Protein AF-0000000068092223 (afdb_homodimer)

pLDDT: mean 88.52, std 12.42, range [35.94, 98.62]

Radius of gyration: 24.8 Å; Cα contacts (8 Å, |Δi|>4): 1260; chains: 2; bounding box: 59×74×71 Å

Foldseek 3Di:
DCVVQDLVLLQLLLLCAVVLALCVSCVVVVHDSVSSVVSQVVVCVVVVHHQWDQDVVPGIHGDPVNLVVNLVSLVVNQVVQCVVVVVVVVVVAQAGEAEEEEEQVQCVFFVCCQFVVLCVVHVRYHYHYDYDHDVVVVVCQVSVVHAKYFYWPQPPPPDLKDWDFAAWFAKWKKAACPEPCNPDQEDELVVQQVWEEEEQDDVSRNCQVQVQQVVVPGGHHHQHYDVHPLVSQVCRNVGSGMYMDRFAAPDQAHPVGGGMDIHGYDDDDHTIGTTMMGRDDPDDRPNVVVSNVSCNVQGHHQHRGRHDGCVVSD/DCVVQDLVLLQLLLLCAVVLALCVSCVVVVHDSVSSVVSQVVVCVVVVHHQWDQDVVPGIHGDPVNLVVNLVSLVVNQVVQCVVVVVVVVVVAQAGEAEEEEEQVQCVFFVCCQFVVLCVVHVRYHYHYDYDHDVVVVVCQVSVVHAKYFYWPQPPPPDLKDWDFAAWFAKWKKAACPEPCNVDQEDELVVQQVWEEEEQDDVSRNCQVQVQQVVVPGGHHHQHYDVHPLVSQVCRNVGSGMYMDRFAAPDQAHPVGGGMDIHGYDDDDHTIGTTMMGRDDPDDRPNSVVSNVSCNVQGHNQHRGRHDGCVVSD

Structure (mmCIF, N/CA/C/O backbone):
data_AF-0000000068092223-model_v1
#
loop_
_entity.id
_entity.type
_entity.pdbx_description
1 polymer 'LysR-family transcriptional regulator'
#
loop_
_atom_site.group_PDB
_atom_site.id
_atom_site.type_symbol
_atom_site.label_atom_id
_atom_site.label_alt_id
_atom_site.label_comp_id
_atom_site.label_asym_id
_atom_site.label_entity_id
_atom_site.label_seq_id
_atom_site.pdbx_PDB_ins_code
_atom_site.Cartn_x
_atom_site.Cartn_y
_atom_site.Cartn_z
_atom_site.occupancy
_atom_site.B_iso_or_equiv
_atom_site.auth_seq_id
_atom_site.auth_comp_id
_atom_site.auth_asym_id
_atom_site.auth_atom_id
_atom_site.pdbx_PDB_model_num
ATOM 1 N N . MET A 1 1 ? 1.177 -9.781 -42.906 1 35.94 1 MET A N 1
ATOM 2 C CA . MET A 1 1 ? 0.952 -11.039 -42.188 1 35.94 1 MET A CA 1
ATOM 3 C C . MET A 1 1 ? 1.455 -10.953 -40.75 1 35.94 1 MET A C 1
ATOM 5 O O . MET A 1 1 ? 2.568 -10.484 -40.5 1 35.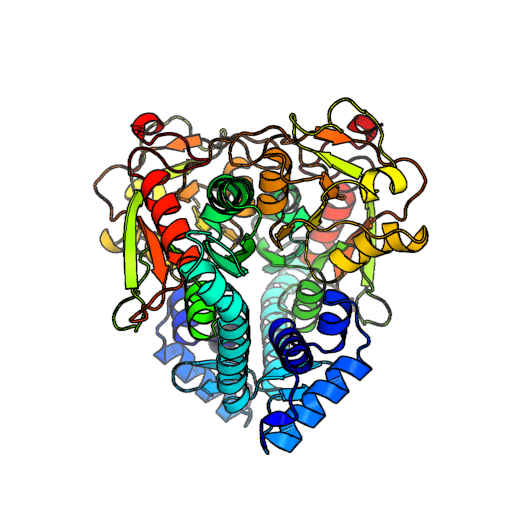94 1 MET A O 1
ATOM 9 N N . LEU A 1 2 ? 0.509 -10.977 -39.812 1 49.09 2 LEU A N 1
ATOM 10 C CA . LEU A 1 2 ? 0.71 -10.984 -38.344 1 49.09 2 LEU A CA 1
ATOM 11 C C . LEU A 1 2 ? 1.881 -11.883 -37.969 1 49.09 2 LEU A C 1
ATOM 13 O O . LEU A 1 2 ? 2.318 -11.891 -36.812 1 49.09 2 LEU A O 1
ATOM 17 N N . SER A 1 3 ? 2.434 -12.492 -39.094 1 55 3 SER A N 1
ATOM 18 C CA . SER A 1 3 ? 3.477 -13.492 -38.938 1 55 3 SER A CA 1
ATOM 19 C C . SER A 1 3 ? 4.82 -12.844 -38.625 1 55 3 SER A C 1
ATOM 21 O O . SER A 1 3 ? 5.75 -13.516 -38.156 1 55 3 SER A O 1
ATOM 23 N N . ARG A 1 4 ? 4.848 -11.586 -38.688 1 70.56 4 ARG A N 1
ATOM 24 C CA . ARG A 1 4 ? 6.141 -10.93 -38.531 1 70.56 4 ARG A CA 1
ATOM 25 C C . ARG A 1 4 ? 6.316 -10.406 -37.094 1 70.56 4 ARG A C 1
ATOM 27 O O . ARG A 1 4 ? 7.359 -9.836 -36.781 1 70.56 4 ARG A O 1
ATOM 34 N N . ILE A 1 5 ? 5.324 -10.617 -36.344 1 75.94 5 ILE A N 1
ATOM 35 C CA . ILE A 1 5 ? 5.406 -10.188 -34.969 1 75.94 5 ILE A CA 1
ATOM 36 C C . ILE A 1 5 ? 5.828 -11.359 -34.094 1 75.94 5 ILE A C 1
ATOM 38 O O . ILE A 1 5 ? 5.246 -12.445 -34.156 1 75.94 5 ILE A O 1
ATOM 42 N N . THR A 1 6 ? 6.887 -11.18 -33.406 1 78.56 6 THR A N 1
ATOM 43 C CA . THR A 1 6 ? 7.391 -12.234 -32.531 1 78.56 6 THR A CA 1
ATOM 44 C C . THR A 1 6 ? 6.746 -12.148 -31.141 1 78.56 6 THR A C 1
ATOM 46 O O . THR A 1 6 ? 6.238 -11.102 -30.75 1 78.56 6 THR A O 1
ATOM 49 N N . LEU A 1 7 ? 6.82 -13.258 -30.469 1 80.12 7 LEU A N 1
ATOM 50 C CA . LEU A 1 7 ? 6.324 -13.289 -29.109 1 80.12 7 LEU A CA 1
ATOM 51 C C . LEU A 1 7 ? 7.098 -12.312 -28.219 1 80.12 7 LEU A C 1
ATOM 53 O O . LEU A 1 7 ? 6.523 -11.695 -27.328 1 80.12 7 LEU A O 1
ATOM 57 N N . ARG A 1 8 ? 8.367 -12.211 -28.547 1 84.69 8 ARG A N 1
ATOM 58 C CA . ARG A 1 8 ? 9.219 -11.289 -27.797 1 84.69 8 ARG A CA 1
ATOM 59 C C . ARG A 1 8 ? 8.766 -9.852 -27.984 1 84.69 8 ARG A C 1
ATOM 61 O O . ARG A 1 8 ? 8.773 -9.062 -27.047 1 84.69 8 ARG A O 1
ATOM 68 N N . GLN A 1 9 ? 8.367 -9.555 -29.109 1 86.38 9 GLN A N 1
ATOM 69 C CA . GLN A 1 9 ? 7.879 -8.211 -29.391 1 86.38 9 GLN A CA 1
ATOM 70 C C . GLN A 1 9 ? 6.59 -7.926 -28.625 1 86.38 9 GLN A C 1
ATOM 72 O O . GLN A 1 9 ? 6.371 -6.809 -28.141 1 86.38 9 GLN A O 1
ATOM 77 N N . LEU A 1 10 ? 5.75 -8.93 -28.516 1 86.94 10 LEU A N 1
ATOM 78 C CA . LEU A 1 10 ? 4.531 -8.789 -27.719 1 86.94 10 LEU A CA 1
ATOM 79 C C . LEU A 1 10 ? 4.863 -8.516 -26.25 1 86.94 10 LEU A C 1
ATOM 81 O O . LEU A 1 10 ? 4.23 -7.668 -25.625 1 86.94 10 LEU A O 1
ATOM 85 N N . GLU A 1 11 ? 5.844 -9.195 -25.766 1 87.31 11 GLU A N 1
ATOM 86 C CA . GLU A 1 11 ? 6.289 -9.008 -24.391 1 87.31 11 GLU A CA 1
ATOM 87 C C . GLU A 1 11 ? 6.781 -7.582 -24.156 1 87.31 11 GLU A C 1
ATOM 89 O O . GLU A 1 11 ? 6.5 -6.988 -23.109 1 87.31 11 GLU A O 1
ATOM 94 N N . TYR A 1 12 ? 7.52 -7.125 -25.125 1 89.44 12 TYR A N 1
ATOM 95 C CA . TYR A 1 12 ? 8.055 -5.77 -25.016 1 89.44 12 TYR A CA 1
ATOM 96 C C . TYR A 1 12 ? 6.926 -4.742 -25 1 89.44 12 TYR A C 1
ATOM 98 O O . TYR A 1 12 ? 6.945 -3.818 -24.172 1 89.44 12 TYR A O 1
ATOM 106 N N . CYS A 1 13 ? 6.02 -4.922 -25.844 1 89.88 13 CYS A N 1
ATOM 107 C CA . CYS A 1 13 ? 4.887 -4.008 -25.922 1 89.88 13 CYS A CA 1
ATOM 108 C C . CYS A 1 13 ? 4.066 -4.035 -24.641 1 89.88 13 CYS A C 1
ATOM 110 O O . CYS A 1 13 ? 3.662 -2.99 -24.125 1 89.88 13 CYS A O 1
ATOM 112 N N . LEU A 1 14 ? 3.822 -5.227 -24.125 1 89.31 14 LEU A N 1
ATOM 113 C CA . LEU A 1 14 ? 3.059 -5.383 -22.891 1 89.31 14 LEU A CA 1
ATOM 114 C C . LEU A 1 14 ? 3.773 -4.715 -21.719 1 89.31 14 LEU A C 1
ATOM 116 O O . LEU A 1 14 ? 3.139 -4.051 -20.891 1 89.31 14 LEU A O 1
ATOM 120 N N . ALA A 1 15 ? 5.086 -4.863 -21.656 1 89.12 15 ALA A N 1
ATOM 121 C CA . ALA A 1 15 ? 5.871 -4.234 -20.594 1 89.12 15 ALA A CA 1
ATOM 122 C C . ALA A 1 15 ? 5.73 -2.717 -20.641 1 89.12 15 ALA A C 1
ATOM 124 O O . ALA A 1 15 ? 5.547 -2.076 -19.594 1 89.12 15 ALA A O 1
ATOM 125 N N . ALA A 1 16 ? 5.824 -2.215 -21.812 1 90.31 16 ALA A N 1
ATOM 126 C CA . ALA A 1 16 ? 5.676 -0.771 -21.969 1 90.31 16 ALA A CA 1
ATOM 127 C C . ALA A 1 16 ? 4.305 -0.301 -21.484 1 90.31 16 ALA A C 1
ATOM 129 O O . ALA A 1 16 ? 4.188 0.759 -20.875 1 90.31 16 ALA A O 1
ATOM 130 N N . GLY A 1 17 ? 3.312 -1.037 -21.812 1 87.19 17 GLY A N 1
ATOM 131 C CA . GLY A 1 17 ? 1.963 -0.71 -21.391 1 87.19 17 GLY A CA 1
ATOM 132 C C . GLY A 1 17 ? 1.783 -0.798 -19.875 1 87.19 17 GLY A C 1
ATOM 133 O O . GLY A 1 17 ? 1.131 0.056 -19.281 1 87.19 17 GLY A O 1
ATOM 134 N N . ASP A 1 18 ? 2.328 -1.816 -19.328 1 83.5 18 ASP A N 1
ATOM 135 C CA . ASP A 1 18 ? 2.186 -2.066 -17.906 1 83.5 18 ASP A CA 1
ATOM 136 C C . ASP A 1 18 ? 2.902 -0.995 -17.078 1 83.5 18 ASP A C 1
ATOM 138 O O . ASP A 1 18 ? 2.396 -0.552 -16.047 1 83.5 18 ASP A O 1
ATOM 142 N N . TYR A 1 19 ? 4.051 -0.556 -17.547 1 80.44 19 TYR A N 1
ATOM 143 C CA . TYR A 1 19 ? 4.879 0.378 -16.797 1 80.44 19 TYR A CA 1
ATOM 144 C C . TYR A 1 19 ? 4.641 1.812 -17.25 1 80.44 19 TYR A C 1
ATOM 146 O O . TYR A 1 19 ? 5.105 2.76 -16.609 1 80.44 19 TYR A O 1
ATOM 154 N N . LYS A 1 20 ? 3.93 2.002 -18.375 1 83 20 LYS A N 1
ATOM 155 C CA . LYS A 1 20 ? 3.576 3.291 -18.969 1 83 20 LYS A CA 1
ATOM 156 C C . LYS A 1 20 ? 4.824 4.121 -19.25 1 83 20 LYS A C 1
ATOM 158 O O . LYS A 1 20 ? 4.789 5.352 -19.172 1 83 20 LYS A O 1
ATOM 163 N N . SER A 1 21 ? 5.891 3.416 -19.391 1 85.38 21 SER A N 1
ATOM 164 C CA . SER A 1 21 ? 7.188 4.016 -19.672 1 85.38 21 SER A CA 1
ATOM 165 C C . SER A 1 21 ? 8.102 3.031 -20.391 1 85.38 21 SER A C 1
ATOM 167 O O . SER A 1 21 ? 8.258 1.889 -19.953 1 85.38 21 SER A O 1
ATOM 169 N N . ILE A 1 22 ? 8.68 3.488 -21.5 1 87.88 22 ILE A N 1
ATOM 170 C CA . ILE A 1 22 ? 9.602 2.627 -22.25 1 87.88 22 ILE A CA 1
ATOM 171 C C . ILE A 1 22 ? 10.867 2.393 -21.422 1 87.88 22 ILE A C 1
ATOM 173 O O . ILE A 1 22 ? 11.344 1.261 -21.328 1 87.88 22 ILE A O 1
ATOM 177 N N . ALA A 1 23 ? 11.281 3.438 -20.766 1 83.12 23 ALA A N 1
ATOM 178 C CA . ALA A 1 23 ? 12.5 3.334 -19.969 1 83.12 23 ALA A CA 1
ATOM 179 C C . ALA A 1 23 ? 12.297 2.396 -18.781 1 83.12 23 ALA A C 1
ATOM 181 O O . ALA A 1 23 ? 13.133 1.526 -18.516 1 83.12 23 ALA A O 1
ATOM 182 N N . GLU A 1 24 ? 11.211 2.531 -18.172 1 81.38 24 GLU A N 1
ATOM 183 C CA . GLU A 1 24 ? 10.922 1.688 -17.016 1 81.38 24 GLU A CA 1
ATOM 184 C C . GLU A 1 24 ? 10.703 0.237 -17.422 1 81.38 24 GLU A C 1
ATOM 186 O O . GLU A 1 24 ? 11.156 -0.685 -16.75 1 81.38 24 GLU A O 1
ATOM 191 N N . ALA A 1 25 ? 9.984 0.103 -18.453 1 86 25 ALA A N 1
ATOM 192 C CA . ALA A 1 25 ? 9.766 -1.24 -18.984 1 86 25 ALA A CA 1
ATOM 193 C C . ALA A 1 25 ? 11.094 -1.919 -19.312 1 86 25 ALA A C 1
ATOM 195 O O . ALA A 1 25 ? 11.312 -3.078 -18.953 1 86 25 ALA A O 1
ATOM 196 N N . ALA A 1 26 ? 11.977 -1.17 -19.922 1 85.94 26 ALA A N 1
ATOM 197 C CA . ALA A 1 26 ? 13.281 -1.698 -20.328 1 85.94 26 ALA A CA 1
ATOM 198 C C . ALA A 1 26 ? 14.094 -2.117 -19.109 1 85.94 26 ALA A C 1
ATOM 200 O O . ALA A 1 26 ? 14.703 -3.189 -19.109 1 85.94 26 ALA A O 1
ATOM 201 N N . ALA A 1 27 ? 14.039 -1.319 -18.156 1 74 27 ALA A N 1
ATOM 202 C CA . ALA A 1 27 ? 14.766 -1.604 -16.922 1 74 27 ALA A CA 1
ATOM 203 C C . ALA A 1 27 ? 14.227 -2.863 -16.25 1 74 27 ALA A C 1
ATOM 205 O O . ALA A 1 27 ? 14.992 -3.684 -15.742 1 74 27 ALA A O 1
ATOM 206 N N . CYS A 1 28 ? 12.969 -3.008 -16.375 1 72.94 28 CYS A N 1
ATOM 207 C CA . CYS A 1 28 ? 12.297 -4.094 -15.664 1 72.94 28 CYS A CA 1
ATOM 208 C C . CYS A 1 28 ? 12.508 -5.422 -16.375 1 72.94 28 CYS A C 1
ATOM 210 O O . CYS A 1 28 ? 12.625 -6.465 -15.734 1 72.94 28 CYS A O 1
ATOM 212 N N . ILE A 1 29 ? 12.602 -5.336 -17.688 1 75.81 29 ILE A N 1
ATOM 213 C CA . ILE A 1 29 ? 12.695 -6.605 -18.406 1 75.81 29 ILE A CA 1
ATOM 214 C C . ILE A 1 29 ? 14.109 -6.781 -18.953 1 75.81 29 ILE A C 1
ATOM 216 O O . ILE A 1 29 ? 14.367 -7.68 -19.75 1 75.81 29 ILE A O 1
ATOM 220 N N . HIS A 1 30 ? 15.023 -5.855 -18.484 1 73.62 30 HIS A N 1
ATOM 221 C CA . HIS A 1 30 ? 16.453 -5.953 -18.719 1 73.62 30 HIS A CA 1
ATOM 222 C C . HIS A 1 30 ? 16.766 -5.961 -20.219 1 73.62 30 HIS A C 1
ATOM 224 O O . HIS A 1 30 ? 17.484 -6.844 -20.703 1 73.62 30 HIS A O 1
ATOM 230 N N . VAL A 1 31 ? 16.234 -5.02 -20.938 1 82.25 31 VAL A N 1
ATOM 231 C CA . VAL A 1 31 ? 16.547 -4.789 -22.344 1 82.25 31 VAL A CA 1
ATOM 232 C C . VAL A 1 31 ? 16.766 -3.299 -22.594 1 82.25 31 VAL A C 1
ATOM 234 O O . VAL A 1 31 ? 16.672 -2.49 -21.672 1 82.25 31 VAL A O 1
ATOM 237 N N . SER A 1 32 ? 17.172 -2.998 -23.672 1 85.44 32 SER A N 1
ATOM 238 C CA . SER A 1 32 ? 17.406 -1.593 -23.984 1 85.44 32 SER A CA 1
ATOM 239 C C . SER A 1 32 ? 16.094 -0.886 -24.328 1 85.44 32 SER A C 1
ATOM 241 O O . SER A 1 32 ? 15.203 -1.483 -24.938 1 85.44 32 SER A O 1
ATOM 243 N N . PRO A 1 33 ? 15.984 0.371 -23.969 1 90.44 33 PRO A N 1
ATOM 244 C CA . PRO A 1 33 ? 14.812 1.149 -24.375 1 90.44 33 PRO A CA 1
ATOM 245 C C . PRO A 1 33 ? 14.602 1.142 -25.891 1 90.44 33 PRO A C 1
ATOM 247 O O . PRO A 1 33 ? 13.461 1.133 -26.359 1 90.44 33 PRO A O 1
ATOM 250 N N . SER A 1 34 ? 15.672 1.092 -26.656 1 92.44 34 SER A N 1
ATOM 251 C CA . SER A 1 34 ? 15.578 1.089 -28.109 1 92.44 34 SER A CA 1
ATOM 252 C C . SER A 1 34 ? 14.906 -0.182 -28.625 1 92.44 34 SER A C 1
ATOM 254 O O . SER A 1 34 ? 14.148 -0.145 -29.594 1 92.44 34 SER A O 1
ATOM 256 N N . SER A 1 35 ? 15.18 -1.296 -27.938 1 88.62 35 SER A N 1
ATOM 257 C CA . SER A 1 35 ? 14.57 -2.564 -28.328 1 88.62 35 SER A CA 1
ATOM 258 C C . SER A 1 35 ? 13.055 -2.529 -28.125 1 88.62 35 SER A C 1
ATOM 260 O O . SER A 1 35 ? 12.305 -3.031 -28.953 1 88.62 35 SER A O 1
ATOM 262 N N . ILE A 1 36 ? 12.664 -1.926 -27.078 1 92.25 36 ILE A N 1
ATOM 263 C CA . ILE A 1 36 ? 11.242 -1.818 -26.781 1 92.25 36 ILE A CA 1
ATOM 264 C C . ILE A 1 36 ? 10.57 -0.865 -27.766 1 92.25 36 ILE A C 1
ATOM 266 O O . ILE A 1 36 ? 9.508 -1.167 -28.297 1 92.25 36 ILE A O 1
ATOM 270 N N . SER A 1 37 ? 11.195 0.253 -28.016 1 93.12 37 SER A N 1
ATOM 271 C CA . SER A 1 37 ? 10.672 1.236 -28.953 1 93.12 37 SER A CA 1
ATOM 272 C C . SER A 1 37 ? 10.523 0.64 -30.344 1 93.12 37 SER A C 1
ATOM 274 O O . SER A 1 37 ? 9.516 0.869 -31.016 1 93.12 37 SER A O 1
ATOM 276 N N . ALA A 1 38 ? 11.531 -0.136 -30.797 1 91.31 38 ALA A N 1
ATOM 277 C CA . ALA A 1 38 ? 11.5 -0.775 -32.094 1 91.31 38 ALA A CA 1
ATOM 278 C C . ALA A 1 38 ? 10.367 -1.793 -32.188 1 91.31 38 ALA A C 1
ATOM 280 O O . ALA A 1 38 ? 9.695 -1.893 -33.219 1 91.31 38 ALA A O 1
ATOM 281 N N . ALA A 1 39 ? 10.266 -2.559 -31.156 1 91.44 39 ALA A N 1
ATOM 282 C CA . ALA A 1 39 ? 9.203 -3.561 -31.109 1 91.44 39 ALA A CA 1
ATOM 283 C C . ALA A 1 39 ? 7.828 -2.91 -31.234 1 91.44 39 ALA A C 1
ATOM 285 O O . ALA A 1 39 ? 6.977 -3.381 -31.984 1 91.44 39 ALA A O 1
ATOM 286 N N . ILE A 1 40 ? 7.594 -1.835 -30.547 1 92.56 40 ILE A N 1
ATOM 287 C CA . ILE A 1 40 ? 6.324 -1.113 -30.562 1 92.56 40 ILE A CA 1
ATOM 288 C C . ILE A 1 40 ? 6.059 -0.557 -31.953 1 92.56 40 ILE A C 1
ATOM 290 O O . ILE A 1 40 ? 4.957 -0.705 -32.5 1 92.56 40 ILE A O 1
ATOM 294 N N . ALA A 1 41 ? 7.066 0.046 -32.531 1 92.38 41 ALA A N 1
ATOM 295 C CA . ALA A 1 41 ? 6.938 0.618 -33.844 1 92.38 41 ALA A CA 1
ATOM 296 C C . ALA A 1 41 ? 6.578 -0.457 -34.875 1 92.38 41 ALA A C 1
ATOM 298 O O . ALA A 1 41 ? 5.734 -0.235 -35.75 1 92.38 41 ALA A O 1
ATOM 299 N N . HIS A 1 42 ? 7.242 -1.546 -34.781 1 89.56 42 HIS A N 1
ATOM 300 C CA . HIS A 1 42 ? 6.988 -2.643 -35.719 1 89.56 42 HIS A CA 1
ATOM 301 C C . HIS A 1 42 ? 5.555 -3.15 -35.594 1 89.56 42 HIS A C 1
ATOM 303 O O . HIS A 1 42 ? 4.871 -3.35 -36.594 1 89.56 42 HIS A O 1
ATOM 309 N N . ILE A 1 43 ? 5.121 -3.373 -34.406 1 88.88 43 ILE A N 1
ATOM 310 C CA . ILE A 1 43 ? 3.779 -3.885 -34.156 1 88.88 43 ILE A CA 1
ATOM 311 C C . ILE A 1 43 ? 2.738 -2.891 -34.656 1 88.88 43 ILE A C 1
ATOM 313 O O . ILE A 1 43 ? 1.771 -3.277 -35.312 1 88.88 43 ILE A O 1
ATOM 317 N N . GLU A 1 44 ? 2.963 -1.607 -34.312 1 91.25 44 GLU A N 1
ATOM 318 C CA . GLU A 1 44 ? 2.025 -0.579 -34.75 1 91.25 44 GLU A CA 1
ATOM 319 C C . GLU A 1 44 ? 1.97 -0.499 -36.281 1 91.25 44 GLU A C 1
ATOM 321 O O . GLU A 1 44 ? 0.895 -0.325 -36.875 1 91.25 44 GLU A O 1
ATOM 326 N N . SER A 1 45 ? 3.094 -0.642 -36.875 1 88.06 45 SER A N 1
ATOM 327 C CA . SER A 1 45 ? 3.17 -0.628 -38.344 1 88.06 45 SER A CA 1
ATOM 328 C C . SER A 1 45 ? 2.449 -1.83 -38.938 1 88.06 45 SER A C 1
ATOM 330 O O . SER A 1 45 ? 1.669 -1.685 -39.875 1 88.06 45 SER A O 1
ATOM 332 N N . GLU A 1 46 ? 2.688 -3 -38.406 1 81.56 46 GLU A N 1
ATOM 333 C CA . GLU A 1 46 ? 2.09 -4.23 -38.906 1 81.56 46 GLU A CA 1
ATOM 334 C C . GLU A 1 46 ? 0.574 -4.219 -38.75 1 81.56 46 GLU A C 1
ATOM 336 O O . GLU A 1 46 ? -0.153 -4.73 -39.625 1 81.56 46 GLU A O 1
ATOM 341 N N . LEU A 1 47 ? 0.152 -3.674 -37.688 1 84.12 47 LEU A N 1
ATOM 342 C CA . LEU A 1 47 ? -1.274 -3.676 -37.375 1 84.12 47 LEU A CA 1
ATOM 343 C C . LEU A 1 47 ? -1.947 -2.418 -37.906 1 84.12 47 LEU A C 1
ATOM 345 O O . LEU A 1 47 ? -3.178 -2.322 -37.938 1 84.12 47 LEU A O 1
ATOM 349 N N . ASP A 1 48 ? -1.14 -1.506 -38.344 1 85.19 48 ASP A N 1
ATOM 350 C CA . ASP A 1 48 ? -1.629 -0.203 -38.812 1 85.19 48 ASP A CA 1
ATOM 351 C C . ASP A 1 48 ? -2.494 0.452 -37.719 1 85.19 48 ASP A C 1
ATOM 353 O O . ASP A 1 48 ? -3.631 0.851 -38 1 85.19 48 ASP A O 1
ATOM 357 N N . ALA A 1 49 ? -1.994 0.385 -36.562 1 87.25 49 ALA A N 1
ATOM 358 C CA . ALA A 1 49 ? -2.691 0.941 -35.406 1 87.25 49 ALA A CA 1
ATOM 359 C C . ALA A 1 49 ? -1.704 1.536 -34.406 1 87.25 49 ALA A C 1
ATOM 361 O O . ALA A 1 49 ? -0.59 1.03 -34.25 1 87.25 49 ALA A O 1
ATOM 362 N N . GLN A 1 50 ? -2.129 2.537 -33.812 1 90.56 50 GLN A N 1
ATOM 363 C CA . GLN A 1 50 ? -1.331 3.139 -32.75 1 90.56 50 GLN A CA 1
ATOM 364 C C . GLN A 1 50 ? -1.701 2.557 -31.391 1 90.56 50 GLN A C 1
ATOM 366 O O . GLN A 1 50 ? -2.859 2.627 -30.969 1 90.56 50 GLN A O 1
ATOM 371 N N . VAL A 1 51 ? -0.713 1.996 -30.75 1 90.62 51 VAL A N 1
ATOM 372 C CA . VAL A 1 51 ? -0.948 1.367 -29.453 1 90.62 51 VAL A CA 1
ATOM 373 C C . VAL A 1 51 ? -0.729 2.387 -28.328 1 90.62 51 VAL A C 1
ATOM 375 O O . VAL A 1 51 ? -1.509 2.449 -27.391 1 90.62 51 VAL A O 1
ATOM 378 N N . PHE A 1 52 ? 0.319 3.203 -28.516 1 92.44 52 PHE A N 1
ATOM 379 C CA . PHE A 1 52 ? 0.712 4.137 -27.469 1 92.44 52 PHE A CA 1
ATOM 380 C C . PHE A 1 52 ? 0.821 5.555 -28.016 1 92.44 52 PHE A C 1
ATOM 382 O O . PHE A 1 52 ? 1.056 5.746 -29.219 1 92.44 52 PHE A O 1
ATOM 389 N N . VAL A 1 53 ? 0.536 6.508 -27.125 1 88 53 VAL A N 1
ATOM 390 C CA . VAL A 1 53 ? 0.856 7.91 -27.375 1 88 53 VAL A CA 1
ATOM 391 C C . VAL A 1 53 ? 2.012 8.344 -26.469 1 88 53 VAL A C 1
ATOM 393 O O . VAL A 1 53 ? 1.957 8.156 -25.25 1 88 53 VAL A O 1
ATOM 396 N N . ARG A 1 54 ? 3.014 8.781 -27.109 1 82.44 54 ARG A N 1
ATOM 397 C CA . ARG A 1 54 ? 4.172 9.242 -26.344 1 82.44 54 ARG A CA 1
ATOM 398 C C . ARG A 1 54 ? 4.012 10.695 -25.922 1 82.44 54 ARG A C 1
ATOM 400 O O . ARG A 1 54 ? 3.607 11.539 -26.734 1 82.44 54 ARG A O 1
ATOM 407 N N . HIS A 1 55 ? 4.02 10.844 -24.641 1 72.81 55 HIS A N 1
ATOM 408 C CA . HIS A 1 55 ? 3.957 12.203 -24.125 1 72.81 55 HIS A CA 1
ATOM 409 C C . HIS A 1 55 ? 5.348 12.727 -23.766 1 72.81 55 HIS A C 1
ATOM 411 O O . HIS A 1 55 ? 6.145 12.008 -23.156 1 72.81 55 HIS A O 1
ATOM 417 N N . HIS A 1 56 ? 5.625 13.891 -24.219 1 65.44 56 HIS A N 1
ATOM 418 C CA . HIS A 1 56 ? 6.902 14.5 -23.891 1 65.44 56 HIS A CA 1
ATOM 419 C C . HIS A 1 56 ? 7.086 14.609 -22.375 1 65.44 56 HIS A C 1
ATOM 421 O O . HIS A 1 56 ? 6.254 15.203 -21.688 1 65.44 56 HIS A O 1
ATOM 427 N N . ALA A 1 57 ? 8.039 14.117 -21.812 1 57.91 57 ALA A N 1
ATOM 428 C CA . ALA A 1 57 ? 8.5 14.156 -20.438 1 57.91 57 ALA A CA 1
ATOM 429 C C . ALA A 1 57 ? 7.508 13.469 -19.5 1 57.91 57 ALA A C 1
ATOM 431 O O . ALA A 1 57 ? 7.711 13.438 -18.281 1 57.91 57 ALA A O 1
ATOM 432 N N . GLN A 1 58 ? 6.34 12.953 -20.172 1 61.19 58 GLN A N 1
ATOM 433 C CA . GLN A 1 58 ? 5.316 12.438 -19.266 1 61.19 58 GLN A CA 1
ATOM 434 C C . GLN A 1 58 ? 5.102 10.938 -19.484 1 61.19 58 GLN A C 1
ATOM 436 O O . GLN A 1 58 ? 4.137 10.367 -18.969 1 61.19 58 GLN A O 1
ATOM 441 N N . GLY A 1 59 ? 5.895 10.344 -20.188 1 74.25 59 GLY A N 1
ATOM 442 C CA . GLY A 1 59 ? 5.797 8.891 -20.312 1 74.25 59 GLY A CA 1
ATOM 443 C C . GLY A 1 59 ? 4.906 8.445 -21.453 1 74.25 59 GLY A C 1
ATOM 444 O O . GLY A 1 59 ? 4.906 9.062 -22.516 1 74.25 59 GLY A O 1
ATOM 445 N N . LEU A 1 60 ? 4.375 7.203 -21.359 1 84.31 60 LEU A N 1
ATOM 446 C CA . LEU A 1 60 ? 3.658 6.453 -22.375 1 84.31 60 LEU A CA 1
ATOM 447 C C . LEU A 1 60 ? 2.221 6.18 -21.953 1 84.31 60 LEU A C 1
ATOM 449 O O . LEU A 1 60 ? 1.974 5.801 -20.797 1 84.31 60 LEU A O 1
ATOM 453 N N . SER A 1 61 ? 1.206 6.715 -22.812 1 87.5 61 SER A N 1
ATOM 454 C CA . SER A 1 61 ? -0.176 6.332 -22.531 1 87.5 61 SER A CA 1
ATOM 455 C C . SER A 1 61 ? -0.709 5.379 -23.594 1 87.5 61 SER A C 1
ATOM 457 O O . SER A 1 61 ? -0.317 5.461 -24.766 1 87.5 61 SER A O 1
ATOM 459 N N . THR A 1 62 ? -1.591 4.504 -23.172 1 87.38 62 THR A N 1
ATOM 460 C CA . THR A 1 62 ? -2.189 3.535 -24.078 1 87.38 62 THR A CA 1
ATOM 461 C C . THR A 1 62 ? -3.432 4.121 -24.75 1 87.38 62 THR A C 1
ATOM 463 O O . THR A 1 62 ? -4.262 4.75 -24.094 1 87.38 62 THR A O 1
ATOM 466 N N . THR A 1 63 ? -3.555 4.035 -26.094 1 86.31 63 THR A N 1
ATOM 467 C CA . THR A 1 63 ? -4.77 4.43 -26.797 1 86.31 63 THR A CA 1
ATOM 468 C C . THR A 1 63 ? -5.914 3.473 -26.484 1 86.31 63 THR A C 1
ATOM 470 O O . THR A 1 63 ? -5.688 2.363 -26 1 86.31 63 THR A O 1
ATOM 473 N N . PRO A 1 64 ? -7.109 3.908 -26.75 1 80.56 64 PRO A N 1
ATOM 474 C CA . PRO A 1 64 ? -8.227 2.979 -26.547 1 80.56 64 PRO A CA 1
ATOM 475 C C . PRO A 1 64 ? -8.055 1.678 -27.328 1 80.56 64 PRO A C 1
ATOM 477 O O . PRO A 1 64 ? -8.258 0.592 -26.781 1 80.56 64 PRO A O 1
ATOM 480 N N . LEU A 1 65 ? -7.723 1.812 -28.547 1 83.94 65 LEU A N 1
ATOM 481 C CA . LEU A 1 65 ? -7.438 0.632 -29.359 1 83.94 65 LEU A CA 1
ATOM 482 C C . LEU A 1 65 ? -6.254 -0.143 -28.797 1 83.94 65 LEU A C 1
ATOM 484 O O . LEU A 1 65 ? -6.234 -1.375 -28.844 1 83.94 65 LEU A O 1
ATOM 488 N N . GLY A 1 66 ? -5.312 0.597 -28.266 1 88.06 66 GLY A N 1
ATOM 489 C CA . GLY A 1 66 ? -4.145 -0.011 -27.656 1 88.06 66 GLY A CA 1
ATOM 490 C C . GLY A 1 66 ? -4.488 -0.893 -26.469 1 88.06 66 GLY A C 1
ATOM 491 O O . GLY A 1 66 ? -3.9 -1.962 -26.297 1 88.06 66 GLY A O 1
ATOM 492 N N . GLU A 1 67 ? -5.41 -0.525 -25.719 1 84.12 67 GLU A N 1
ATOM 493 C CA . GLU A 1 67 ? -5.848 -1.322 -24.578 1 84.12 67 GLU A CA 1
ATOM 494 C C . GLU A 1 67 ? -6.383 -2.68 -25.031 1 84.12 67 GLU A C 1
ATOM 496 O O . GLU A 1 67 ? -6.062 -3.707 -24.422 1 84.12 67 GLU A O 1
ATOM 501 N N . ASP A 1 68 ? -7.176 -2.674 -26.047 1 83.56 68 ASP A N 1
ATOM 502 C CA . ASP A 1 68 ? -7.715 -3.908 -26.609 1 83.56 68 ASP A CA 1
ATOM 503 C C . ASP A 1 68 ? -6.602 -4.789 -27.172 1 83.56 68 ASP A C 1
ATOM 505 O O . ASP A 1 68 ? -6.605 -6.004 -26.984 1 83.56 68 ASP A O 1
ATOM 509 N N . LEU A 1 69 ? -5.73 -4.121 -27.812 1 87.06 69 LEU A N 1
ATOM 510 C CA . LEU A 1 69 ? -4.637 -4.859 -28.438 1 87.06 69 LEU A CA 1
ATOM 511 C C . LEU A 1 69 ? -3.744 -5.496 -27.375 1 87.06 69 LEU A C 1
ATOM 513 O O . LEU A 1 69 ? -3.34 -6.656 -27.516 1 87.06 69 LEU A O 1
ATOM 517 N N . LEU A 1 70 ? -3.465 -4.703 -26.328 1 88.44 70 LEU A N 1
ATOM 518 C CA . LEU A 1 70 ? -2.625 -5.23 -25.266 1 88.44 70 LEU A CA 1
ATOM 519 C C . LEU A 1 70 ? -3.283 -6.438 -24.609 1 88.44 70 LEU A C 1
ATOM 521 O O . LEU A 1 70 ? -2.613 -7.426 -24.297 1 88.44 70 LEU A O 1
ATOM 525 N N . LYS A 1 71 ? -4.559 -6.402 -24.438 1 83 71 LYS A N 1
ATOM 526 C CA . LYS A 1 71 ? -5.309 -7.531 -23.906 1 83 71 LYS A CA 1
ATOM 527 C C . LYS A 1 71 ? -5.172 -8.758 -24.797 1 83 71 LYS A C 1
ATOM 529 O O . LYS A 1 71 ? -4.938 -9.867 -24.312 1 83 71 LYS A O 1
ATOM 534 N N . GLN A 1 72 ? -5.297 -8.547 -26 1 82.25 72 GLN A N 1
ATOM 535 C CA . GLN A 1 72 ? -5.188 -9.641 -26.953 1 82.25 72 GLN A CA 1
ATOM 536 C C . GLN A 1 72 ? -3.766 -10.195 -27 1 82.25 72 GLN A C 1
ATOM 538 O O . GLN A 1 72 ? -3.564 -11.398 -27.125 1 82.25 72 GLN A O 1
ATOM 543 N N . MET A 1 73 ? -2.82 -9.297 -26.906 1 84.69 73 MET A N 1
ATOM 544 C CA . MET A 1 73 ? -1.425 -9.727 -26.891 1 84.69 73 MET A CA 1
ATOM 545 C C . MET A 1 73 ? -1.153 -10.641 -25.688 1 84.69 73 MET A C 1
ATOM 547 O O . MET A 1 73 ? -0.464 -11.648 -25.828 1 84.69 73 MET A O 1
ATOM 551 N N . ARG A 1 74 ? -1.712 -10.25 -24.609 1 83.75 74 ARG A N 1
ATOM 552 C CA . ARG A 1 74 ? -1.574 -11.086 -23.422 1 83.75 74 ARG A CA 1
ATOM 553 C C . ARG A 1 74 ? -2.195 -12.461 -23.641 1 83.75 74 ARG A C 1
ATOM 555 O O . ARG A 1 74 ? -1.637 -13.477 -23.219 1 83.75 74 ARG A O 1
ATOM 562 N N . GLY A 1 75 ? -3.348 -12.453 -24.266 1 76.88 75 GLY A N 1
ATOM 563 C CA . GLY A 1 75 ? -3.994 -13.711 -24.594 1 76.88 75 GLY A CA 1
ATOM 564 C C . GLY A 1 75 ? -3.137 -14.602 -25.484 1 76.88 75 GLY A C 1
ATOM 565 O O . GLY A 1 75 ? -3.068 -15.812 -25.266 1 76.88 75 GLY A O 1
ATOM 566 N N . VAL A 1 76 ? -2.512 -14 -26.422 1 75.38 76 VAL A N 1
ATOM 567 C CA . VAL A 1 76 ? -1.649 -14.742 -27.328 1 75.38 76 VAL A CA 1
ATOM 568 C C . VAL A 1 76 ? -0.493 -15.367 -26.547 1 75.38 76 VAL A C 1
ATOM 570 O O . VAL A 1 76 ? -0.187 -16.547 -26.719 1 75.38 76 VAL A O 1
ATOM 573 N N . LEU A 1 77 ? 0.073 -14.594 -25.703 1 77.31 77 LEU A N 1
ATOM 574 C CA . LEU A 1 77 ? 1.199 -15.102 -24.922 1 77.31 77 LEU A CA 1
ATOM 575 C C . LEU A 1 77 ? 0.749 -16.188 -23.969 1 77.31 77 LEU A C 1
ATOM 577 O O . LEU A 1 77 ? 1.447 -17.188 -23.781 1 77.31 77 LEU A O 1
ATOM 581 N N . ASP A 1 78 ? -0.423 -15.977 -23.438 1 70.94 78 ASP A N 1
ATOM 582 C CA . ASP A 1 78 ? -0.986 -16.984 -22.531 1 70.94 78 ASP A CA 1
ATOM 583 C C . ASP A 1 78 ? -1.259 -18.297 -23.266 1 70.94 78 ASP A C 1
ATOM 585 O O . ASP A 1 78 ? -0.985 -19.375 -22.75 1 70.94 78 ASP A O 1
ATOM 589 N N . GLN A 1 79 ? -1.843 -18.078 -24.422 1 65.31 79 GLN A N 1
ATOM 590 C CA . GLN A 1 79 ? -2.135 -19.266 -25.234 1 65.31 79 GLN A CA 1
ATOM 591 C C . GLN A 1 79 ? -0.852 -19.984 -25.625 1 65.31 79 GLN A C 1
ATOM 593 O O . GLN A 1 79 ? -0.81 -21.219 -25.641 1 65.31 79 GLN A O 1
ATOM 598 N N . THR A 1 80 ? 0.088 -19.141 -25.938 1 64.75 80 THR A N 1
ATOM 599 C CA . THR A 1 80 ? 1.369 -19.734 -26.297 1 64.75 80 THR A CA 1
ATOM 600 C C . THR A 1 80 ? 1.967 -20.469 -25.094 1 64.75 80 THR A C 1
ATOM 602 O O . THR A 1 80 ? 2.521 -21.562 -25.234 1 64.75 80 THR A O 1
ATOM 605 N N . ALA A 1 81 ? 1.782 -19.812 -24.016 1 61.53 81 ALA A N 1
ATOM 606 C CA . ALA A 1 81 ? 2.24 -20.453 -22.797 1 61.53 81 ALA A CA 1
ATOM 607 C C . ALA A 1 81 ? 1.466 -21.75 -22.531 1 61.53 81 ALA A C 1
ATOM 609 O O . ALA A 1 81 ? 2.021 -22.719 -22.016 1 61.53 81 ALA A O 1
ATOM 610 N N . GLY A 1 82 ? 0.176 -21.625 -22.938 1 57.19 82 GLY A N 1
ATOM 611 C CA . GLY A 1 82 ? -0.674 -22.797 -22.812 1 57.19 82 GLY A CA 1
ATOM 612 C C . GLY A 1 82 ? -0.283 -23.906 -23.766 1 57.19 82 GLY A C 1
ATOM 613 O O . GLY A 1 82 ? -0.594 -25.078 -23.531 1 57.19 82 GLY A O 1
ATOM 614 N N . LEU A 1 83 ? 0.212 -23.375 -24.938 1 54 83 LEU A N 1
ATOM 615 C CA . LEU A 1 83 ? 0.686 -24.422 -25.828 1 54 83 LEU A CA 1
ATOM 616 C C . LEU A 1 83 ? 1.604 -25.391 -25.094 1 54 83 LEU A C 1
ATOM 618 O O . LEU A 1 83 ? 1.594 -26.594 -25.359 1 54 83 LEU A O 1
ATOM 622 N N . TYR A 1 84 ? 2.113 -24.719 -24.203 1 50.69 84 TYR A N 1
ATOM 623 C CA . TYR A 1 84 ? 2.877 -25.594 -23.328 1 50.69 84 TYR A CA 1
ATOM 624 C C . TYR A 1 84 ? 1.949 -26.469 -22.484 1 50.69 84 TYR A C 1
ATOM 626 O O . TYR A 1 84 ? 2.311 -27.594 -22.109 1 50.69 84 TYR A O 1
ATOM 634 N N . GLY A 1 85 ? 0.791 -25.891 -22.281 1 49.25 85 GLY A N 1
ATOM 635 C CA . GLY A 1 85 ? -0.235 -26.625 -21.578 1 49.25 85 GLY A CA 1
ATOM 636 C C . GLY A 1 85 ? -0.759 -27.812 -22.359 1 49.25 85 GLY A C 1
ATOM 637 O O . GLY A 1 85 ? -1.112 -28.844 -21.766 1 49.25 85 GLY A O 1
ATOM 638 N N . ILE A 1 86 ? -0.942 -27.578 -23.656 1 48.91 86 ILE A N 1
ATOM 639 C CA . ILE A 1 86 ? -1.396 -28.719 -24.453 1 48.91 86 ILE A CA 1
ATOM 640 C C . ILE A 1 86 ? -0.449 -29.891 -24.25 1 48.91 86 ILE A C 1
ATOM 642 O O . ILE A 1 86 ? -0.891 -31.031 -24.141 1 48.91 86 ILE A O 1
ATOM 646 N N . VAL A 1 87 ? 0.719 -29.516 -24.234 1 48.03 87 VAL A N 1
ATOM 647 C CA . VAL A 1 87 ? 1.64 -30.609 -23.938 1 48.03 87 VAL A CA 1
ATOM 648 C C . VAL A 1 87 ? 1.393 -31.125 -22.516 1 48.03 87 VAL A C 1
ATOM 650 O O . VAL A 1 87 ? 1.481 -32.344 -22.266 1 48.03 87 VAL A O 1
ATOM 653 N N . SER A 1 88 ? 0.998 -30.141 -21.688 1 47.44 88 SER A N 1
ATOM 654 C CA . SER A 1 88 ? 0.695 -30.516 -20.312 1 47.44 88 SER A CA 1
ATOM 655 C C . SER A 1 88 ? -0.57 -31.375 -20.234 1 47.44 88 SER A C 1
ATOM 657 O O . SER A 1 88 ? -0.654 -32.281 -19.438 1 47.44 88 SER A O 1
ATOM 659 N N . ASP A 1 89 ? -1.601 -30.938 -20.969 1 48.25 89 ASP A N 1
ATOM 660 C CA . ASP A 1 89 ? -2.797 -31.781 -21.016 1 48.25 89 ASP A CA 1
ATOM 661 C C . ASP A 1 89 ? -2.451 -33.219 -21.391 1 48.25 89 ASP A C 1
ATOM 663 O O . ASP A 1 89 ? -3.049 -34.156 -20.875 1 48.25 89 ASP A O 1
ATOM 667 N N . ALA A 1 90 ? -1.646 -33.312 -22.312 1 49.72 90 ALA A N 1
ATOM 668 C CA . ALA A 1 90 ? -1.266 -34.688 -22.625 1 49.72 90 ALA A CA 1
ATOM 669 C C . ALA A 1 90 ? -0.51 -35.312 -21.453 1 49.72 90 ALA A C 1
ATOM 671 O O . ALA A 1 90 ? -0.621 -36.531 -21.219 1 49.72 90 ALA A O 1
ATOM 672 N N . GLN A 1 91 ? 0.23 -34.469 -20.734 1 51.97 91 GLN A N 1
ATOM 673 C CA . GLN A 1 91 ? 0.928 -34.906 -19.531 1 51.97 91 GLN A CA 1
ATOM 674 C C . GLN A 1 91 ? 0.309 -34.281 -18.281 1 51.97 91 GLN A C 1
ATOM 676 O O . GLN A 1 91 ? -0.099 -33.125 -18.281 1 51.97 91 GLN A O 1
ATOM 681 N N . SER A 1 92 ? -0.788 -34.781 -17.609 1 60.31 92 SER A N 1
ATOM 682 C CA . SER A 1 92 ? -1.478 -34.438 -16.375 1 60.31 92 SER A CA 1
ATOM 683 C C . SER A 1 92 ? -0.698 -33.406 -15.57 1 60.31 92 SER A C 1
ATOM 685 O O . SER A 1 92 ? -0.971 -33.188 -14.391 1 60.31 92 SER A O 1
ATOM 687 N N . SER A 1 93 ? 0.189 -32.594 -16.219 1 77.31 93 SER A N 1
ATOM 688 C CA . SER A 1 93 ? 1.075 -31.75 -15.43 1 77.31 93 SER A CA 1
ATOM 689 C C . SER A 1 93 ? 0.554 -30.312 -15.352 1 77.31 93 SER A C 1
ATOM 691 O O . SER A 1 93 ? -0.038 -29.812 -16.312 1 77.31 93 SER A O 1
ATOM 693 N N . ILE A 1 94 ? 0.448 -29.703 -14.172 1 85.94 94 ILE A N 1
ATOM 694 C CA . ILE A 1 94 ? 0.107 -28.312 -13.891 1 85.94 94 ILE A CA 1
ATOM 695 C C . ILE A 1 94 ? 1.325 -27.422 -14.133 1 85.94 94 ILE A C 1
ATOM 697 O O . ILE A 1 94 ? 2.34 -27.547 -13.445 1 85.94 94 ILE A O 1
ATOM 701 N N . ARG A 1 95 ? 1.276 -26.5 -15.219 1 83.88 95 ARG A N 1
ATOM 702 C CA . ARG A 1 95 ? 2.42 -25.672 -15.586 1 83.88 95 ARG A CA 1
ATOM 703 C C . ARG A 1 95 ? 1.966 -24.359 -16.219 1 83.88 95 ARG A C 1
ATOM 705 O O . ARG A 1 95 ? 0.791 -24.203 -16.562 1 83.88 95 ARG A O 1
ATOM 712 N N . GLY A 1 96 ? 2.955 -23.359 -16.406 1 81.81 96 GLY A N 1
ATOM 713 C CA . GLY A 1 96 ? 2.703 -22.109 -17.109 1 81.81 96 GLY A CA 1
ATOM 714 C C . GLY A 1 96 ? 2.535 -20.922 -16.172 1 81.81 96 GLY A C 1
ATOM 715 O O . GLY A 1 96 ? 2.664 -21.062 -14.953 1 81.81 96 GLY A O 1
ATOM 716 N N . PRO A 1 97 ? 2.232 -19.797 -16.797 1 87.25 97 PRO A N 1
ATOM 717 C CA . PRO A 1 97 ? 2.105 -18.594 -15.992 1 87.25 97 PRO A CA 1
ATOM 718 C C . PRO A 1 97 ? 0.756 -18.484 -15.289 1 87.25 97 PRO A C 1
ATOM 720 O O . PRO A 1 97 ? -0.261 -18.938 -15.82 1 87.25 97 PRO A O 1
ATOM 723 N N . LEU A 1 98 ? 0.72 -18.031 -14.125 1 92.88 98 LEU A N 1
ATOM 724 C CA . LEU A 1 98 ? -0.471 -17.703 -13.344 1 92.88 98 LEU A CA 1
ATOM 725 C C . LEU A 1 98 ? -0.329 -16.344 -12.68 1 92.88 98 LEU A C 1
ATOM 727 O O . LEU A 1 98 ? 0.624 -16.109 -11.938 1 92.88 98 LEU A O 1
ATOM 731 N N . ARG A 1 99 ? -1.158 -15.461 -13.016 1 97.25 99 ARG A N 1
ATOM 732 C CA . ARG A 1 99 ? -1.143 -14.109 -12.469 1 97.25 99 ARG A CA 1
ATOM 733 C C . ARG A 1 99 ? -2.275 -13.914 -11.469 1 97.25 99 ARG A C 1
ATOM 735 O O . ARG A 1 99 ? -3.451 -13.945 -11.836 1 97.25 99 ARG A O 1
ATOM 742 N N . VAL A 1 100 ? -1.937 -13.562 -10.211 1 98.38 100 VAL A N 1
ATOM 743 C CA . VAL A 1 100 ? -2.914 -13.492 -9.125 1 98.38 100 VAL A CA 1
ATOM 744 C C . VAL A 1 100 ? -3.01 -12.055 -8.609 1 98.38 100 VAL A C 1
ATOM 746 O O . VAL A 1 100 ? -1.989 -11.414 -8.352 1 98.38 100 VAL A O 1
ATOM 749 N N . GLY A 1 101 ? -4.211 -11.508 -8.586 1 98.44 101 GLY A N 1
ATOM 750 C CA . GLY A 1 101 ? -4.473 -10.281 -7.863 1 98.44 101 GLY A CA 1
ATOM 751 C C . GLY A 1 101 ? -4.98 -10.516 -6.453 1 98.44 101 GLY A C 1
ATOM 752 O O . GLY A 1 101 ? -5.75 -11.445 -6.211 1 98.44 101 GLY A O 1
ATOM 753 N N . CYS A 1 102 ? -4.566 -9.703 -5.566 1 98.31 102 CYS A N 1
ATOM 754 C CA . CYS A 1 102 ? -5.02 -9.82 -4.184 1 98.31 102 CYS A CA 1
ATOM 755 C C . CYS A 1 102 ? -5.414 -8.461 -3.621 1 98.31 102 CYS A C 1
ATOM 757 O O . CYS A 1 102 ? -4.727 -7.465 -3.848 1 98.31 102 CYS A O 1
ATOM 759 N N . PHE A 1 103 ? -6.535 -8.469 -2.932 1 97.94 103 PHE A N 1
ATOM 760 C CA . PHE A 1 103 ? -6.98 -7.238 -2.293 1 97.94 103 PHE A CA 1
ATOM 761 C C . PHE A 1 103 ? -5.957 -6.762 -1.271 1 97.94 103 PHE A C 1
ATOM 763 O O . PHE A 1 103 ? -5.41 -7.562 -0.508 1 97.94 103 PHE A O 1
ATOM 770 N N . THR A 1 104 ? -5.754 -5.539 -1.24 1 97 104 THR A N 1
ATOM 771 C CA . THR A 1 104 ? -4.66 -4.902 -0.515 1 97 104 THR A CA 1
ATOM 772 C C . THR A 1 104 ? -4.684 -5.301 0.958 1 97 104 THR A C 1
ATOM 774 O O . THR A 1 104 ? -3.635 -5.523 1.562 1 97 104 THR A O 1
ATOM 777 N N . THR A 1 105 ? -5.793 -5.379 1.632 1 96.81 105 THR A N 1
ATOM 778 C CA . THR A 1 105 ? -5.852 -5.645 3.064 1 96.81 105 THR A CA 1
ATOM 779 C C . THR A 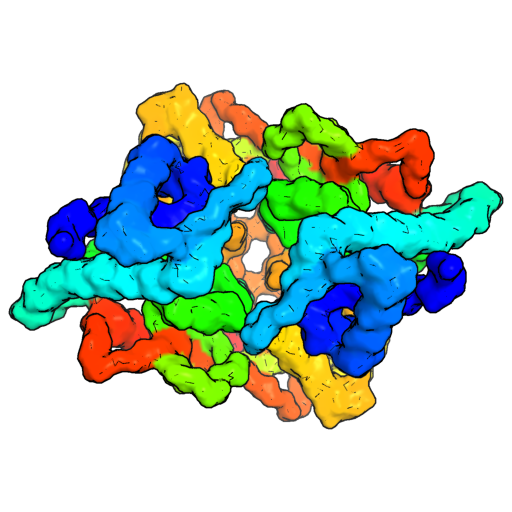1 105 ? -5.617 -7.125 3.35 1 96.81 105 THR A C 1
ATOM 781 O O . THR A 1 105 ? -5.375 -7.512 4.496 1 96.81 105 THR A O 1
ATOM 784 N N . LEU A 1 106 ? -5.641 -7.98 2.354 1 97.62 106 LEU A N 1
ATOM 785 C CA . LEU A 1 106 ? -5.531 -9.43 2.504 1 97.62 106 LEU A CA 1
ATOM 786 C C . LEU A 1 106 ? -4.121 -9.898 2.162 1 97.62 106 LEU A C 1
ATOM 788 O O . LEU A 1 106 ? -3.67 -10.93 2.676 1 97.62 106 LEU A O 1
ATOM 792 N N . ALA A 1 107 ? -3.496 -9.227 1.282 1 98.06 107 ALA A N 1
ATOM 793 C CA . ALA A 1 107 ? -2.363 -9.734 0.511 1 98.06 107 ALA A CA 1
ATOM 794 C C . ALA A 1 107 ? -1.243 -10.211 1.431 1 98.06 107 ALA A C 1
ATOM 796 O O . ALA A 1 107 ? -0.761 -11.336 1.297 1 98.06 107 ALA A O 1
ATOM 797 N N . ALA A 1 108 ? -0.882 -9.414 2.4 1 97.19 108 ALA A N 1
ATOM 798 C CA . ALA A 1 108 ? 0.243 -9.758 3.264 1 97.19 108 ALA A CA 1
ATOM 799 C C . ALA A 1 108 ? -0.054 -11.023 4.074 1 97.19 108 ALA A C 1
ATOM 801 O O . ALA A 1 108 ? 0.866 -11.703 4.527 1 97.19 108 ALA A O 1
ATOM 802 N N . MET A 1 109 ? -1.262 -11.336 4.23 1 96.81 109 MET A N 1
ATOM 803 C CA . MET A 1 109 ? -1.644 -12.492 5.043 1 96.81 109 MET A CA 1
ATOM 804 C C . MET A 1 109 ? -1.809 -13.734 4.18 1 96.81 109 MET A C 1
ATOM 806 O O . MET A 1 109 ? -1.355 -14.82 4.555 1 96.81 109 MET A O 1
ATOM 810 N N . VAL A 1 110 ? -2.336 -13.609 2.992 1 97.25 110 VAL A N 1
ATOM 811 C CA . VAL A 1 110 ? -2.783 -14.812 2.295 1 97.25 110 VAL A CA 1
ATOM 812 C C . VAL A 1 110 ? -1.804 -15.156 1.175 1 97.25 110 VAL A C 1
ATOM 814 O O . VAL A 1 110 ? -1.688 -16.312 0.774 1 97.25 110 VAL A O 1
ATOM 817 N N . THR A 1 111 ? -1.087 -14.188 0.611 1 97.06 111 THR A N 1
ATOM 818 C CA . THR A 1 111 ? -0.265 -14.367 -0.58 1 97.06 111 THR A CA 1
ATOM 819 C C . THR A 1 111 ? 0.805 -15.43 -0.338 1 97.06 111 THR A C 1
ATOM 821 O O . THR A 1 111 ? 1.001 -16.328 -1.167 1 97.06 111 THR A O 1
ATOM 824 N N . PRO A 1 112 ? 1.52 -15.391 0.844 1 96.06 112 PRO A N 1
ATOM 825 C CA . PRO A 1 112 ? 2.57 -16.391 1.028 1 96.06 112 PRO A CA 1
ATOM 826 C C . PRO A 1 112 ? 2.043 -17.828 0.928 1 96.06 112 PRO A C 1
ATOM 828 O O . PRO A 1 112 ? 2.598 -18.641 0.187 1 96.06 112 PRO A O 1
ATOM 831 N N . GLU A 1 113 ? 0.956 -18.078 1.557 1 95.38 113 GLU A N 1
ATOM 832 C CA . GLU A 1 113 ? 0.411 -19.422 1.574 1 95.38 113 GLU A CA 1
ATOM 833 C C . GLU A 1 113 ? -0.22 -19.781 0.233 1 95.38 113 GLU A C 1
ATOM 835 O O . GLU A 1 113 ? -0.017 -20.891 -0.28 1 95.38 113 GLU A O 1
ATOM 840 N N . LEU A 1 114 ? -0.951 -18.891 -0.335 1 97.25 114 LEU A N 1
ATOM 841 C CA . LEU A 1 114 ? -1.704 -19.203 -1.545 1 97.25 114 LEU A CA 1
ATOM 842 C C . LEU A 1 114 ? -0.79 -19.219 -2.764 1 97.25 114 LEU A C 1
ATOM 844 O O . LEU A 1 114 ? -0.824 -20.156 -3.557 1 97.25 114 LEU A O 1
ATOM 848 N N . CYS A 1 115 ? 0.042 -18.203 -2.938 1 95.94 115 CYS A N 1
ATOM 849 C CA . CYS A 1 115 ? 0.848 -18.062 -4.145 1 95.94 115 CYS A CA 1
ATOM 850 C C . CYS A 1 115 ? 2.164 -18.828 -4.012 1 95.94 115 CYS A C 1
ATOM 852 O O . CYS A 1 115 ? 2.51 -19.625 -4.883 1 95.94 115 CYS A O 1
ATOM 854 N N . GLN A 1 116 ? 2.83 -18.625 -2.953 1 90.31 116 GLN A N 1
ATOM 855 C CA . GLN A 1 116 ? 4.125 -19.281 -2.812 1 90.31 116 GLN A CA 1
ATOM 856 C C . GLN A 1 116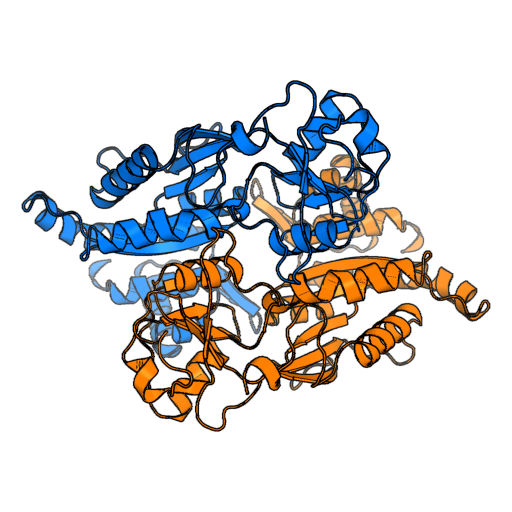 ? 3.963 -20.766 -2.465 1 90.31 116 GLN A C 1
ATOM 858 O O . GLN A 1 116 ? 4.746 -21.594 -2.914 1 90.31 116 GLN A O 1
ATOM 863 N N . GLY A 1 117 ? 2.934 -21.031 -1.637 1 92.44 117 GLY A N 1
ATOM 864 C CA . GLY A 1 117 ? 2.607 -22.438 -1.417 1 92.44 117 GLY A CA 1
ATOM 865 C C . GLY A 1 117 ? 2.277 -23.172 -2.697 1 92.44 117 GLY A C 1
ATOM 866 O O . GLY A 1 117 ? 2.693 -24.328 -2.881 1 92.44 117 GLY A O 1
ATOM 867 N N . PHE A 1 118 ? 1.572 -22.516 -3.605 1 96.62 118 PHE A N 1
ATOM 868 C CA . PHE A 1 118 ? 1.208 -23.094 -4.891 1 96.62 118 PHE A CA 1
ATOM 869 C C . PHE A 1 118 ? 2.443 -23.328 -5.754 1 96.62 118 PHE A C 1
ATOM 871 O O . PHE A 1 118 ? 2.592 -24.375 -6.371 1 96.62 118 PHE A O 1
ATOM 878 N N . SER A 1 119 ? 3.324 -22.328 -5.781 1 93.44 119 SER A N 1
ATOM 879 C CA . SER A 1 119 ? 4.562 -22.422 -6.551 1 93.44 119 SER A CA 1
ATOM 880 C C . SER A 1 119 ? 5.43 -23.578 -6.066 1 93.44 119 SER A C 1
ATOM 882 O O . SER A 1 119 ? 6.094 -24.25 -6.863 1 93.44 119 SER A O 1
ATOM 884 N N . ARG A 1 120 ? 5.465 -23.844 -4.801 1 91.44 120 ARG A N 1
ATOM 885 C CA . ARG A 1 120 ? 6.234 -24.938 -4.238 1 91.44 120 ARG A CA 1
ATOM 886 C C . ARG A 1 120 ? 5.645 -26.281 -4.648 1 91.44 120 ARG A C 1
ATOM 888 O O . ARG A 1 120 ? 6.383 -27.234 -4.934 1 91.44 120 ARG A O 1
ATOM 895 N N . ALA A 1 121 ? 4.324 -26.344 -4.68 1 92.81 121 ALA A N 1
ATOM 896 C CA . ALA A 1 121 ? 3.621 -27.578 -5.023 1 92.81 121 ALA A CA 1
ATOM 897 C C . ALA A 1 121 ? 3.695 -27.859 -6.523 1 92.81 121 ALA A C 1
ATOM 899 O O . ALA A 1 121 ? 3.619 -29 -6.957 1 92.81 121 ALA A O 1
ATOM 900 N N . HIS A 1 122 ? 3.863 -26.828 -7.281 1 93.12 122 HIS A N 1
ATOM 901 C CA . HIS A 1 122 ? 3.916 -26.922 -8.734 1 93.12 122 HIS A CA 1
ATOM 902 C C . HIS A 1 122 ? 5.102 -26.141 -9.305 1 93.12 122 HIS A C 1
ATOM 904 O O . HIS A 1 122 ? 4.934 -25.047 -9.836 1 93.12 122 HIS A O 1
ATOM 910 N N . PRO A 1 123 ? 6.277 -26.703 -9.32 1 90.25 123 PRO A N 1
ATOM 911 C CA . PRO A 1 123 ? 7.516 -26 -9.648 1 90.25 123 PRO A CA 1
ATOM 912 C C . PRO A 1 123 ? 7.551 -25.516 -11.102 1 90.25 123 PRO A C 1
ATOM 914 O O . PRO A 1 123 ? 8.383 -24.672 -11.453 1 90.25 123 PRO A O 1
ATOM 917 N N . GLN A 1 124 ? 6.672 -26.031 -11.906 1 86.88 124 GLN A N 1
ATOM 918 C CA . GLN A 1 124 ? 6.664 -25.641 -13.312 1 86.88 124 GLN A CA 1
ATOM 919 C C . GLN A 1 124 ? 5.73 -24.469 -13.555 1 86.88 124 GLN A C 1
ATOM 921 O O . GLN A 1 124 ? 5.574 -24.016 -14.688 1 86.88 124 GLN A O 1
ATOM 926 N N . VAL A 1 125 ? 5.09 -24 -12.5 1 90.25 125 VAL A N 1
ATOM 927 C CA . VAL A 1 125 ? 4.203 -22.844 -12.594 1 90.25 125 VAL A CA 1
ATOM 928 C C . VAL A 1 125 ? 4.973 -21.562 -12.234 1 90.25 125 VAL A C 1
ATOM 930 O O . VAL A 1 125 ? 5.754 -21.562 -11.273 1 90.25 125 VAL A O 1
ATOM 933 N N . GLN A 1 126 ? 4.84 -20.547 -13.008 1 89.94 126 GLN A N 1
ATOM 934 C CA . GLN A 1 126 ? 5.352 -19.219 -12.688 1 89.94 126 GLN A CA 1
ATOM 935 C C . GLN A 1 126 ? 4.246 -18.328 -12.133 1 89.94 126 GLN A C 1
ATOM 937 O O . GLN A 1 126 ? 3.5 -17.703 -12.891 1 89.94 126 GLN A O 1
ATOM 942 N N . VAL A 1 127 ? 4.238 -18.188 -10.828 1 94.62 127 VAL A N 1
ATOM 943 C CA . VAL A 1 127 ? 3.195 -17.391 -10.18 1 94.62 127 VAL A CA 1
ATOM 944 C C . VAL A 1 127 ? 3.674 -15.961 -10 1 94.62 127 VAL A C 1
ATOM 946 O O . VAL A 1 127 ? 4.781 -15.727 -9.516 1 94.62 127 VAL A O 1
ATOM 949 N N . THR A 1 128 ? 2.924 -15.023 -10.453 1 94.38 128 THR A N 1
ATOM 950 C CA . THR A 1 128 ? 3.115 -13.609 -10.141 1 94.38 128 THR A CA 1
ATOM 951 C C . THR A 1 128 ? 1.889 -13.047 -9.43 1 94.38 128 THR A C 1
ATOM 953 O O . THR A 1 128 ? 0.773 -13.531 -9.617 1 94.38 128 THR A O 1
ATOM 956 N N . HIS A 1 129 ? 2.131 -12.086 -8.586 1 96.62 129 HIS A N 1
ATOM 957 C CA . HIS A 1 129 ? 1.014 -11.5 -7.855 1 96.62 129 HIS A CA 1
ATOM 958 C C . HIS A 1 129 ? 1.137 -9.977 -7.801 1 96.62 129 HIS A C 1
ATOM 960 O O . HIS A 1 129 ? 2.234 -9.438 -7.945 1 96.62 129 HIS A O 1
ATOM 966 N N . VAL A 1 130 ? -0.019 -9.344 -7.605 1 96.62 130 VAL A N 1
ATOM 967 C CA . VAL A 1 130 ? -0.092 -7.898 -7.426 1 96.62 130 VAL A CA 1
ATOM 968 C C . VAL A 1 130 ? -1.206 -7.551 -6.441 1 96.62 130 VAL A C 1
ATOM 970 O O . VAL A 1 130 ? -2.219 -8.25 -6.367 1 96.62 130 VAL A O 1
ATOM 973 N N . GLU A 1 131 ? -0.967 -6.574 -5.648 1 96.94 131 GLU A N 1
ATOM 974 C CA . GLU A 1 131 ? -2.002 -6.09 -4.738 1 96.94 131 GLU A CA 1
ATOM 975 C C . GLU A 1 131 ? -2.676 -4.836 -5.285 1 96.94 131 GLU A C 1
ATOM 977 O O . GLU A 1 131 ? -2.023 -3.994 -5.906 1 96.94 131 GLU A O 1
ATOM 982 N N . ASP A 1 132 ? -3.926 -4.73 -5.031 1 96.12 132 ASP A N 1
ATOM 983 C CA . ASP A 1 132 ? -4.695 -3.547 -5.402 1 96.12 132 ASP A CA 1
ATOM 984 C C . ASP A 1 132 ? -6.02 -3.494 -4.645 1 96.12 132 ASP A C 1
ATOM 986 O O . ASP A 1 132 ? -6.375 -4.438 -3.938 1 96.12 132 ASP A O 1
ATOM 990 N N . HIS A 1 133 ? -6.66 -2.354 -4.723 1 94.81 133 HIS A N 1
ATOM 991 C CA . HIS A 1 133 ? -8.031 -2.301 -4.227 1 94.81 133 HIS A CA 1
ATOM 992 C C . HIS A 1 133 ? -9 -2.928 -5.223 1 94.81 133 HIS A C 1
ATOM 994 O O . HIS A 1 133 ? -8.602 -3.307 -6.328 1 94.81 133 HIS A O 1
ATOM 1000 N N . HIS A 1 134 ? -10.242 -3 -4.867 1 92.19 134 HIS A N 1
ATOM 1001 C CA . HIS A 1 134 ? -11.211 -3.814 -5.594 1 92.19 134 HIS A CA 1
ATOM 1002 C C . HIS A 1 134 ? -11.383 -3.322 -7.027 1 92.19 134 HIS A C 1
ATOM 1004 O O . HIS A 1 134 ? -11.305 -4.109 -7.973 1 92.19 134 HIS A O 1
ATOM 1010 N N . GLU A 1 135 ? -11.586 -2.045 -7.258 1 89.5 135 GLU A N 1
ATOM 1011 C CA . GLU A 1 135 ? -11.773 -1.507 -8.602 1 89.5 135 GLU A CA 1
ATOM 1012 C C . GLU A 1 135 ? -10.539 -1.738 -9.469 1 89.5 135 GLU A C 1
ATOM 1014 O O . GLU A 1 135 ? -10.656 -2.039 -10.656 1 89.5 135 GLU A O 1
ATOM 1019 N N . GLY A 1 136 ? -9.422 -1.615 -8.836 1 92.94 136 GLY A N 1
ATOM 1020 C CA . GLY A 1 136 ? -8.188 -1.9 -9.547 1 92.94 136 GLY A CA 1
ATOM 1021 C C . GLY A 1 136 ? -8.062 -3.352 -9.969 1 92.94 136 GLY A C 1
ATOM 1022 O O . GLY A 1 136 ? -7.637 -3.645 -11.086 1 92.94 136 GLY A O 1
ATOM 1023 N N . LEU A 1 137 ? -8.398 -4.234 -9.109 1 95.69 137 LEU A N 1
ATOM 1024 C CA . LEU A 1 137 ? -8.336 -5.656 -9.414 1 95.69 137 LEU A CA 1
ATOM 1025 C C . LEU A 1 137 ? -9.297 -6.012 -10.555 1 95.69 137 LEU A C 1
ATOM 1027 O O . LEU A 1 137 ? -8.953 -6.801 -11.438 1 95.69 137 LEU A O 1
ATOM 1031 N N . ILE A 1 138 ? -10.469 -5.449 -10.531 1 92.44 138 ILE A N 1
ATOM 1032 C CA . ILE A 1 138 ? -11.453 -5.695 -11.578 1 92.44 138 ILE A CA 1
ATOM 1033 C C . ILE A 1 138 ? -10.93 -5.191 -12.914 1 92.44 138 ILE A C 1
ATOM 1035 O O . ILE A 1 138 ? -11.047 -5.879 -13.938 1 92.44 138 ILE A O 1
ATOM 1039 N N . GLU A 1 139 ? -10.344 -4.035 -12.906 1 89.31 139 GLU A N 1
ATOM 1040 C CA . GLU A 1 139 ? -9.75 -3.48 -14.117 1 89.31 139 GLU A CA 1
ATOM 1041 C C . GLU A 1 139 ? -8.641 -4.383 -14.656 1 89.31 139 GLU A C 1
ATOM 1043 O O . GLU A 1 139 ? -8.539 -4.602 -15.859 1 89.31 139 GLU A O 1
ATOM 1048 N N . ARG A 1 140 ? -7.82 -4.887 -13.766 1 91.75 140 ARG A N 1
ATOM 1049 C CA . ARG A 1 140 ? -6.723 -5.77 -14.148 1 91.75 140 ARG A CA 1
ATOM 1050 C C . ARG A 1 140 ? -7.246 -7.066 -14.758 1 91.75 140 ARG A C 1
ATOM 1052 O O . ARG A 1 140 ? -6.637 -7.621 -15.68 1 91.75 140 ARG A O 1
ATOM 1059 N N . LEU A 1 141 ? -8.352 -7.582 -14.242 1 91.38 141 LEU A N 1
ATOM 1060 C CA . LEU A 1 141 ? -8.984 -8.75 -14.828 1 91.38 141 LEU A CA 1
ATOM 1061 C C . LEU A 1 141 ? -9.445 -8.469 -16.266 1 91.38 141 LEU A C 1
ATOM 1063 O O . LEU A 1 141 ? -9.156 -9.242 -17.172 1 91.38 141 LEU A O 1
ATOM 1067 N N . TYR A 1 142 ? -10.016 -7.305 -16.438 1 85.94 142 TYR A N 1
ATOM 1068 C CA . TYR A 1 142 ? -10.523 -6.938 -17.75 1 85.94 142 TYR A CA 1
ATOM 1069 C C . TYR A 1 142 ? -9.383 -6.738 -18.75 1 85.94 142 TYR A C 1
ATOM 1071 O O . TYR A 1 142 ? -9.516 -7.055 -19.938 1 85.94 142 TYR A O 1
ATOM 1079 N N . LYS A 1 143 ? -8.297 -6.211 -18.234 1 82.06 143 LYS A N 1
ATOM 1080 C CA . LYS A 1 143 ? -7.137 -5.945 -19.094 1 82.06 143 LYS A CA 1
ATOM 1081 C C . LYS A 1 143 ? -6.301 -7.203 -19.281 1 82.06 143 LYS A C 1
ATOM 1083 O O . LYS A 1 143 ? -5.32 -7.195 -20.031 1 82.06 143 LYS A O 1
ATOM 1088 N N . GLY A 1 144 ? -6.652 -8.258 -18.594 1 84.25 144 GLY A N 1
ATOM 1089 C CA . GLY A 1 144 ? -5.918 -9.508 -18.703 1 84.25 144 GLY A CA 1
ATOM 1090 C C . GLY A 1 144 ? -4.582 -9.484 -17.984 1 84.25 144 GLY A C 1
ATOM 1091 O O . GLY A 1 144 ? -3.701 -10.297 -18.266 1 84.25 144 GLY A O 1
ATOM 1092 N N . GLN A 1 145 ? -4.441 -8.57 -17.078 1 89.5 145 GLN A N 1
ATOM 1093 C CA . GLN A 1 145 ? -3.191 -8.422 -16.328 1 89.5 145 GLN A CA 1
ATOM 1094 C C . GLN A 1 145 ? -3.119 -9.422 -15.172 1 89.5 145 GLN A C 1
ATOM 1096 O O . GLN A 1 145 ? -2.041 -9.672 -14.633 1 89.5 145 GLN A O 1
ATOM 1101 N N . ILE A 1 146 ? -4.289 -9.922 -14.789 1 95.25 146 ILE A N 1
ATOM 1102 C CA . ILE A 1 146 ? -4.375 -11.008 -13.82 1 95.25 146 ILE A CA 1
ATOM 1103 C C . ILE A 1 146 ? -5.406 -12.031 -14.289 1 95.25 146 ILE A C 1
ATOM 1105 O O . ILE A 1 146 ? -6.297 -11.711 -15.078 1 95.25 146 ILE A O 1
ATOM 1109 N N . ASP A 1 147 ? -5.246 -13.281 -13.789 1 93.12 147 ASP A N 1
ATOM 1110 C CA . ASP A 1 147 ? -6.121 -14.383 -14.18 1 93.12 147 ASP A CA 1
ATOM 1111 C C . ASP A 1 147 ? -7.234 -14.586 -13.156 1 93.12 147 ASP A C 1
ATOM 1113 O O . ASP A 1 147 ? -8.312 -15.07 -13.492 1 93.12 147 ASP A O 1
ATOM 1117 N N . VAL A 1 148 ? -6.965 -14.258 -11.922 1 97.25 148 VAL A N 1
ATOM 1118 C CA . VAL A 1 148 ? -7.883 -14.43 -10.805 1 97.25 148 VAL A CA 1
ATOM 1119 C C . VAL A 1 148 ? -7.551 -13.43 -9.703 1 97.25 148 VAL A C 1
ATOM 1121 O O . VAL A 1 148 ? -6.387 -13.07 -9.508 1 97.25 148 VAL A O 1
ATOM 1124 N N . ALA A 1 149 ? -8.562 -12.938 -9.055 1 98.06 149 ALA A N 1
ATOM 1125 C CA . ALA A 1 149 ? -8.391 -12.031 -7.922 1 98.06 149 ALA A CA 1
ATOM 1126 C C . ALA A 1 149 ? -8.93 -12.656 -6.641 1 98.06 149 ALA A C 1
ATOM 1128 O O . ALA A 1 149 ? -10.031 -13.211 -6.625 1 98.06 149 ALA A O 1
ATOM 1129 N N . VAL A 1 150 ? -8.117 -12.688 -5.609 1 98.25 150 VAL A N 1
ATOM 1130 C CA . VAL A 1 150 ? -8.586 -12.969 -4.258 1 98.25 150 VAL A CA 1
ATOM 1131 C C . VAL A 1 150 ? -9.047 -11.664 -3.596 1 98.25 150 VAL A C 1
ATOM 1133 O O . VAL A 1 150 ? -8.219 -10.828 -3.232 1 98.25 150 VAL A O 1
ATOM 1136 N N . THR A 1 151 ? -10.312 -11.477 -3.498 1 97.44 151 THR A N 1
ATOM 1137 C CA . THR A 1 151 ? -10.883 -10.195 -3.104 1 97.44 151 THR A CA 1
ATOM 1138 C C . THR A 1 151 ? -12.242 -10.383 -2.438 1 97.44 151 THR A C 1
ATOM 1140 O O . THR A 1 151 ? -12.539 -11.453 -1.914 1 97.44 151 THR A O 1
ATOM 1143 N N . TYR A 1 152 ? -12.969 -9.273 -2.285 1 95.69 152 TYR A N 1
ATOM 1144 C CA . TYR A 1 152 ? -14.289 -9.281 -1.67 1 95.69 152 TYR A CA 1
ATOM 1145 C C . TYR A 1 152 ? -15.383 -9.148 -2.725 1 95.69 152 TYR A C 1
ATOM 1147 O O . TYR A 1 152 ? -15.094 -8.922 -3.902 1 95.69 152 TYR A O 1
ATOM 1155 N N . ASP A 1 153 ? -16.562 -9.422 -2.301 1 86.25 153 ASP A N 1
ATOM 1156 C CA . ASP A 1 153 ? -17.719 -9.297 -3.174 1 86.25 153 ASP A CA 1
ATOM 1157 C C . ASP A 1 153 ? -18.188 -7.848 -3.273 1 86.25 153 ASP A C 1
ATOM 1159 O O . ASP A 1 153 ? -19.328 -7.531 -2.955 1 86.25 153 ASP A O 1
ATOM 1163 N N . LEU A 1 154 ? -17.328 -7.023 -3.629 1 75.62 154 LEU A N 1
ATOM 1164 C CA . LEU A 1 154 ? -17.703 -5.617 -3.725 1 75.62 154 LEU A CA 1
ATOM 1165 C C . LEU A 1 154 ? -18.234 -5.285 -5.113 1 75.62 154 LEU A C 1
ATOM 1167 O O . LEU A 1 154 ? -17.469 -5.004 -6.031 1 75.62 154 LEU A O 1
ATOM 1171 N N . GLU A 1 155 ? -19.531 -5.312 -5.348 1 66 155 GLU A N 1
ATOM 1172 C CA . GLU A 1 155 ? -20.359 -4.969 -6.496 1 66 155 GLU A CA 1
ATOM 1173 C C . GLU A 1 155 ? -19.812 -5.586 -7.781 1 66 155 GLU A C 1
ATOM 1175 O O . GLU A 1 155 ? -19.453 -4.871 -8.719 1 66 155 GLU A O 1
ATOM 1180 N N . VAL A 1 156 ? -19.672 -6.781 -7.891 1 59.44 156 VAL A N 1
ATOM 1181 C CA . VAL A 1 156 ? -19.266 -7.473 -9.117 1 59.44 156 VAL A CA 1
ATOM 1182 C C . VAL A 1 156 ? -20.484 -7.688 -10.008 1 59.44 156 VAL A C 1
ATOM 1184 O O . VAL A 1 156 ? -20.375 -8.266 -11.094 1 59.44 156 VAL A O 1
ATOM 1187 N N . GLN A 1 157 ? -21.562 -6.996 -9.781 1 56.94 157 GLN A N 1
ATOM 1188 C CA . GLN A 1 157 ? -22.797 -7.328 -10.5 1 56.94 157 GLN A CA 1
ATOM 1189 C C . GLN A 1 157 ? -22.797 -6.711 -11.898 1 56.94 157 GLN A C 1
ATOM 1191 O O . GLN A 1 157 ? -22.406 -5.555 -12.07 1 56.94 157 GLN A O 1
ATOM 1196 N N . GLY A 1 158 ? -23.234 -7.539 -12.703 1 57.56 158 GLY A N 1
ATOM 1197 C CA . GLY A 1 158 ? -23.5 -7.18 -14.086 1 57.56 158 GLY A CA 1
ATOM 1198 C C . GLY A 1 158 ? -22.281 -7.297 -14.977 1 57.56 158 GLY A C 1
ATOM 1199 O O . GLY A 1 158 ? -22.312 -6.883 -16.141 1 57.56 158 GLY A O 1
ATOM 1200 N N . THR A 1 159 ? -21.156 -7.816 -14.344 1 65 159 THR A N 1
ATOM 1201 C CA . THR A 1 159 ? -19.938 -7.918 -15.133 1 65 159 THR A CA 1
ATOM 1202 C C . THR A 1 159 ? -19.703 -9.352 -15.594 1 65 159 THR A C 1
ATOM 1204 O O . THR A 1 159 ? -20.406 -10.273 -15.164 1 65 159 THR A O 1
ATOM 1207 N N . ASP A 1 160 ? -19.094 -9.523 -16.656 1 85.19 160 ASP A N 1
ATOM 1208 C CA . ASP A 1 160 ? -18.594 -10.805 -17.141 1 85.19 160 ASP A CA 1
ATOM 1209 C C . ASP A 1 160 ? -17.656 -11.445 -16.125 1 85.19 160 ASP A C 1
ATOM 1211 O O . ASP A 1 160 ? -17.016 -12.461 -16.422 1 85.19 160 ASP A O 1
ATOM 1215 N N . ILE A 1 161 ? -17.703 -10.898 -14.93 1 91.38 161 ILE A N 1
ATOM 1216 C CA . ILE A 1 161 ? -16.828 -11.422 -13.883 1 91.38 161 ILE A CA 1
ATOM 1217 C C . ILE A 1 161 ? -17.625 -12.328 -12.953 1 91.38 161 ILE A C 1
ATOM 1219 O O . ILE A 1 161 ? -18.75 -11.992 -12.562 1 91.38 161 ILE A O 1
ATOM 1223 N N . THR A 1 162 ? -17.172 -13.492 -12.703 1 93.12 162 THR A N 1
ATOM 1224 C CA . THR A 1 162 ? -17.734 -14.422 -11.727 1 93.12 162 THR A CA 1
ATOM 1225 C C . THR A 1 162 ? -17.047 -14.258 -10.375 1 93.12 162 THR A C 1
ATOM 1227 O O . THR A 1 162 ? -15.828 -14.078 -10.305 1 93.12 162 THR A O 1
ATOM 1230 N N . PHE A 1 163 ? -17.797 -14.289 -9.336 1 95.56 163 PHE A N 1
ATOM 1231 C CA . PHE A 1 163 ? -17.281 -14.258 -7.969 1 95.56 163 PHE A CA 1
ATOM 1232 C C . PHE A 1 163 ? -17.734 -15.484 -7.191 1 95.56 163 PHE A C 1
ATOM 1234 O O . PHE A 1 163 ? -18.922 -15.812 -7.16 1 95.56 163 PHE A O 1
ATOM 1241 N N . GLU A 1 164 ? -16.844 -16.203 -6.574 1 96.5 164 GLU A N 1
ATOM 1242 C CA . GLU A 1 164 ? -17.125 -17.344 -5.695 1 96.5 164 GLU A CA 1
ATOM 1243 C C . GLU A 1 164 ? -16.734 -17.031 -4.254 1 96.5 164 GLU A C 1
ATOM 1245 O O . GLU A 1 164 ? -15.555 -16.953 -3.93 1 96.5 164 GLU A O 1
ATOM 1250 N N . PRO A 1 165 ? -17.734 -16.859 -3.385 1 97.44 165 PRO A N 1
ATOM 1251 C CA . PRO A 1 165 ? -17.406 -16.609 -1.974 1 97.44 165 PRO A CA 1
ATOM 1252 C C . PRO A 1 165 ? -16.812 -17.844 -1.288 1 97.44 165 PRO A C 1
ATOM 1254 O O . PRO A 1 165 ? -17.234 -18.969 -1.553 1 97.44 165 PRO A O 1
ATOM 1257 N N . LEU A 1 166 ? -15.812 -17.625 -0.412 1 98.25 166 LEU A N 1
ATOM 1258 C CA . LEU A 1 166 ? -15.141 -18.719 0.285 1 98.25 166 LEU A CA 1
ATOM 1259 C C . LEU A 1 166 ? -15.258 -18.547 1.796 1 98.25 166 LEU A C 1
ATOM 1261 O O . LEU A 1 166 ? -15.242 -19.531 2.537 1 98.25 166 LEU A O 1
ATOM 1265 N N . ALA A 1 167 ? -15.344 -17.328 2.312 1 97.62 167 ALA A N 1
ATOM 1266 C CA . ALA A 1 167 ? -15.406 -17.062 3.746 1 97.62 167 ALA A CA 1
ATOM 1267 C C . ALA A 1 167 ? -16.172 -15.773 4.023 1 97.62 167 ALA A C 1
ATOM 1269 O O . ALA A 1 167 ? -16.203 -14.867 3.188 1 97.62 167 ALA A O 1
ATOM 1270 N N . THR A 1 168 ? -16.766 -15.695 5.156 1 96.5 168 THR A N 1
ATOM 1271 C CA . THR A 1 168 ? -17.484 -14.516 5.633 1 96.5 168 THR A CA 1
ATOM 1272 C C . THR A 1 168 ? -16.688 -13.812 6.727 1 96.5 168 THR A C 1
ATOM 1274 O O . THR A 1 168 ? -16.328 -14.422 7.734 1 96.5 168 THR A O 1
ATOM 1277 N N . LEU A 1 169 ? -16.422 -12.516 6.547 1 96.25 169 LEU A N 1
ATOM 1278 C CA . LEU A 1 169 ? -15.617 -11.734 7.484 1 96.25 169 LEU A CA 1
ATOM 1279 C C . LEU A 1 169 ? -16.422 -10.562 8.039 1 96.25 169 LEU A C 1
ATOM 1281 O O . LEU A 1 169 ? -16.422 -9.477 7.453 1 96.25 169 LEU A O 1
ATOM 1285 N N . PRO A 1 170 ? -17.047 -10.734 9.172 1 95.75 170 PRO A N 1
ATOM 1286 C CA . PRO A 1 170 ? -17.766 -9.609 9.781 1 95.75 170 PRO A CA 1
ATOM 1287 C C . PRO A 1 170 ? -16.844 -8.492 10.234 1 95.75 170 PRO A C 1
ATOM 1289 O O . PRO A 1 170 ? -15.672 -8.742 10.562 1 95.75 170 PRO A O 1
ATOM 1292 N N . PRO A 1 171 ? -17.422 -7.273 10.234 1 96.69 171 PRO A N 1
ATOM 1293 C CA . PRO A 1 171 ? -16.594 -6.168 10.734 1 96.69 171 PRO A CA 1
ATOM 1294 C C . PRO A 1 171 ? -16.391 -6.223 12.242 1 96.69 171 PRO A C 1
ATOM 1296 O O . PRO A 1 171 ? -17.234 -6.734 12.977 1 96.69 171 PRO A O 1
ATOM 1299 N N . HIS A 1 172 ? -15.32 -5.734 12.719 1 96.75 172 HIS A N 1
ATOM 1300 C CA . HIS A 1 172 ? -15.008 -5.539 14.133 1 96.75 172 HIS A CA 1
ATOM 1301 C C . HIS A 1 172 ? -14.203 -4.262 14.352 1 96.75 172 HIS A C 1
ATOM 1303 O O . HIS A 1 172 ? -13.859 -3.57 13.391 1 96.75 172 HIS A O 1
ATOM 1309 N N . VAL A 1 173 ? -13.938 -3.959 15.602 1 97.69 173 VAL A N 1
ATOM 1310 C CA . VAL A 1 173 ? -13.328 -2.682 15.953 1 97.69 173 VAL A CA 1
ATOM 1311 C C . VAL A 1 173 ? -11.883 -2.91 16.406 1 97.69 173 VAL A C 1
ATOM 1313 O O . VAL A 1 173 ? -11.602 -3.863 17.141 1 97.69 173 VAL A O 1
ATOM 1316 N N . ILE A 1 174 ? -10.977 -2.076 15.961 1 97.94 174 ILE A N 1
ATOM 1317 C CA . ILE A 1 174 ? -9.625 -2.104 16.516 1 97.94 174 ILE A CA 1
ATOM 1318 C C . ILE A 1 174 ? -9.32 -0.771 17.203 1 97.94 174 ILE A C 1
ATOM 1320 O O . ILE A 1 174 ? -9.75 0.286 16.734 1 97.94 174 ILE A O 1
ATOM 1324 N N . VAL A 1 175 ? -8.617 -0.834 18.297 1 98.19 175 VAL A N 1
ATOM 1325 C CA . VAL A 1 175 ? -8.242 0.33 19.094 1 98.19 175 VAL A CA 1
ATOM 1326 C C . VAL A 1 175 ? -6.82 0.158 19.625 1 98.19 175 VAL A C 1
ATOM 1328 O O . VAL A 1 175 ? -6.273 -0.947 19.594 1 98.19 175 VAL A O 1
ATOM 1331 N N . GLY A 1 176 ? -6.199 1.249 19.953 1 97.81 176 GLY A N 1
ATOM 1332 C CA . GLY A 1 176 ? -4.938 1.176 20.688 1 97.81 176 GLY A CA 1
ATOM 1333 C C . GLY A 1 176 ? -5.113 0.881 22.156 1 97.81 176 GLY A C 1
ATOM 1334 O O . GLY A 1 176 ? -6.219 0.991 22.688 1 97.81 176 GLY A O 1
ATOM 1335 N N . GLU A 1 177 ? -4.035 0.588 22.797 1 95.62 177 GLU A N 1
ATOM 1336 C CA . GLU A 1 177 ? -4.047 0.223 24.203 1 95.62 177 GLU A CA 1
ATOM 1337 C C . GLU A 1 177 ? -4.445 1.409 25.078 1 95.62 177 GLU A C 1
ATOM 1339 O O . GLU A 1 177 ? -5.004 1.23 26.156 1 95.62 177 GLU A O 1
ATOM 1344 N N . THR A 1 178 ? -4.207 2.57 24.594 1 93.38 178 THR A N 1
ATOM 1345 C CA . THR A 1 178 ? -4.453 3.756 25.406 1 93.38 178 THR A CA 1
ATOM 1346 C C . THR A 1 178 ? -5.848 4.316 25.141 1 93.38 178 THR A C 1
ATOM 1348 O O . THR A 1 178 ? -6.25 5.312 25.734 1 93.38 178 THR A O 1
ATOM 1351 N N . SER A 1 179 ? -6.52 3.764 24.188 1 95.31 179 SER A N 1
ATOM 1352 C CA . SER A 1 179 ? -7.867 4.219 23.859 1 95.31 179 SER A CA 1
ATOM 1353 C C . SER A 1 179 ? -8.812 4.047 25.047 1 95.31 179 SER A C 1
ATOM 1355 O O . SER A 1 179 ? -8.719 3.059 25.781 1 95.31 179 SER A O 1
ATOM 1357 N N . PRO A 1 180 ? -9.766 4.965 25.234 1 93.69 180 PRO A N 1
ATOM 1358 C CA . PRO A 1 180 ? -10.805 4.766 26.25 1 93.69 180 PRO A CA 1
ATOM 1359 C C . PRO A 1 180 ? -11.641 3.514 25.984 1 93.69 180 PRO A C 1
ATOM 1361 O O . PRO A 1 180 ? -12.25 2.973 26.922 1 93.69 180 PRO A O 1
ATOM 1364 N N . LEU A 1 181 ? -11.672 3.061 24.844 1 94.81 181 LEU A N 1
ATOM 1365 C CA . LEU A 1 181 ? -12.469 1.901 24.453 1 94.81 181 LEU A CA 1
ATOM 1366 C C . LEU A 1 181 ? -11.719 0.605 24.766 1 94.81 181 LEU A C 1
ATOM 1368 O O . LEU A 1 181 ? -12.305 -0.479 24.703 1 94.81 181 LEU A O 1
ATOM 1372 N N . ALA A 1 182 ? -10.43 0.708 25.109 1 93.5 182 ALA A N 1
ATOM 1373 C CA . ALA A 1 182 ? -9.562 -0.457 25.234 1 93.5 182 ALA A CA 1
ATOM 1374 C C . ALA A 1 182 ? -10.023 -1.356 26.375 1 93.5 182 ALA A C 1
ATOM 1376 O O . ALA A 1 182 ? -9.688 -2.543 26.422 1 93.5 182 ALA A O 1
ATOM 1377 N N . GLN A 1 183 ? -10.766 -0.795 27.266 1 91.56 183 GLN A N 1
ATOM 1378 C CA . GLN A 1 183 ? -11.211 -1.563 28.438 1 91.56 183 GLN A CA 1
ATOM 1379 C C . GLN A 1 183 ? -12.492 -2.332 28.125 1 91.56 183 GLN A C 1
ATOM 1381 O O . GLN A 1 183 ? -12.922 -3.172 28.922 1 91.56 183 GLN A O 1
ATOM 1386 N N . GLN A 1 184 ? -13.016 -2.119 27.016 1 90.38 184 GLN A N 1
ATOM 1387 C CA . GLN A 1 184 ? -14.242 -2.797 26.609 1 90.38 184 GLN A CA 1
ATOM 1388 C C . GLN A 1 184 ? -13.93 -4.008 25.734 1 90.38 184 GLN A C 1
ATOM 1390 O O . GLN A 1 184 ? -12.883 -4.062 25.078 1 90.38 184 GLN A O 1
ATOM 1395 N N . ARG A 1 185 ? -14.875 -4.891 25.812 1 90 185 ARG A N 1
ATOM 1396 C CA . ARG A 1 185 ? -14.75 -6.035 24.922 1 90 185 ARG A CA 1
ATOM 1397 C C . ARG A 1 185 ? -15.672 -5.891 23.719 1 90 185 ARG A C 1
ATOM 1399 O O . ARG A 1 185 ? -15.461 -6.547 22.688 1 90 185 ARG A O 1
ATOM 1406 N N . VAL A 1 186 ? -16.656 -5.055 23.938 1 94.12 186 VAL A N 1
ATOM 1407 C CA . VAL A 1 186 ? -17.672 -4.867 22.906 1 94.12 186 VAL A CA 1
ATOM 1408 C C . VAL A 1 186 ? -17.969 -3.379 22.734 1 94.12 186 VAL A C 1
ATOM 1410 O O . VAL A 1 186 ? -18 -2.627 23.703 1 94.12 186 VAL A O 1
ATOM 1413 N N . ALA A 1 187 ? -18.125 -3.002 21.5 1 96 187 ALA A N 1
ATOM 1414 C CA . ALA A 1 187 ? -18.531 -1.64 21.172 1 96 187 ALA A CA 1
ATOM 1415 C C . ALA A 1 187 ? -19.703 -1.644 20.203 1 96 187 ALA A C 1
ATOM 1417 O O . ALA A 1 187 ? -19.922 -2.621 19.484 1 96 187 ALA A O 1
ATOM 1418 N N . ASP A 1 188 ? -20.516 -0.604 20.219 1 96.94 188 ASP A N 1
ATOM 1419 C CA . ASP A 1 188 ? -21.578 -0.449 19.219 1 96.94 188 ASP A CA 1
ATOM 1420 C C . ASP A 1 188 ? -21.359 0.805 18.375 1 96.94 188 ASP A C 1
ATOM 1422 O O . ASP A 1 188 ? -20.547 1.66 18.734 1 96.94 188 ASP A O 1
ATOM 1426 N N . LEU A 1 189 ? -22.047 0.899 17.297 1 98 189 LEU A N 1
ATOM 1427 C CA . LEU A 1 189 ? -21.828 1.976 16.344 1 98 189 LEU A CA 1
ATOM 1428 C C . LEU A 1 189 ? -22.219 3.324 16.938 1 98 189 LEU A C 1
ATOM 1430 O O . LEU A 1 189 ? -21.609 4.348 16.625 1 98 189 LEU A O 1
ATOM 1434 N N . LYS A 1 190 ? -23.25 3.379 17.719 1 97.38 190 LYS A N 1
ATOM 1435 C CA . LYS A 1 190 ? -23.703 4.621 18.344 1 97.38 190 LYS A CA 1
ATOM 1436 C C . LYS A 1 190 ? -22.609 5.211 19.234 1 97.38 190 LYS A C 1
ATOM 1438 O O . LYS A 1 190 ? -22.312 6.406 19.156 1 97.38 190 LYS A O 1
ATOM 1443 N N . GLY A 1 191 ? -22.094 4.371 20.078 1 97 191 GLY A N 1
ATOM 1444 C CA . GLY A 1 191 ? -20.984 4.805 20.906 1 97 191 GLY A CA 1
ATOM 1445 C C . GLY A 1 191 ? -19.766 5.199 20.109 1 97 191 GLY A C 1
ATOM 1446 O O . GLY A 1 191 ? -19.109 6.203 20.406 1 97 191 GLY A O 1
ATOM 1447 N N . LEU A 1 192 ? -19.422 4.414 19.078 1 98.06 192 LEU A N 1
ATOM 1448 C CA . LEU A 1 192 ? -18.25 4.656 18.234 1 98.06 192 LEU A CA 1
ATOM 1449 C C . LEU A 1 192 ? -18.375 5.996 17.516 1 98.06 192 LEU A C 1
ATOM 1451 O O . LEU A 1 192 ? -17.375 6.672 17.266 1 98.06 192 LEU A O 1
ATOM 1455 N N . ALA A 1 193 ? -19.578 6.371 17.141 1 97.56 193 ALA A N 1
ATOM 1456 C CA . ALA A 1 193 ? -19.828 7.602 16.406 1 97.56 193 ALA A CA 1
ATOM 1457 C C . ALA A 1 193 ? -19.391 8.828 17.203 1 97.56 193 ALA A C 1
ATOM 1459 O O . ALA A 1 193 ? -19.25 9.914 16.641 1 97.56 193 ALA A O 1
ATOM 1460 N N . GLU A 1 194 ? -19.156 8.672 18.469 1 96.69 194 GLU A N 1
ATOM 1461 C CA . GLU A 1 194 ? -18.781 9.781 19.344 1 96.69 194 GLU A CA 1
ATOM 1462 C C . GLU A 1 194 ? -17.266 9.875 19.516 1 96.69 194 GLU A C 1
ATOM 1464 O O . GLU A 1 194 ? -16.766 10.789 20.156 1 96.69 194 GLU A O 1
ATOM 1469 N N . HIS A 1 195 ? -16.562 8.914 18.969 1 96.88 195 HIS A N 1
ATOM 1470 C CA . HIS A 1 195 ? -15.102 8.859 19.062 1 96.88 195 HIS A CA 1
ATOM 1471 C C . HIS A 1 195 ? -14.445 9.055 17.703 1 96.88 195 HIS A C 1
ATOM 1473 O O . HIS A 1 195 ? -15.055 8.758 16.672 1 96.88 195 HIS A O 1
ATOM 1479 N N . PRO A 1 196 ? -13.188 9.586 17.703 1 96.62 196 PRO A N 1
ATOM 1480 C CA . PRO A 1 196 ? -12.484 9.742 16.422 1 96.62 196 PRO A CA 1
ATOM 1481 C C . PRO A 1 196 ? -12.273 8.414 15.695 1 96.62 196 PRO A C 1
ATOM 1483 O O . PRO A 1 196 ? -11.969 7.406 16.328 1 96.62 196 PRO A O 1
ATOM 1486 N N . MET A 1 197 ? -12.445 8.477 14.383 1 98.06 197 MET A N 1
ATOM 1487 C CA . MET A 1 197 ? -12.258 7.293 13.547 1 98.06 197 MET A CA 1
ATOM 1488 C C . MET A 1 197 ? -11.047 7.457 12.633 1 98.06 197 MET A C 1
ATOM 1490 O O . MET A 1 197 ? -10.828 8.531 12.078 1 98.06 197 MET A O 1
ATOM 1494 N N . VAL A 1 198 ? -10.234 6.441 12.578 1 98.19 198 VAL A N 1
ATOM 1495 C CA . VAL A 1 198 ? -9.25 6.305 11.516 1 98.19 198 VAL A CA 1
ATOM 1496 C C . VAL A 1 198 ? -9.828 5.461 10.383 1 98.19 198 VAL A C 1
ATOM 1498 O O . VAL A 1 198 ? -10.016 4.25 10.531 1 98.19 198 VAL A O 1
ATOM 1501 N N . LEU A 1 199 ? -10.055 6.051 9.258 1 97.81 199 LEU A N 1
ATOM 1502 C CA . LEU A 1 199 ? -10.781 5.41 8.164 1 97.81 199 LEU A CA 1
ATOM 1503 C C . LEU A 1 199 ? -9.82 4.758 7.18 1 97.81 199 LEU A C 1
ATOM 1505 O O . LEU A 1 199 ? -8.875 5.395 6.715 1 97.81 199 LEU A O 1
ATOM 1509 N N . LEU A 1 200 ? -10.047 3.467 6.973 1 97.38 200 LEU A N 1
ATOM 1510 C CA . LEU A 1 200 ? -9.461 2.879 5.77 1 97.38 200 LEU A CA 1
ATOM 1511 C C . LEU A 1 200 ? -10.086 3.475 4.516 1 97.38 200 LEU A C 1
ATOM 1513 O O . LEU A 1 200 ? -11.219 3.135 4.156 1 97.38 200 LEU A O 1
ATOM 1517 N N . ASP A 1 201 ? -9.312 4.266 3.824 1 94.62 201 ASP A N 1
ATOM 1518 C CA . ASP A 1 201 ? -9.875 5.074 2.752 1 94.62 201 ASP A CA 1
ATOM 1519 C C . ASP A 1 201 ? -9.523 4.5 1.382 1 94.62 201 ASP A C 1
ATOM 1521 O O . ASP A 1 201 ? -8.703 5.074 0.658 1 94.62 201 ASP A O 1
ATOM 1525 N N . LEU A 1 202 ? -10.148 3.445 0.999 1 93.31 202 LEU A N 1
ATOM 1526 C CA . LEU A 1 202 ? -10.062 2.822 -0.317 1 93.31 202 LEU A CA 1
ATOM 1527 C C . LEU A 1 202 ? -11.414 2.857 -1.023 1 93.31 202 LEU A C 1
ATOM 1529 O O . LEU A 1 202 ? -12.461 2.723 -0.381 1 93.31 202 LEU A O 1
ATOM 1533 N N . PRO A 1 203 ? -11.359 2.996 -2.398 1 89.44 203 PRO A N 1
ATOM 1534 C CA . PRO A 1 203 ? -12.633 2.898 -3.115 1 89.44 203 PRO A CA 1
ATOM 1535 C C . PRO A 1 203 ? -13.422 1.644 -2.746 1 89.44 203 PRO A C 1
ATOM 1537 O O . PRO A 1 203 ? -12.836 0.567 -2.592 1 89.44 203 PRO A O 1
ATOM 1540 N N . ARG A 1 204 ? -14.742 1.769 -2.525 1 89.88 204 ARG A N 1
ATOM 1541 C CA . ARG A 1 204 ? -15.68 0.711 -2.162 1 89.88 204 ARG A CA 1
ATOM 1542 C C . ARG A 1 204 ? -15.555 0.353 -0.685 1 89.88 204 ARG A C 1
ATOM 1544 O O . ARG A 1 204 ? -16.562 0.154 -0.001 1 89.88 204 ARG A O 1
ATOM 1551 N N . SER A 1 205 ? -14.305 0.261 -0.114 1 92.75 205 SER A N 1
ATOM 1552 C CA . SER A 1 205 ? -14.125 -0.034 1.304 1 92.75 205 SER A CA 1
ATOM 1553 C C . SER A 1 205 ? -14.68 1.087 2.178 1 92.75 205 SER A C 1
ATOM 1555 O O . SER A 1 205 ? -15.359 0.827 3.17 1 92.75 205 SER A O 1
ATOM 1557 N N . ARG A 1 206 ? -14.32 2.297 1.783 1 93.5 206 ARG A N 1
ATOM 1558 C CA . ARG A 1 206 ? -14.805 3.43 2.562 1 93.5 206 ARG A CA 1
ATOM 1559 C C . ARG A 1 206 ? -16.328 3.471 2.576 1 93.5 206 ARG A C 1
ATOM 1561 O O . ARG A 1 206 ? -16.938 3.709 3.621 1 93.5 206 ARG A O 1
ATOM 1568 N N . GLU A 1 207 ? -16.969 3.189 1.399 1 91.31 207 GLU A N 1
ATOM 1569 C CA . GLU A 1 207 ? -18.422 3.162 1.302 1 91.31 207 GLU A CA 1
ATOM 1570 C C . GLU A 1 207 ? -19.016 2.066 2.184 1 91.31 207 GLU A C 1
ATOM 1572 O O . GLU A 1 207 ? -20.062 2.26 2.803 1 91.31 207 GLU A O 1
ATOM 1577 N N . TYR A 1 208 ? -18.406 0.948 2.195 1 93.88 208 TYR A N 1
ATOM 1578 C CA . TYR A 1 208 ? -18.844 -0.159 3.033 1 93.88 208 TYR A CA 1
ATOM 1579 C C . TYR A 1 208 ? -18.891 0.251 4.5 1 93.88 208 TYR A C 1
ATOM 1581 O O . TYR A 1 208 ? -19.906 0.08 5.172 1 93.88 208 TYR A O 1
ATOM 1589 N N . PHE A 1 209 ? -17.812 0.842 5 1 96.31 209 PHE A N 1
ATOM 1590 C CA . PHE A 1 209 ? -17.75 1.171 6.418 1 96.31 209 PHE A CA 1
ATOM 1591 C C . PHE A 1 209 ? -18.688 2.322 6.758 1 96.31 209 PHE A C 1
ATOM 1593 O O . PHE A 1 209 ? -19.328 2.32 7.812 1 96.31 209 PHE A O 1
ATOM 1600 N N . PHE A 1 210 ? -18.75 3.342 5.848 1 95.06 210 PHE A N 1
ATOM 1601 C CA . PHE A 1 210 ? -19.719 4.398 6.059 1 95.06 210 PHE A CA 1
ATOM 1602 C C . PHE A 1 210 ? -21.141 3.834 6.055 1 95.06 210 PHE A C 1
ATOM 1604 O O . PHE A 1 210 ? -22 4.277 6.824 1 95.06 210 PHE A O 1
ATOM 1611 N N . GLY A 1 211 ? -21.359 2.873 5.156 1 95.31 211 GLY A N 1
ATOM 1612 C CA . GLY A 1 211 ? -22.672 2.25 5.047 1 95.31 211 GLY A CA 1
ATOM 1613 C C . GLY A 1 211 ? -23.141 1.618 6.344 1 95.31 211 GLY A C 1
ATOM 1614 O O . GLY A 1 211 ? -24.328 1.61 6.637 1 95.31 211 GLY A O 1
ATOM 1615 N N . LEU A 1 212 ? -22.234 1.119 7.141 1 96.81 212 LEU A N 1
ATOM 1616 C CA . LEU A 1 212 ? -22.578 0.533 8.43 1 96.81 212 LEU A CA 1
ATOM 1617 C C . LEU A 1 212 ? -23.188 1.578 9.359 1 96.81 212 LEU A C 1
ATOM 1619 O O . LEU A 1 212 ? -24.156 1.295 10.07 1 96.81 212 LEU A O 1
ATOM 1623 N N . PHE A 1 213 ? -22.578 2.756 9.391 1 97.25 213 PHE A N 1
ATOM 1624 C CA . PHE A 1 213 ? -23.094 3.846 10.219 1 97.25 213 PHE A CA 1
ATOM 1625 C C . PHE A 1 213 ? -24.391 4.398 9.648 1 97.25 213 PHE A C 1
ATOM 1627 O O . PHE A 1 213 ? -25.359 4.605 10.383 1 97.25 213 PHE A O 1
ATOM 1634 N N . HIS A 1 214 ? -24.406 4.578 8.352 1 95.44 214 HIS A N 1
ATOM 1635 C CA . HIS A 1 214 ? -25.562 5.191 7.699 1 95.44 214 HIS A CA 1
ATOM 1636 C C . HIS A 1 214 ? -26.812 4.336 7.875 1 95.44 214 HIS A C 1
ATOM 1638 O O . HIS A 1 214 ? -27.922 4.863 7.996 1 95.44 214 HIS A O 1
ATOM 1644 N N . ALA A 1 215 ? -26.656 3.086 7.852 1 95.31 215 ALA A N 1
ATOM 1645 C CA . ALA A 1 215 ? -27.766 2.158 8.047 1 95.31 215 ALA A CA 1
ATOM 1646 C C . ALA A 1 215 ? -28.453 2.395 9.391 1 95.31 215 ALA A C 1
ATOM 1648 O O . ALA A 1 215 ? -29.625 2.055 9.562 1 95.31 215 ALA A O 1
ATOM 1649 N N . GLN A 1 216 ? -27.781 3.039 10.328 1 96 216 GLN A N 1
ATOM 1650 C CA . GLN A 1 216 ? -28.328 3.348 11.648 1 96 216 GLN A CA 1
ATOM 1651 C C . GLN A 1 216 ? -28.516 4.852 11.828 1 96 216 GLN A C 1
ATOM 1653 O O . GLN A 1 216 ? -28.609 5.336 12.961 1 96 216 GLN A O 1
ATOM 1658 N N . GLN A 1 217 ? -28.375 5.59 10.727 1 96.62 217 GLN A N 1
ATOM 1659 C CA . GLN A 1 217 ? -28.547 7.043 10.711 1 96.62 217 GLN A CA 1
ATOM 1660 C C . GLN A 1 217 ? -27.484 7.719 11.586 1 96.62 217 GLN A C 1
ATOM 1662 O O . GLN A 1 217 ? -27.797 8.656 12.328 1 96.62 217 GLN A O 1
ATOM 1667 N N . LEU A 1 218 ? -26.359 7.129 11.617 1 96.56 218 LEU A N 1
ATOM 1668 C CA . LEU A 1 218 ? -25.203 7.676 12.328 1 96.56 218 LEU A CA 1
ATOM 1669 C C . LEU A 1 218 ? -24.156 8.195 11.352 1 96.56 218 LEU A C 1
ATOM 1671 O O . LEU A 1 218 ? -24.188 7.855 10.164 1 96.56 218 LEU A O 1
ATOM 1675 N N . GLU A 1 219 ? -23.328 9.07 11.844 1 95.56 219 GLU A N 1
ATOM 1676 C CA . GLU A 1 219 ? -22.188 9.578 11.102 1 95.56 219 GLU A CA 1
ATOM 1677 C C . GLU A 1 219 ? -20.906 9.477 11.938 1 95.56 219 GLU A C 1
ATOM 1679 O O . GLU A 1 219 ? -20.844 9.984 13.055 1 95.56 219 GLU A O 1
ATOM 1684 N N . PRO A 1 220 ? -19.922 8.844 11.398 1 96.38 220 PRO A N 1
ATOM 1685 C CA . PRO A 1 220 ? -18.672 8.766 12.172 1 96.38 220 PRO A CA 1
ATOM 1686 C C . PRO A 1 220 ? -17.891 10.07 12.141 1 96.38 220 PRO A C 1
ATOM 1688 O O . PRO A 1 220 ? -18.078 10.898 11.242 1 96.38 220 PRO A O 1
ATOM 1691 N N . LEU A 1 221 ? -17.031 10.289 13.102 1 95.5 221 LEU A N 1
ATOM 1692 C CA . LEU A 1 221 ? -16.109 11.414 13.164 1 95.5 221 LEU A CA 1
ATOM 1693 C C . LEU A 1 221 ? -14.742 11.016 12.617 1 95.5 221 LEU A C 1
ATOM 1695 O O . LEU A 1 221 ? -13.883 10.547 13.367 1 95.5 221 LEU A O 1
ATOM 1699 N N . VAL A 1 222 ? -14.516 11.289 11.398 1 94.88 222 VAL A N 1
ATOM 1700 C CA . VAL A 1 222 ? -13.258 10.875 10.781 1 94.88 222 VAL A CA 1
ATOM 1701 C C . VAL A 1 222 ? -12.141 11.828 11.188 1 94.88 222 VAL A C 1
ATOM 1703 O O . VAL A 1 222 ? -12.156 13.008 10.805 1 94.88 222 VAL A O 1
ATOM 1706 N N . ALA A 1 223 ? -11.188 11.344 11.906 1 94.19 223 ALA A N 1
ATOM 1707 C CA . ALA A 1 223 ? -10.07 12.156 12.383 1 94.19 223 ALA A CA 1
ATOM 1708 C C . ALA A 1 223 ? -8.844 12 11.484 1 94.19 223 ALA A C 1
ATOM 1710 O O . ALA A 1 223 ? -7.996 12.883 11.414 1 94.19 223 ALA A O 1
ATOM 1711 N N . ALA A 1 224 ? -8.688 10.852 10.875 1 95.56 224 ALA A N 1
ATOM 1712 C CA . ALA A 1 224 ? -7.605 10.547 9.945 1 95.56 224 ALA A CA 1
ATOM 1713 C C . ALA A 1 224 ? -8.039 9.484 8.93 1 95.56 224 ALA A C 1
ATOM 1715 O O . ALA A 1 224 ? -9.008 8.758 9.164 1 95.56 224 ALA A O 1
ATOM 1716 N N . ARG A 1 225 ? -7.398 9.422 7.828 1 95.56 225 ARG A N 1
ATOM 1717 C CA . ARG A 1 225 ? -7.68 8.422 6.805 1 95.56 225 ARG A CA 1
ATOM 1718 C C . ARG A 1 225 ? -6.41 8.023 6.062 1 95.56 225 ARG A C 1
ATOM 1720 O O . ARG A 1 225 ? -5.469 8.812 5.965 1 95.56 225 ARG A O 1
ATOM 1727 N N . SER A 1 226 ? -6.344 6.879 5.613 1 96.94 226 SER A N 1
ATOM 1728 C CA . SER A 1 226 ? -5.25 6.363 4.797 1 96.94 226 SER A CA 1
ATOM 1729 C C . SER A 1 226 ? -5.711 5.195 3.93 1 96.94 226 SER A C 1
ATOM 1731 O O . SER A 1 226 ? -6.586 4.426 4.332 1 96.94 226 SER A O 1
ATOM 1733 N N . GLY A 1 227 ? -5.09 5.102 2.783 1 95.5 227 GLY A N 1
ATOM 1734 C CA . GLY A 1 227 ? -5.332 3.936 1.95 1 95.5 227 GLY A CA 1
ATOM 1735 C C . GLY A 1 227 ? -4.484 2.738 2.342 1 95.5 227 GLY A C 1
ATOM 1736 O O . GLY A 1 227 ? -4.695 1.632 1.839 1 95.5 227 GLY A O 1
ATOM 1737 N N . SER A 1 228 ? -3.555 2.943 3.197 1 96.44 228 SER A N 1
ATOM 1738 C CA . SER A 1 228 ? -2.646 1.89 3.637 1 96.44 228 SER A CA 1
ATOM 1739 C C . SER A 1 228 ? -3.139 1.237 4.926 1 96.44 228 SER A C 1
ATOM 1741 O O . SER A 1 228 ? -3.24 1.896 5.961 1 96.44 228 SER A O 1
ATOM 1743 N N . PRO A 1 229 ? -3.402 -0.07 4.82 1 96.38 229 PRO A N 1
ATOM 1744 C CA . PRO A 1 229 ? -3.842 -0.744 6.043 1 96.38 229 PRO A CA 1
ATOM 1745 C C . PRO A 1 229 ? -2.811 -0.66 7.164 1 96.38 229 PRO A C 1
ATOM 1747 O O . PRO A 1 229 ? -3.176 -0.578 8.344 1 96.38 229 PRO A O 1
ATOM 1750 N N . ASP A 1 230 ? -1.546 -0.619 6.836 1 96.06 230 ASP A N 1
ATOM 1751 C CA . ASP A 1 230 ? -0.5 -0.559 7.852 1 96.06 230 ASP A CA 1
ATOM 1752 C C . ASP A 1 230 ? -0.489 0.8 8.547 1 96.06 230 ASP A C 1
ATOM 1754 O O . ASP A 1 230 ? -0.253 0.883 9.758 1 96.06 230 ASP A O 1
ATOM 1758 N N . VAL A 1 231 ? -0.676 1.815 7.781 1 97.38 231 VAL A N 1
ATOM 1759 C CA . VAL A 1 231 ? -0.718 3.154 8.359 1 97.38 231 VAL A CA 1
ATOM 1760 C C . VAL A 1 231 ? -1.949 3.293 9.258 1 97.38 231 VAL A C 1
ATOM 1762 O O . VAL A 1 231 ? -1.862 3.824 10.359 1 97.38 231 VAL A O 1
ATOM 1765 N N . VAL A 1 232 ? -3.074 2.764 8.789 1 98 232 VAL A N 1
ATOM 1766 C CA . VAL A 1 232 ? -4.297 2.789 9.586 1 98 232 VAL A CA 1
ATOM 1767 C C . VAL A 1 232 ? -4.051 2.1 10.93 1 98 232 VAL A C 1
ATOM 1769 O O . VAL A 1 232 ? -4.379 2.648 11.984 1 98 232 VAL A O 1
ATOM 1772 N N . ARG A 1 233 ? -3.469 0.957 10.883 1 97.69 233 ARG A N 1
ATOM 1773 C CA . ARG A 1 233 ? -3.197 0.195 12.094 1 97.69 233 ARG A CA 1
ATOM 1774 C C . ARG A 1 233 ? -2.273 0.967 13.031 1 97.69 233 ARG A C 1
ATOM 1776 O O . ARG A 1 233 ? -2.477 0.975 14.25 1 97.69 233 ARG A O 1
ATOM 1783 N N . SER A 1 234 ? -1.245 1.588 12.477 1 97.94 234 SER A N 1
ATOM 1784 C CA . SER A 1 234 ? -0.291 2.338 13.289 1 97.94 234 SER A CA 1
ATOM 1785 C C . SER A 1 234 ? -0.949 3.551 13.938 1 97.94 234 SER A C 1
ATOM 1787 O O . SER A 1 234 ? -0.681 3.861 15.102 1 97.94 234 SER A O 1
ATOM 1789 N N . LEU A 1 235 ? -1.77 4.25 13.164 1 97.94 235 LEU A N 1
ATOM 1790 C CA . LEU A 1 235 ? -2.482 5.395 13.719 1 97.94 235 LEU A CA 1
ATOM 1791 C C . LEU A 1 235 ? -3.398 4.969 14.859 1 97.94 235 LEU A C 1
ATOM 1793 O O . LEU A 1 235 ? -3.441 5.625 15.898 1 97.94 235 LEU A O 1
ATOM 1797 N N . VAL A 1 236 ? -4.082 3.844 14.656 1 98.38 236 VAL A N 1
ATOM 1798 C CA . VAL A 1 236 ? -4.965 3.303 15.688 1 98.38 236 VAL A CA 1
ATOM 1799 C C . VAL A 1 236 ? -4.148 2.932 16.922 1 98.38 236 VAL A C 1
ATOM 1801 O O . VAL A 1 236 ? -4.5 3.311 18.047 1 98.38 236 VAL A O 1
ATOM 1804 N N . ALA A 1 237 ? -3.074 2.242 16.719 1 98.12 237 ALA A N 1
ATOM 1805 C CA . ALA A 1 237 ? -2.229 1.766 17.797 1 98.12 237 ALA A CA 1
ATOM 1806 C C . ALA A 1 237 ? -1.678 2.932 18.625 1 98.12 237 ALA A C 1
ATOM 1808 O O . ALA A 1 237 ? -1.432 2.797 19.812 1 98.12 237 ALA A O 1
ATOM 1809 N N . ASN A 1 238 ? -1.538 4.059 17.953 1 96.81 238 ASN A N 1
ATOM 1810 C CA . ASN A 1 238 ? -0.977 5.238 18.609 1 96.81 238 ASN A CA 1
ATOM 1811 C C . ASN A 1 238 ? -2.07 6.137 19.172 1 96.81 238 ASN A C 1
ATOM 1813 O O . ASN A 1 238 ? -1.813 7.293 19.516 1 96.81 238 ASN A O 1
ATOM 1817 N N . GLY A 1 239 ? -3.279 5.672 19.156 1 95.5 239 GLY A N 1
ATOM 1818 C CA . GLY A 1 239 ? -4.348 6.32 19.906 1 95.5 239 GLY A CA 1
ATOM 1819 C C . GLY A 1 239 ? -5.027 7.43 19.125 1 95.5 239 GLY A C 1
ATOM 1820 O O . GLY A 1 239 ? -5.73 8.258 19.703 1 95.5 239 GLY A O 1
ATOM 1821 N N . VAL A 1 240 ? -4.832 7.504 17.844 1 96 240 VAL A N 1
ATOM 1822 C CA . VAL A 1 240 ? -5.457 8.539 17.016 1 96 240 VAL A CA 1
ATOM 1823 C C . VAL A 1 240 ? -6.973 8.352 17.016 1 96 240 VAL A C 1
ATOM 1825 O O . VAL A 1 240 ? -7.723 9.328 16.984 1 96 240 VAL A O 1
ATOM 1828 N N . GLY A 1 241 ? -7.395 7.129 17 1 97.44 241 GLY A N 1
ATOM 1829 C CA . GLY A 1 241 ? -8.797 6.742 16.984 1 97.44 241 GLY A CA 1
ATOM 1830 C C . GLY A 1 241 ? -9.008 5.25 16.828 1 97.44 241 GLY A C 1
ATOM 1831 O O . GLY A 1 241 ? -8.047 4.477 16.844 1 97.44 241 GLY A O 1
ATOM 1832 N N . TYR A 1 242 ? -10.289 4.879 16.719 1 98.5 242 TYR A N 1
ATOM 1833 C CA . TYR A 1 242 ? -10.625 3.5 16.375 1 98.5 242 TYR A CA 1
ATOM 1834 C C . TYR A 1 242 ? -10.719 3.314 14.875 1 98.5 242 TYR A C 1
ATOM 1836 O O . TYR A 1 242 ? -10.766 4.289 14.125 1 98.5 242 TYR A O 1
ATOM 1844 N N . SER A 1 243 ? -10.688 2.129 14.414 1 98.62 243 SER A N 1
ATOM 1845 C CA . SER A 1 243 ? -11.031 1.793 13.039 1 98.62 243 SER A CA 1
ATOM 1846 C C . SER A 1 243 ? -11.953 0.579 12.977 1 98.62 243 SER A C 1
ATOM 1848 O O . SER A 1 243 ? -12.055 -0.177 13.945 1 98.62 243 SER A O 1
ATOM 1850 N N . LEU A 1 244 ? -12.703 0.446 11.898 1 98.25 244 LEU A N 1
ATOM 1851 C CA . LEU A 1 244 ? -13.438 -0.768 11.555 1 98.25 244 LEU A CA 1
ATOM 1852 C C . LEU A 1 244 ? -12.68 -1.572 10.5 1 98.25 244 LEU A C 1
ATOM 1854 O O . LEU A 1 244 ? -12.188 -1.011 9.523 1 98.25 244 LEU A O 1
ATOM 1858 N N . VAL A 1 245 ? -12.562 -2.84 10.773 1 97.69 245 VAL A N 1
ATOM 1859 C CA . VAL A 1 245 ? -11.82 -3.703 9.859 1 97.69 245 VAL A CA 1
ATOM 1860 C C . VAL A 1 245 ? -12.523 -5.055 9.742 1 97.69 245 VAL A C 1
ATOM 1862 O O . VAL A 1 245 ? -13.383 -5.387 10.562 1 97.69 245 VAL A O 1
ATOM 1865 N N . ASN A 1 246 ? -12.195 -5.812 8.727 1 96.94 246 ASN A N 1
ATOM 1866 C CA . ASN A 1 246 ? -12.742 -7.152 8.539 1 96.94 246 ASN A CA 1
ATOM 1867 C C . ASN A 1 246 ? -11.672 -8.227 8.734 1 96.94 246 ASN A C 1
ATOM 1869 O O . ASN A 1 246 ? -11.984 -9.359 9.086 1 96.94 246 ASN A O 1
ATOM 1873 N N . VAL A 1 247 ? -10.414 -7.832 8.469 1 96.56 247 VAL A N 1
ATOM 1874 C CA . VAL A 1 247 ? -9.328 -8.805 8.555 1 96.56 247 VAL A CA 1
ATOM 1875 C C . VAL A 1 247 ? -8.883 -8.945 10.008 1 96.56 247 VAL A C 1
ATOM 1877 O O . VAL A 1 247 ? -9.07 -8.031 10.812 1 96.56 247 VAL A O 1
ATOM 1880 N N . ARG A 1 248 ? -8.234 -10.078 10.32 1 95.88 248 ARG A N 1
ATOM 1881 C CA . ARG A 1 248 ? -7.777 -10.406 11.664 1 95.88 248 ARG A CA 1
ATOM 1882 C C . ARG A 1 248 ? -6.328 -10.891 11.648 1 95.88 248 ARG A C 1
ATOM 1884 O O . ARG A 1 248 ? -6.051 -12.055 11.938 1 95.88 248 ARG A O 1
ATOM 1891 N N . PRO A 1 249 ? -5.422 -9.953 11.344 1 96 249 PRO A N 1
ATOM 1892 C CA . PRO A 1 249 ? -4.027 -10.391 11.281 1 96 249 PRO A CA 1
ATOM 1893 C C . PRO A 1 249 ? -3.578 -11.109 12.555 1 96 249 PRO A C 1
ATOM 1895 O O . PRO A 1 249 ? -3.979 -10.727 13.656 1 96 249 PRO A O 1
ATOM 1898 N N . ARG A 1 250 ? -2.719 -12.094 12.469 1 95.06 250 ARG A N 1
ATOM 1899 C CA . ARG A 1 250 ? -2.156 -12.805 13.617 1 95.06 250 ARG A CA 1
ATOM 1900 C C . ARG A 1 250 ? -1.32 -11.867 14.484 1 95.06 250 ARG A C 1
ATOM 1902 O O . ARG A 1 250 ? -1.267 -12.023 15.703 1 95.06 250 ARG A O 1
ATOM 1909 N N . MET A 1 251 ? -0.703 -10.93 13.82 1 93.12 251 MET A N 1
ATOM 1910 C CA . MET A 1 251 ? 0.105 -9.961 14.562 1 93.12 251 MET A CA 1
ATOM 1911 C C . MET A 1 251 ? -0.774 -8.883 15.18 1 93.12 251 MET A C 1
ATOM 1913 O O . MET A 1 251 ? -1.511 -8.188 14.477 1 93.12 251 MET A O 1
ATOM 1917 N N . SER A 1 252 ? -0.593 -8.695 16.422 1 94.25 252 SER A N 1
ATOM 1918 C CA . SER A 1 252 ? -1.444 -7.758 17.156 1 94.25 252 SER A CA 1
ATOM 1919 C C . SER A 1 252 ? -0.716 -6.449 17.438 1 94.25 252 SER A C 1
ATOM 1921 O O . SER A 1 252 ? -1.108 -5.688 18.312 1 94.25 252 SER A O 1
ATOM 1923 N N . HIS A 1 253 ? 0.379 -6.242 16.797 1 96.12 253 HIS A N 1
ATOM 1924 C CA . HIS A 1 253 ? 1.135 -5.004 16.938 1 96.12 253 HIS A CA 1
ATOM 1925 C C . HIS A 1 253 ? 1.292 -4.301 15.586 1 96.12 253 HIS A C 1
ATOM 1927 O O . HIS A 1 253 ? 1.331 -4.949 14.539 1 96.12 253 HIS A O 1
ATOM 1933 N N . SER A 1 254 ? 1.285 -2.996 15.664 1 96.44 254 SER A N 1
ATOM 1934 C CA . SER A 1 254 ? 1.639 -2.197 14.5 1 96.44 254 SER A CA 1
ATOM 1935 C C . SER A 1 254 ? 3.139 -2.242 14.234 1 96.44 254 SER A C 1
ATOM 1937 O O . SER A 1 254 ? 3.906 -2.75 15.055 1 96.44 254 SER A O 1
ATOM 1939 N N . LEU A 1 255 ? 3.572 -1.754 13.094 1 94.06 255 LEU A N 1
ATOM 1940 C CA . LEU A 1 255 ? 4.965 -1.815 12.656 1 94.06 255 LEU A CA 1
ATOM 1941 C C . LEU A 1 255 ? 5.867 -1.051 13.617 1 94.06 255 LEU A C 1
ATOM 1943 O O . LEU A 1 255 ? 7.039 -1.396 13.781 1 94.06 255 LEU A O 1
ATOM 1947 N N . ASP A 1 256 ? 5.328 -0.037 14.234 1 94.56 256 ASP A N 1
ATOM 1948 C CA . ASP A 1 256 ? 6.117 0.763 15.164 1 94.56 256 ASP A CA 1
ATOM 1949 C C . ASP A 1 256 ? 6.098 0.155 16.562 1 94.56 256 ASP A C 1
ATOM 1951 O O . ASP A 1 256 ? 6.547 0.783 17.531 1 94.56 256 ASP A O 1
ATOM 1955 N N . GLY A 1 257 ? 5.496 -1.003 16.75 1 94.5 257 GLY A N 1
ATOM 1956 C CA . GLY A 1 257 ? 5.656 -1.789 17.969 1 94.5 257 GLY A CA 1
ATOM 1957 C C . GLY A 1 257 ? 4.555 -1.554 18.984 1 94.5 257 GLY A C 1
ATOM 1958 O O . GLY A 1 257 ? 4.648 -2.006 20.125 1 94.5 257 GLY A O 1
ATOM 1959 N N . LYS A 1 258 ? 3.543 -0.902 18.609 1 96.88 258 LYS A N 1
ATOM 1960 C CA . LYS A 1 258 ? 2.457 -0.617 19.547 1 96.88 258 LYS A CA 1
ATOM 1961 C C . LYS A 1 258 ? 1.332 -1.639 19.406 1 96.88 258 LYS A C 1
ATOM 1963 O O . LYS A 1 258 ? 1.062 -2.129 18.312 1 96.88 258 LYS A O 1
ATOM 1968 N N . ARG A 1 259 ? 0.669 -1.881 20.438 1 96.56 259 ARG A N 1
ATOM 1969 C CA . ARG A 1 259 ? -0.331 -2.943 20.484 1 96.56 259 ARG A CA 1
ATOM 1970 C C . ARG A 1 259 ? -1.652 -2.475 19.875 1 96.56 259 ARG A C 1
ATOM 1972 O O . ARG A 1 259 ? -2.072 -1.336 20.109 1 96.56 259 ARG A O 1
ATOM 1979 N N . VAL A 1 260 ? -2.283 -3.322 19.141 1 97.19 260 VAL A N 1
ATOM 1980 C CA . VAL A 1 260 ? -3.623 -3.143 18.578 1 97.19 260 VAL A CA 1
ATOM 1981 C C . VAL A 1 260 ? -4.578 -4.156 19.203 1 97.19 260 VAL A C 1
ATOM 1983 O O . VAL A 1 260 ? -4.32 -5.359 19.188 1 97.19 260 VAL A O 1
ATOM 1986 N N . LEU A 1 261 ? -5.652 -3.662 19.766 1 96.31 261 LEU A N 1
ATOM 1987 C CA . LEU A 1 261 ? -6.668 -4.512 20.375 1 96.31 261 LEU A CA 1
ATOM 1988 C C . LEU A 1 261 ? -7.906 -4.613 19.484 1 96.31 261 LEU A C 1
ATOM 1990 O O . LEU A 1 261 ? -8.281 -3.643 18.828 1 96.31 261 LEU A O 1
ATOM 1994 N N . SER A 1 262 ? -8.516 -5.762 19.484 1 95.88 262 SER A N 1
ATOM 1995 C CA . SER A 1 262 ? -9.734 -6 18.719 1 95.88 262 SER A CA 1
ATOM 1996 C C . SER A 1 262 ? -10.945 -6.098 19.641 1 95.88 262 SER A C 1
ATOM 1998 O O . SER A 1 262 ? -10.906 -6.77 20.672 1 95.88 262 SER A O 1
ATOM 2000 N N . LEU A 1 263 ? -11.977 -5.379 19.281 1 95.88 263 LEU A N 1
ATOM 2001 C CA . LEU A 1 263 ? -13.25 -5.422 19.984 1 95.88 263 LEU A CA 1
ATOM 2002 C C . LEU A 1 263 ? -14.352 -5.973 19.078 1 95.88 263 LEU A C 1
ATOM 2004 O O . LEU A 1 263 ? -14.359 -5.711 17.875 1 95.88 263 LEU A O 1
ATOM 2008 N N . ARG A 1 264 ? -15.258 -6.656 19.734 1 95.31 264 ARG A N 1
ATOM 2009 C CA . ARG A 1 264 ? -16.438 -7.086 19 1 95.31 264 ARG A CA 1
ATOM 2010 C C . ARG A 1 264 ? -17.375 -5.914 18.719 1 95.31 264 ARG A C 1
ATOM 2012 O O . ARG A 1 264 ? -17.562 -5.047 19.578 1 95.31 264 ARG A O 1
ATOM 2019 N N . LEU A 1 265 ? -17.891 -5.914 17.516 1 96.38 265 LEU A N 1
ATOM 2020 C CA . LEU A 1 265 ? -18.906 -4.93 17.172 1 96.38 265 LEU A CA 1
ATOM 2021 C C . LEU A 1 265 ? -20.297 -5.465 17.484 1 96.38 265 LEU A C 1
ATOM 2023 O O . LEU A 1 265 ? -20.719 -6.465 16.891 1 96.38 265 LEU A O 1
ATOM 2027 N N . ALA A 1 266 ? -21 -4.836 18.312 1 95.5 266 ALA A N 1
ATOM 2028 C CA . ALA A 1 266 ? -22.312 -5.293 18.75 1 95.5 266 ALA A CA 1
ATOM 2029 C C . ALA A 1 266 ? -23.344 -5.18 17.625 1 95.5 266 ALA A C 1
ATOM 2031 O O . ALA A 1 266 ? -23.344 -4.195 16.875 1 95.5 266 ALA A O 1
ATOM 2032 N N . GLY A 1 267 ? -24.188 -6.246 17.594 1 92.31 267 GLY A N 1
ATOM 2033 C CA . GLY A 1 267 ? -25.25 -6.25 16.594 1 92.31 267 GLY A CA 1
ATOM 2034 C C . GLY A 1 267 ? -24.906 -7.059 15.359 1 92.31 267 GLY A C 1
ATOM 2035 O O . GLY A 1 267 ? -23.859 -7.703 15.305 1 92.31 267 GLY A O 1
ATOM 2036 N N . LYS A 1 268 ? -25.875 -7.062 14.469 1 91.56 268 LYS A N 1
ATOM 2037 C CA . LYS A 1 268 ? -25.688 -7.742 13.195 1 91.56 268 LYS A CA 1
ATOM 2038 C C . LYS A 1 268 ? -25.391 -6.746 12.078 1 91.56 268 LYS A C 1
ATOM 2040 O O . LYS A 1 268 ? -26.156 -5.812 11.844 1 91.56 268 LYS A O 1
ATOM 2045 N N . HIS A 1 269 ? -24.219 -6.93 11.531 1 95 269 HIS A N 1
ATOM 2046 C CA . HIS A 1 269 ? -23.797 -6.047 10.453 1 95 269 HIS A CA 1
ATOM 2047 C C . HIS A 1 269 ? -23.406 -6.848 9.211 1 95 269 HIS A C 1
ATOM 2049 O O . HIS A 1 269 ? -22.953 -7.992 9.32 1 95 269 HIS A O 1
ATOM 2055 N N . GLN A 1 270 ? -23.656 -6.25 8.047 1 93.94 270 GLN A N 1
ATOM 2056 C CA . GLN A 1 270 ? -23.297 -6.918 6.797 1 93.94 270 GLN A CA 1
ATOM 2057 C C . GLN A 1 270 ? -21.812 -7.277 6.77 1 93.94 270 GLN A C 1
ATOM 2059 O O . GLN A 1 270 ? -20.953 -6.398 6.871 1 93.94 270 GLN A O 1
ATOM 2064 N N . PRO A 1 271 ? -21.516 -8.555 6.66 1 95.25 271 PRO A N 1
ATOM 2065 C CA . PRO A 1 271 ? -20.109 -8.938 6.566 1 95.25 271 PRO A CA 1
ATOM 2066 C C . PRO A 1 271 ? -19.547 -8.773 5.152 1 95.25 271 PRO A C 1
ATOM 2068 O O . PRO A 1 271 ? -20.297 -8.531 4.211 1 95.25 271 PRO A O 1
ATOM 2071 N N . MET A 1 272 ? -18.25 -8.828 5.113 1 95.12 272 MET A N 1
ATOM 2072 C CA . MET A 1 272 ? -17.594 -8.992 3.816 1 95.12 272 MET A CA 1
ATOM 2073 C C . MET A 1 272 ? -17.484 -10.461 3.447 1 95.12 272 MET A C 1
ATOM 2075 O O . MET A 1 272 ? -17.203 -11.305 4.305 1 95.12 272 MET A O 1
ATOM 2079 N N . ARG A 1 273 ? -17.766 -10.727 2.184 1 96.5 273 ARG A N 1
ATOM 2080 C CA . ARG A 1 273 ? -17.516 -12.07 1.678 1 96.5 273 ARG A CA 1
ATOM 2081 C C . ARG A 1 273 ? -16.188 -12.141 0.929 1 96.5 273 ARG A C 1
ATOM 2083 O O . ARG A 1 273 ? -16.031 -11.539 -0.139 1 96.5 273 ARG A O 1
ATOM 2090 N N . LEU A 1 274 ? -15.242 -12.844 1.531 1 97.62 274 LEU A N 1
ATOM 2091 C CA . LEU A 1 274 ? -13.953 -13.109 0.893 1 97.62 274 LEU A CA 1
ATOM 2092 C C . LEU A 1 274 ? -14.07 -14.234 -0.123 1 97.62 274 LEU A C 1
ATOM 2094 O O . LEU A 1 274 ? -14.688 -15.266 0.158 1 97.62 274 LEU A O 1
ATOM 2098 N N . GLY A 1 275 ? -13.547 -13.984 -1.34 1 97.88 275 GLY A N 1
ATOM 2099 C CA . GLY A 1 275 ? -13.617 -15.023 -2.354 1 97.88 275 GLY A CA 1
ATOM 2100 C C . GLY A 1 275 ? -12.695 -14.773 -3.527 1 97.88 275 GLY A C 1
ATOM 2101 O O . GLY A 1 275 ? -11.688 -14.078 -3.396 1 97.88 275 GLY A O 1
ATOM 2102 N N . MET A 1 276 ? -13.008 -15.453 -4.609 1 97.69 276 MET A N 1
ATOM 2103 C CA . MET A 1 276 ? -12.258 -15.344 -5.855 1 97.69 276 MET A CA 1
ATOM 2104 C C . MET A 1 276 ? -13.117 -14.719 -6.953 1 97.69 276 MET A C 1
ATOM 2106 O O . MET A 1 276 ? -14.305 -15.031 -7.07 1 97.69 276 MET A O 1
ATOM 2110 N N . ALA A 1 277 ? -12.531 -13.828 -7.707 1 97 277 ALA A N 1
ATOM 2111 C CA . ALA A 1 277 ? -13.156 -13.234 -8.883 1 97 277 ALA A CA 1
ATOM 2112 C C . ALA A 1 277 ? -12.344 -13.531 -10.148 1 97 277 ALA A C 1
ATOM 2114 O O . ALA A 1 277 ? -11.117 -13.438 -10.133 1 97 277 ALA A O 1
ATOM 2115 N N . TRP A 1 278 ? -12.977 -13.891 -11.211 1 95.31 278 TRP A N 1
ATOM 2116 C CA . TRP A 1 278 ? -12.312 -14.148 -12.477 1 95.31 278 TRP A CA 1
ATOM 2117 C C . TRP A 1 278 ? -13.297 -14.055 -13.641 1 95.31 278 TRP A C 1
ATOM 2119 O O . TRP A 1 278 ? -14.508 -13.961 -13.43 1 95.31 278 TRP A O 1
ATOM 2129 N N . ILE A 1 279 ? -12.797 -13.93 -14.836 1 91.56 279 ILE A N 1
ATOM 2130 C CA . ILE A 1 279 ? -13.617 -13.992 -16.047 1 91.56 279 ILE A CA 1
ATOM 2131 C C . ILE A 1 279 ? -13.672 -15.43 -16.562 1 91.56 279 ILE A C 1
ATOM 2133 O O . ILE A 1 279 ? -12.664 -15.969 -17.031 1 91.56 279 ILE A O 1
ATOM 2137 N N . PRO A 1 280 ? -14.828 -15.953 -16.5 1 90.69 280 PRO A N 1
ATOM 2138 C CA . PRO A 1 280 ? -14.945 -17.359 -16.906 1 90.69 280 PRO A CA 1
ATOM 2139 C C . PRO A 1 280 ? -14.758 -17.547 -18.406 1 90.69 280 PRO A C 1
ATOM 2141 O O . PRO A 1 280 ? -15.18 -16.703 -19.203 1 90.69 280 PRO A O 1
ATOM 2144 N N . VAL A 1 281 ? -14.102 -18.641 -18.719 1 81.81 281 VAL A N 1
ATOM 2145 C CA . VAL A 1 281 ? -13.961 -19.078 -20.109 1 81.81 281 VAL A CA 1
ATOM 2146 C C . VAL A 1 281 ? -14.422 -20.531 -20.234 1 81.81 281 VAL A C 1
ATOM 2148 O O . VAL A 1 281 ? -14.406 -21.281 -19.266 1 81.81 281 VAL A O 1
ATOM 2151 N N . PRO A 1 282 ? -14.891 -20.953 -21.375 1 77.75 282 PRO A N 1
ATOM 2152 C CA . PRO A 1 282 ? -15.414 -22.312 -21.547 1 77.75 282 PRO A CA 1
ATOM 2153 C C . PRO A 1 282 ? -14.406 -23.391 -21.141 1 77.75 282 PRO A C 1
ATOM 2155 O O . PRO A 1 282 ? -14.781 -24.406 -20.562 1 77.75 282 PRO A O 1
ATOM 2158 N N . ARG A 1 283 ? -13.109 -23.297 -21.5 1 79.69 283 ARG A N 1
ATOM 2159 C CA . ARG A 1 283 ? -12.062 -24.234 -21.141 1 79.69 283 ARG A CA 1
ATOM 2160 C C . ARG A 1 283 ? -10.93 -23.547 -20.391 1 79.69 283 ARG A C 1
ATOM 2162 O O . ARG A 1 283 ? -9.922 -23.172 -20.984 1 79.69 283 ARG A O 1
ATOM 2169 N N . PRO A 1 284 ? -11.094 -23.422 -19.078 1 83.44 284 PRO A N 1
ATOM 2170 C CA . PRO A 1 284 ? -10.039 -22.75 -18.297 1 83.44 284 PRO A CA 1
ATOM 2171 C C . PRO A 1 284 ? -8.727 -23.531 -18.297 1 83.44 284 PRO A C 1
ATOM 2173 O O . PRO A 1 284 ? -8.734 -24.75 -18.375 1 83.44 284 PRO A O 1
ATOM 2176 N N . ARG A 1 285 ? -7.637 -22.812 -18.234 1 83.94 285 ARG A N 1
ATOM 2177 C CA . ARG A 1 285 ? -6.328 -23.438 -18.109 1 83.94 285 ARG A CA 1
ATOM 2178 C C . ARG A 1 285 ? -6.238 -24.234 -16.812 1 83.94 285 ARG A C 1
ATOM 2180 O O . ARG A 1 285 ? -6.754 -23.812 -15.773 1 83.94 285 ARG A O 1
ATOM 2187 N N . ARG A 1 286 ? -5.629 -25.312 -16.781 1 86.62 286 ARG A N 1
ATOM 2188 C CA . ARG A 1 286 ? -5.508 -26.219 -15.633 1 86.62 286 ARG A CA 1
ATOM 2189 C C . ARG A 1 286 ? -4.832 -25.531 -14.461 1 86.62 286 ARG A C 1
ATOM 2191 O O . ARG A 1 286 ? -5.176 -25.781 -13.297 1 86.62 286 ARG A O 1
ATOM 2198 N N . VAL A 1 287 ? -3.818 -24.703 -14.742 1 90.75 287 VAL A N 1
ATOM 2199 C CA . VAL A 1 287 ? -3.08 -24 -13.703 1 90.75 287 VAL A CA 1
ATOM 2200 C C . VAL A 1 287 ? -4.027 -23.078 -12.922 1 90.75 287 VAL A C 1
ATOM 2202 O O . VAL A 1 287 ? -3.938 -22.984 -11.695 1 90.75 287 VAL A O 1
ATOM 2205 N N . LEU A 1 288 ? -4.938 -22.391 -13.625 1 93.81 288 LEU A N 1
ATOM 2206 C CA . LEU A 1 288 ? -5.918 -21.531 -12.977 1 93.81 288 LEU A CA 1
ATOM 2207 C C . LEU A 1 288 ? -6.867 -22.344 -12.109 1 93.81 288 LEU A C 1
ATOM 2209 O O . LEU A 1 288 ? -7.117 -21.984 -10.953 1 93.81 288 LEU A O 1
ATOM 2213 N N . GLU A 1 289 ? -7.355 -23.453 -12.594 1 93.69 289 GLU A N 1
ATOM 2214 C CA . GLU A 1 289 ? -8.273 -24.312 -11.852 1 93.69 289 GLU A CA 1
ATOM 2215 C C . GLU A 1 289 ? -7.613 -24.891 -10.602 1 93.69 289 GLU A C 1
ATOM 2217 O O . GLU A 1 289 ? -8.234 -24.953 -9.539 1 93.69 289 GLU A O 1
ATOM 2222 N N . ALA A 1 290 ? -6.383 -25.281 -10.812 1 95.06 290 ALA A N 1
ATOM 2223 C CA . ALA A 1 290 ? -5.645 -25.844 -9.68 1 95.06 290 ALA A CA 1
ATOM 2224 C C . ALA A 1 290 ? -5.461 -24.797 -8.578 1 95.06 290 ALA A C 1
ATOM 2226 O O . ALA A 1 290 ? -5.586 -25.109 -7.395 1 95.06 290 ALA A O 1
ATOM 2227 N N . PHE A 1 291 ? -5.145 -23.625 -8.93 1 97.81 291 PHE A N 1
ATOM 2228 C CA . PHE A 1 291 ? -4.977 -22.562 -7.957 1 97.81 291 PHE A CA 1
ATOM 2229 C C . PHE A 1 291 ? -6.293 -22.25 -7.254 1 97.81 291 PHE A C 1
ATOM 2231 O O . PHE A 1 291 ? -6.32 -22.047 -6.035 1 97.81 291 PHE A O 1
ATOM 2238 N N . MET A 1 292 ? -7.371 -22.125 -8.031 1 97.81 292 MET A N 1
ATOM 2239 C CA . MET A 1 292 ? -8.68 -21.859 -7.449 1 97.81 292 MET A CA 1
ATOM 2240 C C . MET A 1 292 ? -9.062 -22.969 -6.465 1 97.81 292 MET A C 1
ATOM 2242 O O . MET A 1 292 ? -9.664 -22.688 -5.422 1 97.81 292 MET A O 1
ATOM 2246 N N . GLN A 1 293 ? -8.719 -24.219 -6.777 1 97.56 293 GLN A N 1
ATOM 2247 C CA . GLN A 1 293 ? -8.961 -25.328 -5.852 1 97.56 293 GLN A CA 1
ATOM 2248 C C . GLN A 1 293 ? -8.156 -25.156 -4.566 1 97.56 293 GLN A C 1
ATOM 2250 O O . GLN A 1 293 ? -8.633 -25.484 -3.48 1 97.56 293 GLN A O 1
ATOM 2255 N N . ARG A 1 294 ? -6.941 -24.688 -4.668 1 97.56 294 ARG A N 1
ATOM 2256 C CA . ARG A 1 294 ? -6.145 -24.391 -3.48 1 97.56 294 ARG A CA 1
ATOM 2257 C C . ARG A 1 294 ? -6.836 -23.359 -2.605 1 97.56 294 ARG A C 1
ATOM 2259 O O . ARG A 1 294 ? -6.891 -23.5 -1.383 1 97.56 294 ARG A O 1
ATOM 2266 N N . CYS A 1 295 ? -7.297 -22.281 -3.232 1 98.56 295 CYS A N 1
ATOM 2267 C CA . CYS A 1 295 ? -8.008 -21.25 -2.477 1 98.56 295 CYS A CA 1
ATOM 2268 C C . CYS A 1 295 ? -9.195 -21.859 -1.731 1 98.56 295 CYS A C 1
ATOM 2270 O O . CYS A 1 295 ? -9.414 -21.547 -0.557 1 98.56 295 CYS A O 1
ATOM 2272 N N . ARG A 1 296 ? -9.945 -22.781 -2.412 1 98.38 296 ARG A N 1
ATOM 2273 C CA . ARG A 1 296 ? -11.102 -23.438 -1.806 1 98.38 296 ARG A CA 1
ATOM 2274 C C . ARG A 1 296 ? -10.688 -24.266 -0.604 1 98.38 296 ARG A C 1
ATOM 2276 O O . ARG A 1 296 ? -11.438 -24.391 0.369 1 98.38 296 ARG A O 1
ATOM 2283 N N . THR A 1 297 ? -9.547 -24.812 -0.658 1 97.44 297 THR A N 1
ATOM 2284 C CA . THR A 1 297 ? -9.055 -25.703 0.385 1 97.44 297 THR A CA 1
ATOM 2285 C C . THR A 1 297 ? -8.547 -24.906 1.582 1 97.44 297 THR A C 1
ATOM 2287 O O . THR A 1 297 ? -8.727 -25.312 2.73 1 97.44 297 THR A O 1
ATOM 2290 N N . TYR A 1 298 ? -7.93 -23.734 1.385 1 97.31 298 TYR A N 1
ATOM 2291 C CA . TYR A 1 298 ? -7.184 -23.047 2.434 1 97.31 298 TYR A CA 1
ATOM 2292 C C . TYR A 1 298 ? -8.008 -21.906 3.027 1 97.31 298 TYR A C 1
ATOM 2294 O O . TYR A 1 298 ? -7.645 -21.344 4.062 1 97.31 298 TYR A O 1
ATOM 2302 N N . ILE A 1 299 ? -9.062 -21.5 2.322 1 98.06 299 ILE A N 1
ATOM 2303 C CA . ILE A 1 299 ? -9.883 -20.406 2.83 1 98.06 299 ILE A CA 1
ATOM 2304 C C . ILE A 1 299 ? -11.273 -20.938 3.186 1 98.06 299 ILE A C 1
ATOM 2306 O O . ILE A 1 299 ? -11.93 -21.578 2.361 1 98.06 299 ILE A O 1
ATOM 2310 N N . SER A 1 300 ? -11.703 -20.734 4.355 1 97.06 300 SER A N 1
ATOM 2311 C CA . SER A 1 300 ? -13.023 -21.062 4.875 1 97.06 300 SER A CA 1
ATOM 2312 C C . SER A 1 300 ? -13.438 -20.109 5.988 1 97.06 300 SER A C 1
ATOM 2314 O O . SER A 1 300 ? -12.656 -19.25 6.402 1 97.06 300 SER A O 1
ATOM 2316 N N . ASP A 1 301 ? -14.609 -20.203 6.449 1 95.25 301 ASP A N 1
ATOM 2317 C CA . ASP A 1 301 ? -15.078 -19.359 7.551 1 95.25 301 ASP A CA 1
ATOM 2318 C C . ASP A 1 301 ? -14.242 -19.594 8.805 1 95.25 301 ASP A C 1
ATOM 2320 O O . ASP A 1 301 ? -14.055 -18.672 9.609 1 95.25 301 ASP A O 1
ATOM 2324 N N . GLU A 1 302 ? -13.688 -20.75 8.906 1 92.62 302 GLU A N 1
ATOM 2325 C CA . GLU A 1 302 ? -12.961 -21.109 10.117 1 92.62 302 GLU A CA 1
ATOM 2326 C C . GLU A 1 302 ? -11.477 -20.812 9.984 1 92.62 302 GLU A C 1
ATOM 2328 O O . GLU A 1 302 ? -10.758 -20.75 10.984 1 92.62 302 GLU A O 1
ATOM 2333 N N . HIS A 1 303 ? -11.102 -20.656 8.734 1 95.25 303 HIS A N 1
ATOM 2334 C CA . HIS A 1 303 ? -9.664 -20.516 8.531 1 95.25 303 HIS A CA 1
ATOM 2335 C C . HIS A 1 303 ? -9.359 -19.656 7.312 1 95.25 303 HIS A C 1
ATOM 2337 O O . HIS A 1 303 ? -9.805 -19.953 6.203 1 95.25 303 HIS A O 1
ATOM 2343 N N . VAL A 1 304 ? -8.68 -18.625 7.48 1 97.25 304 VAL A N 1
ATOM 2344 C CA . VAL A 1 304 ? -8.062 -17.812 6.445 1 97.25 304 VAL A CA 1
ATOM 2345 C C . VAL A 1 304 ? -6.566 -17.672 6.727 1 97.25 304 VAL A C 1
ATOM 2347 O O . VAL A 1 304 ? -6.168 -17.25 7.816 1 97.25 304 VAL A O 1
ATOM 2350 N N . PRO A 1 305 ? -5.703 -18.047 5.773 1 96.81 305 PRO A N 1
ATOM 2351 C CA . PRO A 1 305 ? -4.262 -17.953 6.027 1 96.81 305 PRO A CA 1
ATOM 2352 C C . PRO A 1 305 ? -3.852 -16.594 6.586 1 96.81 305 PRO A C 1
ATOM 2354 O O . PRO A 1 305 ? -4.336 -15.562 6.121 1 96.81 305 PRO A O 1
ATOM 2357 N N . GLY A 1 306 ? -2.979 -16.641 7.605 1 96.44 306 GLY A N 1
ATOM 2358 C CA . GLY A 1 306 ? -2.406 -15.422 8.164 1 96.44 306 GLY A CA 1
ATOM 2359 C C . GLY A 1 306 ? -3.326 -14.719 9.148 1 96.44 306 GLY A C 1
ATOM 2360 O O . GLY A 1 306 ? -2.945 -13.719 9.758 1 96.44 306 GLY A O 1
ATOM 2361 N N . MET A 1 307 ? -4.547 -15.211 9.375 1 96.25 307 MET A N 1
ATOM 2362 C CA . MET A 1 307 ? -5.512 -14.586 10.273 1 96.25 307 MET A CA 1
ATOM 2363 C C . MET A 1 307 ? -5.77 -15.461 11.492 1 96.25 307 MET A C 1
ATOM 2365 O O . MET A 1 307 ? -5.645 -16.688 11.422 1 96.25 307 MET A O 1
ATOM 2369 N N . VAL A 1 308 ? -6.043 -14.836 12.602 1 94 308 VAL A N 1
ATOM 2370 C CA . VAL A 1 308 ? -6.5 -15.578 13.766 1 94 308 VAL A CA 1
ATOM 2371 C C . VAL A 1 308 ? -7.926 -16.078 13.547 1 94 308 VAL A C 1
ATOM 2373 O O . VAL A 1 308 ? -8.672 -15.5 12.742 1 94 308 VAL A O 1
ATOM 2376 N N . ALA A 1 309 ? -8.266 -17.109 14.227 1 87.81 309 ALA A N 1
ATOM 2377 C CA . ALA A 1 309 ? -9.609 -17.672 14.117 1 87.81 309 ALA A CA 1
ATOM 2378 C C . ALA A 1 309 ? -10.664 -16.703 14.633 1 87.81 309 ALA A C 1
ATOM 2380 O O . ALA A 1 309 ? -10.383 -15.891 15.516 1 87.81 309 ALA A O 1
ATOM 2381 N N . PRO A 1 310 ? -11.82 -16.703 14 1 78.12 310 PRO A N 1
ATOM 2382 C CA . PRO A 1 310 ? -12.891 -15.805 14.438 1 78.12 310 PRO A CA 1
ATOM 2383 C C . PRO A 1 310 ? -13.211 -15.938 15.922 1 78.12 310 PRO A C 1
ATOM 2385 O O . PRO A 1 310 ? -13.664 -14.977 16.547 1 78.12 310 PRO A O 1
ATOM 2388 N N . SER A 1 311 ? -13.078 -17.094 16.469 1 66.81 311 SER A N 1
ATOM 2389 C CA . SER A 1 311 ? -13.414 -17.359 17.859 1 66.81 311 SER A CA 1
ATOM 2390 C C . SER A 1 311 ? -12.633 -16.453 18.812 1 66.81 311 SER A C 1
ATOM 2392 O O . SER A 1 311 ? -13.047 -16.219 19.938 1 66.81 311 SER A O 1
ATOM 2394 N N . HIS A 1 312 ? -11.523 -15.969 18.344 1 56.22 312 HIS A N 1
ATOM 2395 C CA . HIS A 1 312 ? -10.727 -15.062 19.156 1 56.22 312 HIS A CA 1
ATOM 2396 C C . HIS A 1 312 ? -11.469 -13.75 19.406 1 56.22 312 HIS A C 1
ATOM 2398 O O . HIS A 1 312 ? -11.164 -13.039 20.375 1 56.22 312 HIS A O 1
ATOM 2404 N N . PHE A 1 313 ? -12.406 -13.508 18.578 1 54.41 313 PHE A N 1
ATOM 2405 C CA . PHE A 1 313 ? -13.164 -12.266 18.688 1 54.41 313 PHE A CA 1
ATOM 2406 C C . PHE A 1 313 ? -14.531 -12.523 19.312 1 54.41 313 PHE A C 1
ATOM 2408 O O . PHE A 1 313 ? -15.336 -11.602 19.469 1 54.41 313 PHE A O 1
ATOM 2415 N N . MET A 1 314 ? -14.844 -13.82 19.469 1 45.31 314 MET A N 1
ATOM 2416 C CA . MET A 1 314 ? -16.094 -14.164 20.156 1 45.31 314 MET A CA 1
ATOM 2417 C C . MET A 1 314 ? -15.891 -14.172 21.672 1 45.31 314 MET A C 1
ATOM 2419 O O . MET A 1 314 ? -14.805 -14.484 22.156 1 45.31 314 MET A O 1
ATOM 2423 N N . MET B 1 1 ? -15.523 38.469 -14.156 1 36.41 1 MET B N 1
ATOM 2424 C CA . MET B 1 1 ? -14.805 38.75 -12.922 1 36.41 1 MET B CA 1
ATOM 2425 C C . MET B 1 1 ? -14.719 37.5 -12.039 1 36.41 1 MET B C 1
ATOM 2427 O O . MET B 1 1 ? -15.719 36.812 -11.836 1 36.41 1 MET B O 1
ATOM 2431 N N . LEU B 1 2 ? -13.492 37 -11.891 1 49.34 2 LEU B N 1
ATOM 2432 C CA . LEU B 1 2 ? -13.117 35.844 -11.047 1 49.34 2 LEU B CA 1
ATOM 2433 C C . LEU B 1 2 ? -13.859 35.906 -9.719 1 49.34 2 LEU B C 1
ATOM 2435 O O . LEU B 1 2 ? -13.812 34.938 -8.945 1 49.34 2 LEU B O 1
ATOM 2439 N N . SER B 1 3 ? -14.664 37.031 -9.602 1 54.56 3 SER B N 1
ATOM 2440 C CA . SER B 1 3 ? -15.344 37.312 -8.344 1 54.56 3 SER B CA 1
ATOM 2441 C C . SER B 1 3 ? -16.562 36.406 -8.164 1 54.56 3 SER B C 1
ATOM 2443 O O . SER B 1 3 ? -17.094 36.312 -7.059 1 54.56 3 SER B O 1
ATOM 2445 N N . ARG B 1 4 ? -16.844 35.688 -9.141 1 70.31 4 ARG B N 1
ATOM 2446 C CA . ARG B 1 4 ? -18.078 34.906 -9.062 1 70.31 4 ARG B CA 1
ATOM 2447 C C . ARG B 1 4 ? -17.797 33.469 -8.672 1 70.31 4 ARG B C 1
ATOM 2449 O O . ARG B 1 4 ? -18.719 32.656 -8.555 1 70.31 4 ARG B O 1
ATOM 2456 N N . ILE B 1 5 ? -16.562 33.219 -8.508 1 75.94 5 ILE B N 1
ATOM 2457 C CA . ILE B 1 5 ? -16.188 31.859 -8.094 1 75.94 5 ILE B CA 1
ATOM 2458 C C . ILE B 1 5 ? -15.984 31.828 -6.582 1 75.94 5 ILE B C 1
ATOM 2460 O O . ILE B 1 5 ? -15.266 32.656 -6.023 1 75.94 5 ILE B O 1
ATOM 2464 N N . THR B 1 6 ? -16.703 30.969 -5.949 1 78 6 THR B N 1
ATOM 2465 C CA . THR B 1 6 ? -16.609 30.859 -4.496 1 78 6 THR B CA 1
ATOM 2466 C C . THR B 1 6 ? -15.5 29.875 -4.109 1 78 6 THR B C 1
ATOM 2468 O O . THR B 1 6 ? -15.102 29.031 -4.914 1 78 6 THR B O 1
ATOM 2471 N N . LEU B 1 7 ? -15.078 30.031 -2.895 1 80 7 LEU B N 1
ATOM 2472 C CA . LEU B 1 7 ? -14.094 29.094 -2.365 1 80 7 LEU B CA 1
ATOM 2473 C C . LEU B 1 7 ? -14.641 27.672 -2.357 1 80 7 LEU B C 1
ATOM 2475 O O . LEU B 1 7 ? -13.898 26.719 -2.6 1 80 7 LEU B O 1
ATOM 2479 N N . ARG B 1 8 ? -15.914 27.609 -2.096 1 84.25 8 ARG B N 1
ATOM 2480 C CA . ARG B 1 8 ? -16.578 26.312 -2.084 1 84.25 8 ARG B CA 1
ATOM 2481 C C . ARG B 1 8 ? -16.531 25.656 -3.463 1 84.25 8 ARG B C 1
ATOM 2483 O O . ARG B 1 8 ? -16.328 24.453 -3.578 1 84.25 8 ARG B O 1
ATOM 2490 N N . GLN B 1 9 ? -16.656 26.406 -4.414 1 86.19 9 GLN B N 1
ATOM 2491 C CA . GLN B 1 9 ? -16.594 25.891 -5.773 1 86.19 9 GLN B CA 1
ATOM 2492 C C . GLN B 1 9 ? -15.195 25.391 -6.105 1 86.19 9 GLN B C 1
ATOM 2494 O O . GLN B 1 9 ? -15.039 24.391 -6.805 1 86.19 9 GLN B O 1
ATOM 2499 N N . LEU B 1 10 ? -14.211 26.078 -5.617 1 86.81 10 LEU B N 1
ATOM 2500 C CA . LEU B 1 10 ? -12.836 25.641 -5.797 1 86.81 10 LEU B CA 1
ATOM 2501 C C . LEU B 1 10 ? -12.609 24.281 -5.129 1 86.81 10 LEU B C 1
ATOM 2503 O O . LEU B 1 10 ? -11.969 23.406 -5.699 1 86.81 10 LEU B O 1
ATOM 2507 N N . GLU B 1 11 ? -13.164 24.109 -3.977 1 87 11 GLU B N 1
ATOM 2508 C CA . GLU B 1 11 ? -13.062 22.859 -3.24 1 87 11 GLU B CA 1
ATOM 2509 C C . GLU B 1 11 ? -13.695 21.719 -4.023 1 87 11 GLU B C 1
ATOM 2511 O O . GLU B 1 11 ? -13.156 20.609 -4.055 1 87 11 GLU B O 1
ATOM 2516 N N . TYR B 1 12 ? -14.828 22.031 -4.582 1 89.31 12 TYR B N 1
ATOM 2517 C CA . TYR B 1 12 ? -15.539 21.016 -5.355 1 89.31 12 TYR B CA 1
ATOM 2518 C C . TYR B 1 12 ? -14.719 20.594 -6.566 1 89.31 12 TYR B C 1
ATOM 2520 O O . TYR B 1 12 ? -14.602 19.391 -6.852 1 89.31 12 TYR B O 1
ATOM 2528 N N . CYS B 1 13 ? -14.203 21.516 -7.223 1 89.94 13 CYS B N 1
ATOM 2529 C CA . CYS B 1 13 ? -13.398 21.25 -8.406 1 89.94 13 CYS B CA 1
ATOM 2530 C C . CYS B 1 13 ? -12.156 20.438 -8.047 1 89.94 13 CYS B C 1
ATOM 2532 O O . CYS B 1 13 ? -11.805 19.5 -8.75 1 89.94 13 CYS B O 1
ATOM 2534 N N . LEU B 1 14 ? -11.508 20.828 -6.957 1 89.31 14 LEU B N 1
ATOM 2535 C CA . LEU B 1 14 ? -10.305 20.141 -6.508 1 89.31 14 LEU B CA 1
ATOM 2536 C C . LEU B 1 14 ? -10.625 18.688 -6.141 1 89.31 14 LEU B C 1
ATOM 2538 O O . LEU B 1 14 ? -9.867 17.781 -6.477 1 89.31 14 LEU B O 1
ATOM 2542 N N . ALA B 1 15 ? -11.734 18.469 -5.488 1 88.88 15 ALA B N 1
ATOM 2543 C CA . ALA B 1 15 ? -12.148 17.125 -5.117 1 88.88 15 ALA B CA 1
ATOM 2544 C C . ALA B 1 15 ? -12.344 16.25 -6.355 1 88.88 15 ALA B C 1
ATOM 2546 O O . ALA B 1 15 ? -11.906 15.102 -6.387 1 88.88 15 ALA B O 1
ATOM 2547 N N . ALA B 1 16 ? -12.984 16.828 -7.293 1 90.31 16 ALA B N 1
ATOM 2548 C CA . ALA B 1 16 ? -13.203 16.094 -8.539 1 90.31 16 ALA B CA 1
ATOM 2549 C C . ALA B 1 16 ? -11.883 15.703 -9.188 1 90.31 16 ALA B C 1
ATOM 2551 O O . ALA B 1 16 ? -11.75 14.609 -9.727 1 90.31 16 ALA B O 1
ATOM 2552 N N . GLY B 1 17 ? -10.977 16.594 -9.188 1 87.25 17 GLY B N 1
ATOM 2553 C CA . GLY B 1 17 ? -9.664 16.328 -9.742 1 87.25 17 GLY B CA 1
ATOM 2554 C C . GLY B 1 17 ? -8.898 15.266 -8.977 1 87.25 17 GLY B C 1
ATOM 2555 O O . GLY B 1 17 ? -8.25 14.398 -9.578 1 87.25 17 GLY B O 1
ATOM 2556 N N . ASP B 1 18 ? -8.977 15.367 -7.711 1 83.56 18 ASP B N 1
ATOM 2557 C CA . ASP B 1 18 ? -8.242 14.453 -6.844 1 83.56 18 ASP B CA 1
ATOM 2558 C C . ASP B 1 18 ? -8.781 13.031 -6.961 1 83.56 18 ASP B C 1
ATOM 2560 O O . ASP B 1 18 ? -8.008 12.062 -6.969 1 83.56 18 ASP B O 1
ATOM 2564 N N . TYR B 1 19 ? -10.07 12.891 -7.082 1 80.5 19 TYR B N 1
ATOM 2565 C CA . TYR B 1 19 ? -10.703 11.578 -7.09 1 80.5 19 TYR B CA 1
ATOM 2566 C C . TYR B 1 19 ? -10.961 11.102 -8.516 1 80.5 19 TYR B C 1
ATOM 2568 O O . TYR B 1 19 ? -11.32 9.938 -8.727 1 80.5 19 TYR B O 1
ATOM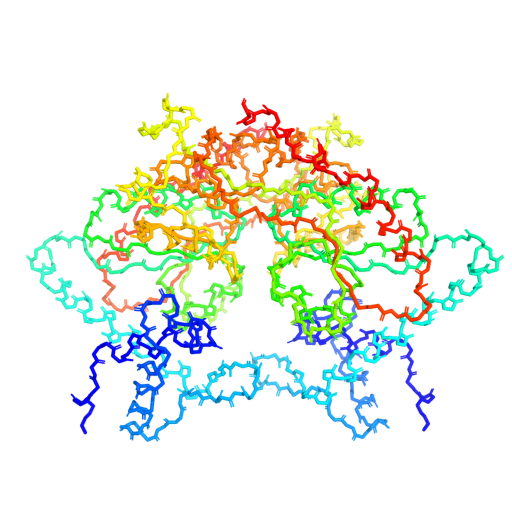 2576 N N . LYS B 1 20 ? -10.797 11.984 -9.516 1 82.88 20 LYS B N 1
ATOM 2577 C CA . LYS B 1 20 ? -10.969 11.719 -10.938 1 82.88 20 LYS B CA 1
ATOM 2578 C C . LYS B 1 20 ? -12.367 11.188 -11.234 1 82.88 20 LYS B C 1
ATOM 2580 O O . LYS B 1 20 ? -12.547 10.383 -12.148 1 82.88 20 LYS B O 1
ATOM 2585 N N . SER B 1 21 ? -13.234 11.5 -10.344 1 85.38 21 SER B N 1
ATOM 2586 C CA . SER B 1 21 ? -14.633 11.102 -10.438 1 85.38 21 SER B CA 1
ATOM 2587 C C . SER B 1 21 ? -15.539 12.07 -9.688 1 85.38 21 SER B C 1
ATOM 2589 O O . SER B 1 21 ? -15.281 12.406 -8.531 1 85.38 21 SER B O 1
ATOM 2591 N N . ILE B 1 22 ? -16.578 12.531 -10.383 1 88 22 ILE B N 1
ATOM 2592 C CA . ILE B 1 22 ? -17.516 13.445 -9.742 1 88 22 ILE B CA 1
ATOM 2593 C C . ILE B 1 22 ? -18.297 12.711 -8.648 1 88 22 ILE B C 1
ATOM 2595 O O . ILE B 1 22 ? -18.453 13.234 -7.539 1 88 22 ILE B O 1
ATOM 2599 N N . ALA B 1 23 ? -18.625 11.484 -8.938 1 83 23 ALA B N 1
ATOM 2600 C CA . ALA B 1 23 ? -19.391 10.703 -7.973 1 83 23 ALA B CA 1
ATOM 2601 C C . ALA B 1 23 ? -18.547 10.406 -6.73 1 83 23 ALA B C 1
ATOM 2603 O O . ALA B 1 23 ? -19.031 10.578 -5.602 1 83 23 ALA B O 1
ATOM 2604 N N . GLU B 1 24 ? -17.359 10.07 -6.945 1 81.5 24 GLU B N 1
ATOM 2605 C CA . GLU B 1 24 ? -16.484 9.758 -5.824 1 81.5 24 GLU B CA 1
ATOM 2606 C C . GLU B 1 24 ? -16.156 11.008 -5.016 1 81.5 24 GLU B C 1
ATOM 2608 O O . GLU B 1 24 ? -16.109 10.969 -3.783 1 81.5 24 GLU B O 1
ATOM 2613 N N . ALA B 1 25 ? -15.883 12.016 -5.73 1 86.06 25 ALA B N 1
ATOM 2614 C CA . ALA B 1 25 ? -15.625 13.289 -5.062 1 86.06 25 ALA B CA 1
ATOM 2615 C C . ALA B 1 25 ? -16.812 13.695 -4.188 1 86.06 25 ALA B C 1
ATOM 2617 O O . ALA B 1 25 ? -16.625 14.086 -3.033 1 86.06 25 ALA B O 1
ATOM 2618 N N . ALA B 1 26 ? -17.984 13.547 -4.719 1 85.75 26 ALA B N 1
ATOM 2619 C CA . ALA B 1 26 ? -19.203 13.922 -4.008 1 85.75 26 ALA B CA 1
ATOM 2620 C C . ALA B 1 26 ? -19.391 13.086 -2.742 1 85.75 26 ALA B C 1
ATOM 2622 O O . ALA B 1 26 ? -19.719 13.617 -1.683 1 85.75 26 ALA B O 1
ATOM 2623 N N . ALA B 1 27 ? -19.125 11.867 -2.898 1 73.56 27 ALA B N 1
ATOM 2624 C CA . ALA B 1 27 ? -19.234 10.953 -1.764 1 73.56 27 ALA B CA 1
ATOM 2625 C C . ALA B 1 27 ? -18.234 11.32 -0.669 1 73.56 27 ALA B C 1
ATOM 2627 O O . ALA B 1 27 ? -18.562 11.281 0.519 1 73.56 27 ALA B O 1
ATOM 2628 N N . CYS B 1 28 ? -17.125 11.758 -1.116 1 72.69 28 CYS B N 1
ATOM 2629 C CA . CYS B 1 28 ? -16.031 12.008 -0.184 1 72.69 28 CYS B CA 1
ATOM 2630 C C . CYS B 1 28 ? -16.234 13.328 0.551 1 72.69 28 CYS B C 1
ATOM 2632 O O . CYS B 1 28 ? -15.875 13.445 1.724 1 72.69 28 CYS B O 1
ATOM 2634 N N . ILE B 1 29 ? -16.859 14.258 -0.155 1 75.56 29 ILE B N 1
ATOM 2635 C CA . ILE B 1 29 ? -16.969 15.562 0.491 1 75.56 29 ILE B CA 1
ATOM 2636 C C . ILE B 1 29 ? -18.422 15.812 0.899 1 75.56 29 ILE B C 1
ATOM 2638 O O . ILE B 1 29 ? -18.781 16.938 1.265 1 75.56 29 ILE B O 1
ATOM 2642 N N . HIS B 1 30 ? -19.219 14.711 0.796 1 73.69 30 HIS B N 1
ATOM 2643 C CA . HIS B 1 30 ? -20.578 14.68 1.318 1 73.69 30 HIS B CA 1
ATOM 2644 C C . HIS B 1 30 ? -21.438 15.766 0.685 1 73.69 30 HIS B C 1
ATOM 2646 O O . HIS B 1 30 ? -22.094 16.531 1.393 1 73.69 30 HIS B O 1
ATOM 2652 N N . VAL B 1 31 ? -21.438 15.836 -0.616 1 81.81 31 VAL B N 1
ATOM 2653 C CA . VAL B 1 31 ? -22.312 16.719 -1.391 1 81.81 31 VAL B CA 1
ATOM 2654 C C . VAL B 1 31 ? -22.906 15.938 -2.564 1 81.81 31 VAL B C 1
ATOM 2656 O O . VAL B 1 31 ? -22.625 14.75 -2.744 1 81.81 31 VAL B O 1
ATOM 2659 N N . SER B 1 32 ? -23.75 16.5 -3.189 1 85.19 32 SER B N 1
ATOM 2660 C CA . SER B 1 32 ? -24.359 15.828 -4.336 1 85.19 32 SER B CA 1
ATOM 2661 C C . SER B 1 32 ? -23.469 15.914 -5.566 1 85.19 32 SER B C 1
ATOM 2663 O O . SER B 1 32 ? -22.781 16.922 -5.773 1 85.19 32 SER B O 1
ATOM 2665 N N . PRO B 1 33 ? -23.484 14.883 -6.391 1 90.38 33 PRO B N 1
ATOM 2666 C CA . PRO B 1 33 ? -22.75 14.945 -7.656 1 90.38 33 PRO B CA 1
ATOM 2667 C C . PRO B 1 33 ? -23.141 16.141 -8.508 1 90.38 33 PRO B C 1
ATOM 2669 O O . PRO B 1 33 ? -22.297 16.734 -9.188 1 90.38 33 PRO B O 1
ATOM 2672 N N . SER B 1 34 ? -24.391 16.547 -8.445 1 92.25 34 SER B N 1
ATOM 2673 C CA . SER B 1 34 ? -24.875 17.688 -9.219 1 92.25 34 SER B CA 1
ATOM 2674 C C . SER B 1 34 ? -24.219 18.984 -8.773 1 92.25 34 SER B C 1
ATOM 2676 O O . SER B 1 34 ? -23.922 19.859 -9.594 1 92.25 34 SER B O 1
ATOM 2678 N N . SER B 1 35 ? -23.984 19.109 -7.473 1 88.44 35 SER B N 1
ATOM 2679 C CA . SER B 1 35 ? -23.328 20.297 -6.938 1 88.44 35 SER B CA 1
ATOM 2680 C C . SER B 1 35 ? -21.906 20.422 -7.449 1 88.44 35 SER B C 1
ATOM 2682 O O . SER B 1 35 ? -21.438 21.516 -7.785 1 88.44 35 SER B O 1
ATOM 2684 N N . ILE B 1 36 ? -21.25 19.328 -7.527 1 92.31 36 ILE B N 1
ATOM 2685 C CA . ILE B 1 36 ? -19.875 19.312 -8.016 1 92.31 36 ILE B CA 1
ATOM 2686 C C . ILE B 1 36 ? -19.859 19.609 -9.508 1 92.31 36 ILE B C 1
ATOM 2688 O O . ILE B 1 36 ? -19.047 20.422 -9.977 1 92.31 36 ILE B O 1
ATOM 2692 N N . SER B 1 37 ? -20.734 18.984 -10.258 1 93.06 37 SER B N 1
ATOM 2693 C CA . SER B 1 37 ? -20.828 19.203 -11.695 1 93.06 37 SER B CA 1
ATOM 2694 C C . SER B 1 37 ? -21.109 20.672 -12.016 1 93.06 37 SER B C 1
ATOM 2696 O O . SER B 1 37 ? -20.516 21.25 -12.93 1 93.06 37 SER B O 1
ATOM 2698 N N . ALA B 1 38 ? -22.047 21.281 -11.242 1 91.31 38 ALA B N 1
ATOM 2699 C CA . ALA B 1 38 ? -22.406 22.688 -11.438 1 91.31 38 ALA B CA 1
ATOM 2700 C C . ALA B 1 38 ? -21.219 23.609 -11.148 1 91.31 38 ALA B C 1
ATOM 2702 O O . ALA B 1 38 ? -20.984 24.578 -11.867 1 91.31 38 ALA B O 1
ATOM 2703 N N . ALA B 1 39 ? -20.562 23.312 -10.078 1 91.38 39 ALA B N 1
ATOM 2704 C CA . ALA B 1 39 ? -19.391 24.094 -9.703 1 91.38 39 ALA B CA 1
ATOM 2705 C C . ALA B 1 39 ? -18.344 24.062 -10.805 1 91.38 39 ALA B C 1
ATOM 2707 O O . ALA B 1 39 ? -17.766 25.094 -11.164 1 91.38 39 ALA B O 1
ATOM 2708 N N . ILE B 1 40 ? -18.078 22.922 -11.367 1 92.5 40 ILE B N 1
ATOM 2709 C CA . ILE B 1 40 ? -17.094 22.734 -12.422 1 92.5 40 ILE B CA 1
ATOM 2710 C C . ILE B 1 40 ? -17.5 23.516 -13.664 1 92.5 40 ILE B C 1
ATOM 2712 O O . ILE B 1 40 ? -16.688 24.234 -14.258 1 92.5 40 ILE B O 1
ATOM 2716 N N . ALA B 1 41 ? -18.734 23.375 -14.023 1 92.31 41 ALA B N 1
ATOM 2717 C CA . ALA B 1 41 ? -19.266 24.078 -15.195 1 92.31 41 ALA B CA 1
ATOM 2718 C C . ALA B 1 41 ? -19.125 25.594 -15.039 1 92.31 41 ALA B C 1
ATOM 2720 O O . ALA B 1 41 ? -18.75 26.281 -15.984 1 92.31 41 ALA B O 1
ATOM 2721 N N . HIS B 1 42 ? -19.484 26.062 -13.906 1 89.56 42 HIS B N 1
ATOM 2722 C CA . HIS B 1 42 ? -19.391 27.5 -13.641 1 89.56 42 HIS B CA 1
ATOM 2723 C C . HIS B 1 42 ? -17.953 28 -13.75 1 89.56 42 HIS B C 1
ATOM 2725 O O . HIS B 1 42 ? -17.688 29.031 -14.375 1 89.56 42 HIS B O 1
ATOM 2731 N N . ILE B 1 43 ? -17.062 27.297 -13.133 1 88.69 43 ILE B N 1
ATOM 2732 C CA . ILE B 1 43 ? -15.648 27.688 -13.133 1 88.69 43 ILE B CA 1
ATOM 2733 C C . ILE B 1 43 ? -15.109 27.672 -14.562 1 88.69 43 ILE B C 1
ATOM 2735 O O . ILE B 1 43 ? -14.422 28.594 -14.984 1 88.69 43 ILE B O 1
ATOM 2739 N N . GLU B 1 44 ? -15.422 26.578 -15.289 1 91.19 44 GLU B N 1
ATOM 2740 C CA . GLU B 1 44 ? -14.961 26.469 -16.672 1 91.19 44 GLU B CA 1
ATOM 2741 C C . GLU B 1 44 ? -15.523 27.594 -17.531 1 91.19 44 GLU B C 1
ATOM 2743 O O . GLU B 1 44 ? -14.82 28.141 -18.391 1 91.19 44 GLU B O 1
ATOM 2748 N N . SER B 1 45 ? -16.734 27.922 -17.281 1 87.88 45 SER B N 1
ATOM 2749 C CA . SER B 1 45 ? -17.375 29.016 -18 1 87.88 45 SER B CA 1
ATOM 2750 C C . SER B 1 45 ? -16.734 30.359 -17.672 1 87.88 45 SER B C 1
ATOM 2752 O O . SER B 1 45 ? -16.438 31.141 -18.578 1 87.88 45 SER B O 1
ATOM 2754 N N . GLU B 1 46 ? -16.5 30.625 -16.406 1 81.44 46 GLU B N 1
ATOM 2755 C CA . GLU B 1 46 ? -15.93 31.891 -15.969 1 81.44 46 GLU B CA 1
ATOM 2756 C C . GLU B 1 46 ? -14.5 32.062 -16.484 1 81.44 46 GLU B C 1
ATOM 2758 O O . GLU B 1 46 ? -14.078 33.156 -16.812 1 81.44 46 GLU B O 1
ATOM 2763 N N . LEU B 1 47 ? -13.805 30.984 -16.516 1 83.94 47 LEU B N 1
ATOM 2764 C CA . LEU B 1 47 ? -12.398 31.031 -16.922 1 83.94 47 LEU B CA 1
ATOM 2765 C C . LEU B 1 47 ? -12.258 30.812 -18.422 1 83.94 47 LEU B C 1
ATOM 2767 O O . LEU B 1 47 ? -11.18 31 -18.984 1 83.94 47 LEU B O 1
ATOM 2771 N N . ASP B 1 48 ? -13.328 30.406 -19.031 1 85.06 48 ASP B N 1
ATOM 2772 C CA . ASP B 1 48 ? -13.328 30.047 -20.453 1 85.06 48 ASP B CA 1
ATOM 2773 C C . ASP B 1 48 ? -12.258 29 -20.75 1 85.06 48 ASP B C 1
ATOM 2775 O O . ASP B 1 48 ? -11.43 29.188 -21.641 1 85.06 48 ASP B O 1
ATOM 2779 N N . ALA B 1 49 ? -12.25 28.078 -19.906 1 87.06 49 ALA B N 1
ATOM 2780 C CA . ALA B 1 49 ? -11.289 26.984 -20.016 1 87.06 49 ALA B CA 1
ATOM 2781 C C . ALA B 1 49 ? -11.898 25.656 -19.562 1 87.06 49 ALA B C 1
ATOM 2783 O O . ALA B 1 49 ? -12.734 25.625 -18.656 1 87.06 49 ALA B O 1
ATOM 2784 N N . GLN B 1 50 ? -11.477 24.672 -20.188 1 90.56 50 GLN B N 1
ATOM 2785 C CA . GLN B 1 50 ? -11.898 23.328 -19.797 1 90.56 50 GLN B CA 1
ATOM 2786 C C . GLN B 1 50 ? -10.914 22.719 -18.797 1 90.56 50 GLN B C 1
ATOM 2788 O O . GLN B 1 50 ? -9.727 22.578 -19.094 1 90.56 50 GLN B O 1
ATOM 2793 N N . VAL B 1 51 ? -11.453 22.359 -17.656 1 90.5 51 VAL B N 1
ATOM 2794 C CA . VAL B 1 51 ? -10.602 21.797 -16.609 1 90.5 51 VAL B CA 1
ATOM 2795 C C . VAL B 1 51 ? -10.57 20.281 -16.734 1 90.5 51 VAL B C 1
ATOM 2797 O O . VAL B 1 51 ? -9.508 19.672 -16.609 1 90.5 51 VAL B O 1
ATOM 2800 N N . PHE B 1 52 ? -11.75 19.719 -17.031 1 92.38 52 PHE B N 1
ATOM 2801 C CA . PHE B 1 52 ? -11.883 18.266 -17.062 1 92.38 52 PHE B CA 1
ATOM 2802 C C . PHE B 1 52 ? -12.477 17.797 -18.375 1 92.38 52 PHE B C 1
ATOM 2804 O O . PHE B 1 52 ? -13.195 18.547 -19.047 1 92.38 52 PHE B O 1
ATOM 2811 N N . VAL B 1 53 ? -12.07 16.578 -18.766 1 87.94 53 VAL B N 1
ATOM 2812 C CA . VAL B 1 53 ? -12.734 15.844 -19.844 1 87.94 53 VAL B CA 1
ATOM 2813 C C . VAL B 1 53 ? -13.5 14.656 -19.25 1 87.94 53 VAL B C 1
ATOM 2815 O O . VAL B 1 53 ? -12.938 13.852 -18.516 1 87.94 53 VAL B O 1
ATOM 2818 N N . ARG B 1 54 ? -14.742 14.688 -19.516 1 82.38 54 ARG B N 1
ATOM 2819 C CA . ARG B 1 54 ? -15.578 13.594 -19.016 1 82.38 54 ARG B CA 1
ATOM 2820 C C . ARG B 1 54 ? -15.555 12.414 -19.984 1 82.38 54 ARG B C 1
ATOM 2822 O O . ARG B 1 54 ? -15.672 12.594 -21.203 1 82.38 54 ARG B O 1
ATOM 2829 N N . HIS B 1 55 ? -15.086 11.336 -19.422 1 72.75 55 HIS B N 1
ATOM 2830 C CA . HIS B 1 55 ? -15.102 10.117 -20.203 1 72.75 55 HIS B CA 1
ATOM 2831 C C . HIS B 1 55 ? -16.312 9.258 -19.875 1 72.75 55 HIS B C 1
ATOM 2833 O O . HIS B 1 55 ? -16.641 9.078 -18.703 1 72.75 55 HIS B O 1
ATOM 2839 N N . HIS B 1 56 ? -16.969 8.836 -20.891 1 65.12 56 HIS B N 1
ATOM 2840 C CA . HIS B 1 56 ? -18.125 7.953 -20.688 1 65.12 56 HIS B CA 1
ATOM 2841 C C . HIS B 1 56 ? -17.719 6.695 -19.922 1 65.12 56 HIS B C 1
ATOM 2843 O O . HIS B 1 56 ? -16.812 5.969 -20.344 1 65.12 56 HIS B O 1
ATOM 2849 N N . ALA B 1 57 ? -18.25 6.363 -18.875 1 58 57 ALA B N 1
ATOM 2850 C CA . ALA B 1 57 ? -18.125 5.191 -18.016 1 58 57 ALA B CA 1
ATOM 2851 C C . ALA B 1 57 ? -16.734 5.094 -17.406 1 58 57 ALA B C 1
ATOM 2853 O O . ALA B 1 57 ? -16.438 4.156 -16.656 1 58 57 ALA B O 1
ATOM 2854 N N . GLN B 1 58 ? -15.852 6.145 -17.828 1 61.06 58 GLN B N 1
ATOM 2855 C CA . GLN B 1 58 ? -14.477 5.969 -17.359 1 61.06 58 GLN B CA 1
ATOM 2856 C C . GLN B 1 58 ? -14.062 7.09 -16.406 1 61.06 58 GLN B C 1
ATOM 2858 O O . GLN B 1 58 ? -12.891 7.234 -16.078 1 61.06 58 GLN B O 1
ATOM 2863 N N . GLY B 1 59 ? -14.93 7.863 -16.016 1 74.31 59 GLY B N 1
ATOM 2864 C CA . GLY B 1 59 ? -14.602 8.859 -15.016 1 74.31 59 GLY B CA 1
ATOM 2865 C C . GLY B 1 59 ? -14.156 10.188 -15.602 1 74.31 59 GLY B C 1
ATOM 2866 O O . GLY B 1 59 ? -14.695 10.625 -16.625 1 74.31 59 GLY B O 1
ATOM 2867 N N . LEU B 1 60 ? -13.391 10.984 -14.82 1 84.56 60 LEU B N 1
ATOM 2868 C CA . LEU B 1 60 ? -13 12.367 -15.055 1 84.56 60 LEU B CA 1
ATOM 2869 C C . LEU B 1 60 ? -11.484 12.484 -15.195 1 84.56 60 LEU B C 1
ATOM 2871 O O . LEU B 1 60 ? -10.734 11.898 -14.406 1 84.56 60 LEU B O 1
ATOM 2875 N N . SER B 1 61 ? -11.023 13.016 -16.438 1 87.56 61 SER B N 1
ATOM 2876 C CA . SER B 1 61 ? -9.594 13.312 -16.547 1 87.56 61 SER B CA 1
ATOM 2877 C C . SER B 1 61 ? -9.344 14.812 -16.578 1 87.56 61 SER B C 1
ATOM 2879 O O . SER B 1 61 ? -10.172 15.578 -17.078 1 87.56 61 SER B O 1
ATOM 2881 N N . THR B 1 62 ? -8.211 15.203 -16.047 1 87.31 62 THR B N 1
ATOM 2882 C CA . THR B 1 62 ? -7.832 16.609 -16.016 1 87.31 62 THR B CA 1
ATOM 2883 C C . THR B 1 62 ? -7.094 17.016 -17.281 1 87.31 62 THR B C 1
ATOM 2885 O O . THR B 1 62 ? -6.211 16.281 -17.75 1 87.31 62 THR B O 1
ATOM 2888 N N . THR B 1 63 ? -7.492 18.125 -17.953 1 86.19 63 THR B N 1
ATOM 2889 C CA . THR B 1 63 ? -6.754 18.656 -19.094 1 86.19 63 THR B CA 1
ATOM 2890 C C . THR B 1 63 ? -5.41 19.219 -18.656 1 86.19 63 THR B C 1
ATOM 2892 O O . THR B 1 63 ? -5.199 19.484 -17.469 1 86.19 63 THR B O 1
ATOM 2895 N N . PRO B 1 64 ? -4.527 19.391 -19.594 1 80.5 64 PRO B N 1
ATOM 2896 C CA . PRO B 1 64 ? -3.262 20.031 -19.219 1 80.5 64 PRO B CA 1
ATOM 2897 C C . PRO B 1 64 ? -3.455 21.391 -18.547 1 80.5 64 PRO B C 1
ATOM 2899 O O . PRO B 1 64 ? -2.842 21.672 -17.516 1 80.5 64 PRO B O 1
ATOM 2902 N N . LEU B 1 65 ? -4.246 22.172 -19.141 1 84.06 65 LEU B N 1
ATOM 2903 C CA . LEU B 1 65 ? -4.582 23.453 -18.547 1 84.06 65 LEU B CA 1
ATOM 2904 C C . LEU B 1 65 ? -5.27 23.266 -17.188 1 84.06 65 LEU B C 1
ATOM 2906 O O . LEU B 1 65 ? -5.059 24.062 -16.266 1 84.06 65 LEU B O 1
ATOM 2910 N N . GLY B 1 66 ? -6.074 22.234 -17.125 1 88.06 66 GLY B N 1
ATOM 2911 C CA . GLY B 1 66 ? -6.762 21.906 -15.883 1 88.06 66 GLY B CA 1
ATOM 2912 C C . GLY B 1 66 ? -5.812 21.609 -14.734 1 88.06 66 GLY B C 1
ATOM 2913 O O . GLY B 1 66 ? -6.059 22.016 -13.602 1 88.06 66 GLY B O 1
ATOM 2914 N N . GLU B 1 67 ? -4.773 21 -14.992 1 84.12 67 GLU B N 1
ATOM 2915 C CA . GLU B 1 67 ? -3.773 20.688 -13.977 1 84.12 67 GLU B CA 1
ATOM 2916 C C . GLU B 1 67 ? -3.193 21.969 -13.383 1 84.12 67 GLU B C 1
ATOM 2918 O O . GLU B 1 67 ? -3.041 22.078 -12.164 1 84.12 67 GLU B O 1
ATOM 2923 N N . ASP B 1 68 ? -2.881 22.906 -14.227 1 83.5 68 ASP B N 1
ATOM 2924 C CA . ASP B 1 68 ? -2.369 24.203 -13.781 1 83.5 68 ASP B CA 1
ATOM 2925 C C . ASP B 1 68 ? -3.414 24.953 -12.961 1 83.5 68 ASP B C 1
ATOM 2927 O O . ASP B 1 68 ? -3.09 25.547 -11.938 1 83.5 68 ASP B O 1
ATOM 2931 N N . LEU B 1 69 ? -4.574 24.875 -13.461 1 87 69 LEU B N 1
ATOM 2932 C CA . LEU B 1 69 ? -5.652 25.578 -12.781 1 87 69 LEU B CA 1
ATOM 2933 C C . LEU B 1 69 ? -5.91 24.984 -11.398 1 87 69 LEU B C 1
ATOM 2935 O O . LEU B 1 69 ? -6.094 25.719 -10.43 1 87 69 LEU B O 1
ATOM 2939 N N . LEU B 1 70 ? -5.914 23.641 -11.352 1 88.44 70 LEU B N 1
ATOM 2940 C CA . LEU B 1 70 ? -6.141 22.984 -10.07 1 88.44 70 LEU B CA 1
ATOM 2941 C C . LEU B 1 70 ? -5.051 23.344 -9.07 1 88.44 70 LEU B C 1
ATOM 2943 O O . LEU B 1 70 ? -5.336 23.594 -7.895 1 88.44 70 LEU B O 1
ATOM 2947 N N . LYS B 1 71 ? -3.857 23.453 -9.516 1 82.81 71 LYS B N 1
ATOM 2948 C CA . LYS B 1 71 ? -2.746 23.875 -8.672 1 82.81 71 LYS B CA 1
ATOM 2949 C C . LYS B 1 71 ? -2.977 25.297 -8.141 1 82.81 71 LYS B C 1
ATOM 2951 O O . LYS B 1 71 ? -2.77 25.547 -6.953 1 82.81 71 LYS B O 1
ATOM 2956 N N . GLN B 1 72 ? -3.369 26.125 -8.969 1 82 72 GLN B N 1
ATOM 2957 C CA . GLN B 1 72 ? -3.627 27.5 -8.578 1 82 72 GLN B CA 1
ATOM 2958 C C . GLN B 1 72 ? -4.812 27.594 -7.617 1 82 72 GLN B C 1
ATOM 2960 O O . GLN B 1 72 ? -4.797 28.391 -6.676 1 82 72 GLN B O 1
ATOM 2965 N N . MET B 1 73 ? -5.801 26.766 -7.883 1 84.5 73 MET B N 1
ATOM 2966 C CA . MET B 1 73 ? -6.957 26.75 -6.996 1 84.5 73 MET B CA 1
ATOM 2967 C C . MET B 1 73 ? -6.551 26.328 -5.582 1 84.5 73 MET B C 1
ATOM 2969 O O . MET B 1 73 ? -7.016 26.922 -4.605 1 84.5 73 MET B O 1
ATOM 2973 N N . ARG B 1 74 ? -5.711 25.375 -5.539 1 83.31 74 ARG B N 1
ATOM 2974 C CA . ARG B 1 74 ? -5.199 24.953 -4.242 1 83.31 74 ARG B CA 1
ATOM 2975 C C . ARG B 1 74 ? -4.453 26.078 -3.545 1 83.31 74 ARG B C 1
ATOM 2977 O O . ARG B 1 74 ? -4.59 26.266 -2.336 1 83.31 74 ARG B O 1
ATOM 2984 N N . GLY B 1 75 ? -3.66 26.781 -4.324 1 76.62 75 GLY B N 1
ATOM 2985 C CA . GLY B 1 75 ? -2.961 27.938 -3.791 1 76.62 75 GLY B CA 1
ATOM 2986 C C . GLY B 1 75 ? -3.896 28.984 -3.223 1 76.62 75 GLY B C 1
ATOM 2987 O O . GLY B 1 75 ? -3.633 29.562 -2.16 1 76.62 75 GLY B O 1
ATOM 2988 N N . VAL B 1 76 ? -4.945 29.219 -3.908 1 75.12 76 VAL B N 1
ATOM 2989 C CA . VAL B 1 76 ? -5.926 30.203 -3.467 1 75.12 76 VAL B CA 1
ATOM 2990 C C . VAL B 1 76 ? -6.535 29.766 -2.139 1 75.12 76 VAL B C 1
ATOM 2992 O O . VAL B 1 76 ? -6.645 30.562 -1.202 1 75.12 76 VAL B O 1
ATOM 2995 N N . LEU B 1 77 ? -6.875 28.531 -2.084 1 76.94 77 LEU B N 1
ATOM 2996 C CA . LEU B 1 77 ? -7.48 28.016 -0.858 1 76.94 77 LEU B CA 1
ATOM 2997 C C . LEU B 1 77 ? -6.484 28.047 0.294 1 76.94 77 LEU B C 1
ATOM 2999 O O . LEU B 1 77 ? -6.84 28.375 1.425 1 76.94 77 LEU B O 1
ATOM 3003 N N . ASP B 1 78 ? -5.266 27.734 -0.065 1 70.62 78 ASP B N 1
ATOM 3004 C CA . ASP B 1 78 ? -4.207 27.781 0.939 1 70.62 78 ASP B CA 1
ATOM 3005 C C . ASP B 1 78 ? -3.986 29.188 1.457 1 70.62 78 ASP B C 1
ATOM 3007 O O . ASP B 1 78 ? -3.809 29.406 2.66 1 70.62 78 ASP B O 1
ATOM 3011 N N . GLN B 1 79 ? -3.949 30.062 0.469 1 64.88 79 GLN B N 1
ATOM 3012 C CA . GLN B 1 79 ? -3.768 31.469 0.847 1 64.88 79 GLN B CA 1
ATOM 3013 C C . GLN B 1 79 ? -4.93 31.953 1.703 1 64.88 79 GLN B C 1
ATOM 3015 O O . GLN B 1 79 ? -4.73 32.719 2.648 1 64.88 79 GLN B O 1
ATOM 3020 N N . THR B 1 80 ? -6.07 31.484 1.267 1 64.12 80 THR B N 1
ATOM 3021 C CA . THR B 1 80 ? -7.238 31.875 2.055 1 64.12 80 THR B CA 1
ATOM 3022 C C . THR B 1 80 ? -7.156 31.281 3.461 1 64.12 80 THR B C 1
ATOM 3024 O O . THR B 1 80 ? -7.496 31.953 4.438 1 64.12 80 THR B O 1
ATOM 3027 N N . ALA B 1 81 ? -6.684 30.094 3.428 1 60.97 81 ALA B N 1
ATOM 3028 C CA . ALA B 1 81 ? -6.477 29.469 4.734 1 60.97 81 ALA B CA 1
ATOM 3029 C C . ALA B 1 81 ? -5.422 30.234 5.539 1 60.97 81 ALA B C 1
ATOM 3031 O O . ALA B 1 81 ? -5.52 30.328 6.762 1 60.97 81 ALA B O 1
ATOM 3032 N N . GLY B 1 82 ? -4.445 30.703 4.715 1 56.78 82 GLY B N 1
ATOM 3033 C CA . GLY B 1 82 ? -3.404 31.516 5.328 1 56.78 82 GLY B CA 1
ATOM 3034 C C . GLY B 1 82 ? -3.91 32.844 5.844 1 56.78 82 GLY B C 1
ATOM 3035 O O . GLY B 1 82 ? -3.303 33.438 6.738 1 56.78 82 GLY B O 1
ATOM 3036 N N . LEU B 1 83 ? -4.914 33.312 5.023 1 53.25 83 LEU B N 1
ATOM 3037 C CA . LEU B 1 83 ? -5.484 34.531 5.555 1 53.25 83 LEU B CA 1
ATOM 3038 C C . LEU B 1 83 ? -5.828 34.375 7.035 1 53.25 83 LEU B C 1
ATOM 3040 O O . LEU B 1 83 ? -5.676 35.344 7.812 1 53.25 83 LEU B O 1
ATOM 3044 N N . TYR B 1 84 ? -6.07 33.219 7.18 1 50.09 84 TYR B N 1
ATOM 3045 C CA . TYR B 1 84 ? -6.238 32.938 8.602 1 50.09 84 TYR B CA 1
ATOM 3046 C C . TYR B 1 84 ? -4.906 33 9.336 1 50.09 84 TYR B C 1
ATOM 3048 O O . TYR B 1 84 ? -4.859 33.344 10.523 1 50.09 84 TYR B O 1
ATOM 3056 N N . GLY B 1 85 ? -3.896 32.719 8.531 1 48.81 85 GLY B N 1
ATOM 3057 C CA . GLY B 1 85 ? -2.549 32.844 9.07 1 48.81 85 GLY B CA 1
ATOM 3058 C C . GLY B 1 85 ? -2.152 34.281 9.367 1 48.81 85 GLY B C 1
ATOM 3059 O O . GLY B 1 85 ? -1.406 34.531 10.32 1 48.81 85 GLY B O 1
ATOM 3060 N N . ILE B 1 86 ? -2.547 35.156 8.445 1 48.16 86 ILE B N 1
ATOM 3061 C CA . ILE B 1 86 ? -2.232 36.562 8.719 1 48.16 86 ILE B CA 1
ATOM 3062 C C . ILE B 1 86 ? -2.781 36.969 10.086 1 48.16 86 ILE B C 1
ATOM 3064 O O . ILE B 1 86 ? -2.113 37.656 10.852 1 48.16 86 ILE B O 1
ATOM 3068 N N . VAL B 1 87 ? -3.9 36.469 10.273 1 47.31 87 VAL B N 1
ATOM 3069 C CA . VAL B 1 87 ? -4.402 36.75 11.617 1 47.31 87 VAL B CA 1
ATOM 3070 C C . VAL B 1 87 ? -3.529 36.062 12.648 1 47.31 87 VAL B C 1
ATOM 3072 O O . VAL B 1 87 ? -3.293 36.594 13.734 1 47.31 87 VAL B O 1
ATOM 3075 N N . SER B 1 88 ? -3.047 34.875 12.148 1 46.81 88 SER B N 1
ATOM 3076 C CA . SER B 1 88 ? -2.168 34.125 13.031 1 46.81 88 SER B CA 1
ATOM 3077 C C . SER B 1 88 ? -0.831 34.844 13.227 1 46.81 88 SER B C 1
ATOM 3079 O O . SER B 1 88 ? -0.247 34.781 14.312 1 46.81 88 SER B O 1
ATOM 3081 N N . ASP B 1 89 ? -0.263 35.344 12.133 1 47.72 89 ASP B N 1
ATOM 3082 C CA . ASP B 1 89 ? 0.963 36.125 12.289 1 47.72 89 ASP B CA 1
ATOM 3083 C C . ASP B 1 89 ? 0.786 37.25 13.32 1 47.72 89 ASP B C 1
ATOM 3085 O O . ASP B 1 89 ? 1.714 37.562 14.062 1 47.72 89 ASP B O 1
ATOM 3089 N N . ALA B 1 90 ? -0.288 37.844 13.219 1 48.88 90 ALA B N 1
ATOM 3090 C CA . ALA B 1 90 ? -0.479 38.844 14.266 1 48.88 90 ALA B CA 1
ATOM 3091 C C . ALA B 1 90 ? -0.57 38.188 15.641 1 48.88 90 ALA B C 1
ATOM 3093 O O . ALA B 1 90 ? -0.125 38.781 16.641 1 48.88 90 ALA B O 1
ATOM 3094 N N . GLN B 1 91 ? -1.146 36.938 15.648 1 50.25 91 GLN B N 1
ATOM 3095 C CA . GLN B 1 91 ? -1.171 36.125 16.859 1 50.25 91 GLN B CA 1
ATOM 3096 C C . GLN B 1 91 ? -0.234 34.938 16.75 1 50.25 91 GLN B C 1
ATOM 3098 O O . GLN B 1 91 ? -0.096 34.344 15.664 1 50.25 91 GLN B O 1
ATOM 3103 N N . SER B 1 92 ? 1.081 34.875 17.188 1 59.88 92 SER B N 1
ATOM 3104 C CA . SER B 1 92 ? 2.119 33.875 17.281 1 59.88 92 SER B CA 1
ATOM 3105 C C . SER B 1 92 ? 1.524 32.469 17.188 1 59.88 92 SER B C 1
ATOM 3107 O O . SER B 1 92 ? 2.193 31.469 17.5 1 59.88 92 SER B O 1
ATOM 3109 N N . SER B 1 93 ? 0.301 32.312 16.562 1 76.75 93 SER B N 1
ATOM 3110 C CA . SER B 1 93 ? -0.355 31 16.672 1 76.75 93 SER B CA 1
ATOM 3111 C C . SER B 1 93 ? -0.138 30.172 15.406 1 76.75 93 SER B C 1
ATOM 3113 O O . SER B 1 93 ? -0.077 30.719 14.305 1 76.75 93 SER B O 1
ATOM 3115 N N . ILE B 1 94 ? 0.316 28.906 15.484 1 85.81 94 ILE B N 1
ATOM 3116 C CA . ILE B 1 94 ? 0.456 27.906 14.43 1 85.81 94 ILE B CA 1
ATOM 3117 C C . ILE B 1 94 ? -0.909 27.312 14.109 1 85.81 94 ILE B C 1
ATOM 3119 O O . ILE B 1 94 ? -1.521 26.656 14.953 1 85.81 94 ILE B O 1
ATOM 3123 N N . ARG B 1 95 ? -1.477 27.594 12.82 1 83.81 95 ARG B N 1
ATOM 3124 C CA . ARG B 1 95 ? -2.812 27.141 12.445 1 83.81 95 ARG B CA 1
ATOM 3125 C C . ARG B 1 95 ? -2.912 26.906 10.938 1 83.81 95 ARG B C 1
ATOM 3127 O O . ARG B 1 95 ? -2.018 27.297 10.188 1 83.81 95 ARG B O 1
ATOM 3134 N N . GLY B 1 96 ? -4.086 26.234 10.469 1 81.62 96 GLY B N 1
ATOM 3135 C CA . GLY B 1 96 ? -4.379 26.047 9.055 1 81.62 96 GLY B CA 1
ATOM 3136 C C . GLY B 1 96 ? -4.094 24.641 8.562 1 81.62 96 GLY B C 1
ATOM 3137 O O . GLY B 1 96 ? -3.699 23.781 9.344 1 81.62 96 GLY B O 1
ATOM 3138 N N . PRO B 1 97 ? -4.281 24.484 7.262 1 87.38 97 PRO B N 1
ATOM 3139 C CA . PRO B 1 97 ? -4.09 23.141 6.699 1 87.38 97 PRO B CA 1
ATOM 3140 C C . PRO B 1 97 ? -2.621 22.812 6.453 1 87.38 97 PRO B C 1
ATOM 3142 O O . PRO B 1 97 ? -1.829 23.703 6.125 1 87.38 97 PRO B O 1
ATOM 3145 N N . LEU B 1 98 ? -2.232 21.672 6.688 1 92.88 98 LEU B N 1
ATOM 3146 C CA . LEU B 1 98 ? -0.922 21.125 6.371 1 92.88 98 LEU B CA 1
ATOM 3147 C C . LEU B 1 98 ? -1.058 19.75 5.727 1 92.88 98 LEU B C 1
ATOM 3149 O O . LEU B 1 98 ? -1.652 18.844 6.312 1 92.88 98 LEU B O 1
ATOM 3153 N N . ARG B 1 99 ? -0.593 19.594 4.531 1 95.69 99 ARG B N 1
ATOM 3154 C CA . ARG B 1 99 ? -0.658 18.328 3.793 1 95.69 99 ARG B CA 1
ATOM 3155 C C . ARG B 1 99 ? 0.716 17.672 3.703 1 95.69 99 ARG B C 1
ATOM 3157 O O . ARG B 1 99 ? 1.628 18.219 3.076 1 95.69 99 ARG B O 1
ATOM 3164 N N . VAL B 1 100 ? 0.812 16.469 4.238 1 98.25 100 VAL B N 1
ATOM 3165 C CA . VAL B 1 100 ? 2.104 15.797 4.352 1 98.25 100 VAL B CA 1
ATOM 3166 C C . VAL B 1 100 ? 2.113 14.547 3.484 1 98.25 100 VAL B C 1
ATOM 3168 O O . VAL B 1 100 ? 1.182 13.734 3.537 1 98.25 100 VAL B O 1
ATOM 3171 N N . GLY B 1 101 ? 3.096 14.43 2.615 1 98.44 101 GLY B N 1
ATOM 3172 C CA . GLY B 1 101 ? 3.379 13.172 1.942 1 98.44 101 GLY B CA 1
ATOM 3173 C C . GLY B 1 101 ? 4.434 12.344 2.648 1 98.44 101 GLY B C 1
ATOM 3174 O O . GLY B 1 101 ? 5.395 12.883 3.195 1 98.44 101 GLY B O 1
ATOM 3175 N N . CYS B 1 102 ? 4.266 11.078 2.637 1 98.31 102 CYS B N 1
ATOM 3176 C CA . CYS B 1 102 ? 5.238 10.188 3.258 1 98.31 102 CYS B CA 1
ATOM 3177 C C . CYS B 1 102 ? 5.543 9 2.354 1 98.31 102 CYS B C 1
ATOM 3179 O O . CYS B 1 102 ? 4.641 8.422 1.749 1 98.31 102 CYS B O 1
ATOM 3181 N N . PHE B 1 103 ? 6.816 8.695 2.262 1 97.94 103 PHE B N 1
ATOM 3182 C CA . PHE B 1 103 ? 7.223 7.539 1.474 1 97.94 103 PHE B CA 1
ATOM 3183 C C . PHE B 1 103 ? 6.613 6.262 2.035 1 97.94 103 PHE B C 1
ATOM 3185 O O . PHE B 1 103 ? 6.582 6.066 3.252 1 97.94 103 PHE B O 1
ATOM 3192 N N . THR B 1 104 ? 6.203 5.445 1.209 1 97.06 104 THR B N 1
ATOM 3193 C CA . THR B 1 104 ? 5.379 4.285 1.529 1 97.06 104 THR B CA 1
ATOM 3194 C C . THR B 1 104 ? 6.059 3.408 2.576 1 97.06 104 THR B C 1
ATOM 3196 O O . THR B 1 104 ? 5.398 2.873 3.469 1 97.06 104 THR B O 1
ATOM 3199 N N . THR B 1 105 ? 7.336 3.168 2.537 1 96.94 105 THR B N 1
ATOM 3200 C CA . THR B 1 105 ? 8 2.246 3.449 1 96.94 105 THR B CA 1
ATOM 3201 C C . THR B 1 105 ? 8.203 2.889 4.82 1 96.94 105 THR B C 1
ATOM 3203 O O . THR B 1 105 ? 8.508 2.201 5.793 1 96.94 105 THR B O 1
ATOM 3206 N N . LEU B 1 106 ? 8 4.18 4.953 1 97.69 106 LEU B N 1
ATOM 3207 C CA . LEU B 1 106 ? 8.25 4.93 6.18 1 97.69 106 LEU B CA 1
ATOM 3208 C C . LEU B 1 106 ? 6.953 5.203 6.926 1 97.69 106 LEU B C 1
ATOM 3210 O O . LEU B 1 106 ? 6.953 5.352 8.148 1 97.69 106 LEU B O 1
ATOM 3214 N N . ALA B 1 107 ? 5.902 5.336 6.207 1 98.06 107 ALA B N 1
ATOM 3215 C CA . ALA B 1 107 ? 4.684 6.008 6.645 1 98.06 107 ALA B CA 1
ATOM 3216 C C . ALA B 1 107 ? 4.137 5.379 7.922 1 98.06 107 ALA B C 1
ATOM 3218 O O . ALA B 1 107 ? 3.871 6.074 8.906 1 98.06 107 ALA B O 1
ATOM 3219 N N . ALA B 1 108 ? 4.039 4.07 7.949 1 97.19 108 ALA B N 1
ATOM 3220 C CA . ALA B 1 108 ? 3.434 3.4 9.094 1 97.19 108 ALA B CA 1
ATOM 3221 C C . ALA B 1 108 ? 4.27 3.611 10.359 1 97.19 108 ALA B C 1
ATOM 3223 O O . ALA B 1 108 ? 3.756 3.502 11.469 1 97.19 108 ALA B O 1
ATOM 3224 N N . MET B 1 109 ? 5.469 3.936 10.203 1 96.81 109 MET B N 1
ATOM 3225 C CA . MET B 1 109 ? 6.359 4.098 11.352 1 96.81 109 MET B CA 1
ATOM 3226 C C . MET B 1 109 ? 6.41 5.555 11.797 1 96.81 109 MET B C 1
ATOM 3228 O O . MET B 1 109 ? 6.359 5.844 12.992 1 96.81 109 MET B O 1
ATOM 3232 N N . VAL B 1 110 ? 6.402 6.484 10.891 1 97.31 110 VAL B N 1
ATOM 3233 C CA . VAL B 1 110 ? 6.766 7.844 11.273 1 97.31 110 VAL B CA 1
ATOM 3234 C C . VAL B 1 110 ? 5.516 8.711 11.352 1 97.31 110 VAL B C 1
ATOM 3236 O O . VAL B 1 110 ? 5.484 9.703 12.086 1 97.31 110 VAL B O 1
ATOM 3239 N N . THR B 1 111 ? 4.449 8.406 10.609 1 97.19 111 THR B N 1
ATOM 3240 C CA . THR B 1 111 ? 3.281 9.266 10.461 1 97.19 111 THR B CA 1
ATOM 3241 C C . THR B 1 111 ? 2.629 9.523 11.82 1 97.19 111 THR B C 1
ATOM 3243 O O . THR B 1 111 ? 2.301 10.664 12.148 1 97.19 111 THR B O 1
ATOM 3246 N N . PRO B 1 112 ? 2.449 8.453 12.68 1 96.12 112 PRO B N 1
ATOM 3247 C CA . PRO B 1 112 ? 1.783 8.719 13.953 1 96.12 112 PRO B CA 1
ATOM 3248 C C . PRO B 1 112 ? 2.504 9.781 14.789 1 96.12 112 PRO B C 1
ATOM 3250 O O . PRO B 1 112 ? 1.878 10.734 15.258 1 96.12 112 PRO B O 1
ATOM 3253 N N . GLU B 1 113 ? 3.773 9.672 14.867 1 95.38 113 GLU B N 1
ATOM 3254 C CA . GLU B 1 113 ? 4.543 10.594 15.695 1 95.38 113 GLU B CA 1
ATOM 3255 C C . GLU B 1 113 ? 4.652 11.961 15.031 1 95.38 113 GLU B C 1
ATOM 3257 O O . GLU B 1 113 ? 4.492 12.992 15.695 1 95.38 113 GLU B O 1
ATOM 3262 N N . LEU B 1 114 ? 4.906 11.992 13.766 1 97.25 114 LEU B N 1
ATOM 3263 C CA . LEU B 1 114 ? 5.164 13.258 13.086 1 97.25 114 LEU B CA 1
ATOM 3264 C C . LEU B 1 114 ? 3.867 14.016 12.836 1 97.25 114 LEU B C 1
ATOM 3266 O O . LEU B 1 114 ? 3.77 15.211 13.148 1 97.25 114 LEU B O 1
ATOM 3270 N N . CYS B 1 115 ? 2.854 13.359 12.297 1 96.06 115 CYS B N 1
ATOM 3271 C CA . CYS B 1 115 ? 1.626 14.039 11.891 1 96.06 115 CYS B CA 1
ATOM 3272 C C . CYS B 1 115 ? 0.647 14.141 13.055 1 96.06 115 CYS B C 1
ATOM 3274 O O . CYS B 1 115 ? 0.151 15.227 13.359 1 96.06 115 CYS B O 1
ATOM 3276 N N . GLN B 1 116 ? 0.424 13.07 13.703 1 90.56 116 GLN B N 1
ATOM 3277 C CA . GLN B 1 116 ? -0.554 13.102 14.781 1 90.56 116 GLN B CA 1
ATOM 3278 C C . GLN B 1 116 ? 0.022 13.781 16.031 1 90.56 116 GLN B C 1
ATOM 3280 O O . GLN B 1 116 ? -0.692 14.477 16.75 1 90.56 116 GLN B O 1
ATOM 3285 N N . GLY B 1 117 ? 1.321 13.531 16.25 1 92.75 117 GLY B N 1
ATOM 3286 C CA . GLY B 1 117 ? 1.977 14.289 17.312 1 92.75 117 GLY B CA 1
ATOM 3287 C C . GLY B 1 117 ? 1.913 15.789 17.094 1 92.75 117 GLY B C 1
ATOM 3288 O O . GLY B 1 117 ? 1.692 16.547 18.031 1 92.75 117 GLY B O 1
ATOM 3289 N N . PHE B 1 118 ? 2.062 16.219 15.844 1 96.62 118 PHE B N 1
ATOM 3290 C CA . PHE B 1 118 ? 1.998 17.625 15.492 1 96.62 118 PHE B CA 1
ATOM 3291 C C . PHE B 1 118 ? 0.593 18.188 15.711 1 96.62 118 PHE B C 1
ATOM 3293 O O . PHE B 1 118 ? 0.425 19.266 16.266 1 96.62 118 PHE B O 1
ATOM 3300 N N . SER B 1 119 ? -0.392 17.406 15.281 1 93.56 119 SER B N 1
ATOM 3301 C CA . SER B 1 119 ? -1.786 17.797 15.445 1 93.56 119 SER B CA 1
ATOM 3302 C C . SER B 1 119 ? -2.143 17.969 16.922 1 93.56 119 SER B C 1
ATOM 3304 O O . SER B 1 119 ? -2.922 18.859 17.281 1 93.56 119 SER B O 1
ATOM 3306 N N . ARG B 1 120 ? -1.63 17.172 17.766 1 91.5 120 ARG B N 1
ATOM 3307 C CA . ARG B 1 120 ? -1.878 17.266 19.203 1 91.5 120 ARG B CA 1
ATOM 3308 C C . ARG B 1 120 ? -1.245 18.516 19.797 1 91.5 120 ARG B C 1
ATOM 3310 O O . ARG B 1 120 ? -1.83 19.172 20.656 1 91.5 120 ARG B O 1
ATOM 3317 N N . ALA B 1 121 ? -0.058 18.844 19.312 1 92.88 121 ALA B N 1
ATOM 3318 C CA . ALA B 1 121 ? 0.68 20 19.797 1 92.88 121 ALA B CA 1
ATOM 3319 C C . ALA B 1 121 ? 0.076 21.297 19.266 1 92.88 121 ALA B C 1
ATOM 3321 O O . ALA B 1 121 ? 0.2 22.344 19.906 1 92.88 121 ALA B O 1
ATOM 3322 N N . HIS B 1 122 ? -0.574 21.219 18.156 1 93.06 122 HIS B N 1
ATOM 3323 C CA . HIS B 1 122 ? -1.174 22.391 17.5 1 93.06 122 HIS B CA 1
ATOM 3324 C C . HIS B 1 122 ? -2.613 22.094 17.094 1 93.06 122 HIS B C 1
ATOM 3326 O O . HIS B 1 122 ? -2.893 21.875 15.914 1 93.06 122 HIS B O 1
ATOM 3332 N N . PRO B 1 123 ? -3.568 22.219 17.953 1 90.25 123 PRO B N 1
ATOM 3333 C CA . PRO B 1 123 ? -4.953 21.781 17.734 1 90.25 123 PRO B CA 1
ATOM 3334 C C . PRO B 1 123 ? -5.648 22.578 16.641 1 90.25 123 PRO B C 1
ATOM 3336 O O . PRO B 1 123 ? -6.703 22.172 16.141 1 90.25 123 PRO B O 1
ATOM 3339 N N . GLN B 1 124 ? -5.09 23.703 16.281 1 86.62 124 GLN B N 1
ATOM 3340 C CA . GLN B 1 124 ? -5.715 24.547 15.266 1 86.62 124 GLN B CA 1
ATOM 3341 C C . GLN B 1 124 ? -5.211 24.188 13.875 1 86.62 124 GLN B C 1
ATOM 3343 O O . GLN B 1 124 ? -5.609 24.797 12.883 1 86.62 124 GLN B O 1
ATOM 3348 N N . VAL B 1 125 ? -4.301 23.234 13.797 1 90.31 125 VAL B N 1
ATOM 3349 C CA . VAL B 1 125 ? -3.773 22.766 12.523 1 90.31 125 VAL B CA 1
ATOM 3350 C C . VAL B 1 125 ? -4.578 21.562 12.039 1 90.31 125 VAL B C 1
ATOM 3352 O O . VAL B 1 125 ? -4.902 20.672 12.82 1 90.31 125 VAL B O 1
ATOM 3355 N N . GLN B 1 126 ? -4.965 21.547 10.805 1 89.75 126 GLN B N 1
ATOM 3356 C CA . GLN B 1 126 ? -5.562 20.391 10.156 1 89.75 126 GLN B CA 1
ATOM 3357 C C . GLN B 1 126 ? -4.531 19.641 9.328 1 89.75 126 GLN B C 1
ATOM 3359 O O . GLN B 1 126 ? -4.285 19.984 8.172 1 89.75 126 GLN B O 1
ATOM 3364 N N . VAL B 1 127 ? -4.051 18.562 9.891 1 94.62 127 VAL B N 1
ATOM 3365 C CA . VAL B 1 127 ? -3.016 17.781 9.211 1 94.62 127 VAL B CA 1
ATOM 3366 C C . VAL B 1 127 ? -3.66 16.656 8.391 1 94.62 127 VAL B C 1
ATOM 3368 O O . VAL B 1 127 ? -4.508 15.922 8.898 1 94.62 127 VAL B O 1
ATOM 3371 N N . THR B 1 128 ? -3.346 16.578 7.152 1 94.38 128 THR B N 1
ATOM 3372 C CA . THR B 1 128 ? -3.672 15.422 6.312 1 94.38 128 THR B CA 1
ATOM 3373 C C . THR B 1 128 ? -2.402 14.781 5.758 1 94.38 128 THR B C 1
ATOM 3375 O O . THR B 1 128 ? -1.379 15.445 5.602 1 94.38 128 THR B O 1
ATOM 3378 N N . HIS B 1 129 ? -2.467 13.516 5.547 1 96.62 129 HIS B N 1
ATOM 3379 C CA . HIS B 1 129 ? -1.293 12.82 5.027 1 96.62 129 HIS B CA 1
ATOM 3380 C C . HIS B 1 129 ? -1.682 11.82 3.945 1 96.62 129 HIS B C 1
ATOM 3382 O O . HIS B 1 129 ? -2.832 11.375 3.885 1 96.62 129 HIS B O 1
ATOM 3388 N N . VAL B 1 130 ? -0.697 11.5 3.105 1 96.69 130 VAL B N 1
ATOM 3389 C CA . VAL B 1 130 ? -0.849 10.492 2.062 1 96.69 130 VAL B CA 1
ATOM 3390 C C . VAL B 1 130 ? 0.472 9.75 1.863 1 96.69 130 VAL B C 1
ATOM 3392 O O . VAL B 1 130 ? 1.547 10.328 2.035 1 96.69 130 VAL B O 1
ATOM 3395 N N . GLU B 1 131 ? 0.382 8.484 1.614 1 97 131 GLU B N 1
ATOM 3396 C CA . GLU B 1 131 ? 1.574 7.699 1.306 1 97 131 GLU B CA 1
ATOM 3397 C C . GLU B 1 131 ? 1.716 7.48 -0.197 1 97 131 GLU B C 1
ATOM 3399 O O . GLU B 1 131 ? 0.719 7.301 -0.9 1 97 131 GLU B O 1
ATOM 3404 N N . ASP B 1 132 ? 2.908 7.48 -0.635 1 96.19 132 ASP B N 1
ATOM 3405 C CA . ASP B 1 132 ? 3.219 7.191 -2.033 1 96.19 132 ASP B CA 1
ATOM 3406 C C . ASP B 1 132 ? 4.695 6.844 -2.207 1 96.19 132 ASP B C 1
ATOM 3408 O O . ASP B 1 132 ? 5.48 6.957 -1.263 1 96.19 132 ASP B O 1
ATOM 3412 N N . HIS B 1 133 ? 5.012 6.332 -3.373 1 94.88 133 HIS B N 1
ATOM 3413 C CA . HIS B 1 133 ? 6.426 6.195 -3.697 1 94.88 133 HIS B CA 1
ATOM 3414 C C . HIS B 1 133 ? 7.031 7.535 -4.113 1 94.88 133 HIS B C 1
ATOM 3416 O O . HIS B 1 133 ? 6.316 8.531 -4.234 1 94.88 133 HIS B O 1
ATOM 3422 N N . HIS B 1 134 ? 8.297 7.555 -4.363 1 92.44 134 HIS B N 1
ATOM 3423 C CA . HIS B 1 134 ? 9.047 8.805 -4.488 1 92.44 134 HIS B CA 1
ATOM 3424 C C . HIS B 1 134 ? 8.539 9.633 -5.664 1 92.44 134 HIS B C 1
ATOM 3426 O O . HIS B 1 134 ? 8.25 10.82 -5.512 1 92.44 134 HIS B O 1
ATOM 3432 N N . GLU B 1 135 ? 8.375 9.07 -6.836 1 89.44 135 GLU B N 1
ATOM 3433 C CA . GLU B 1 135 ? 7.91 9.805 -8.008 1 89.44 135 GLU B CA 1
ATOM 3434 C C . GLU B 1 135 ? 6.504 10.359 -7.785 1 89.44 135 GLU B C 1
ATOM 3436 O O . GLU B 1 135 ? 6.203 11.477 -8.211 1 89.44 135 GLU B O 1
ATOM 3441 N N . GLY B 1 136 ? 5.719 9.57 -7.125 1 92.94 136 GLY B N 1
ATOM 3442 C CA . GLY B 1 136 ? 4.387 10.039 -6.781 1 92.94 136 GLY B CA 1
ATOM 3443 C C . GLY B 1 136 ? 4.395 11.227 -5.836 1 92.94 136 GLY B C 1
ATOM 3444 O O . GLY B 1 136 ? 3.629 12.172 -6.016 1 92.94 136 GLY B O 1
ATOM 3445 N N . LEU B 1 137 ? 5.223 11.188 -4.867 1 95.69 137 LEU B N 1
ATOM 3446 C CA . LEU B 1 137 ? 5.332 12.281 -3.91 1 95.69 137 LEU B CA 1
ATOM 3447 C C . LEU B 1 137 ? 5.812 13.555 -4.594 1 95.69 137 LEU B C 1
ATOM 3449 O O . LEU B 1 137 ? 5.312 14.648 -4.309 1 95.69 137 LEU B O 1
ATOM 3453 N N . ILE B 1 138 ? 6.758 13.43 -5.477 1 92.5 138 ILE B N 1
ATOM 3454 C CA . ILE B 1 138 ? 7.285 14.578 -6.207 1 92.5 138 ILE B CA 1
ATOM 3455 C C . ILE B 1 138 ? 6.184 15.188 -7.07 1 92.5 138 ILE B C 1
ATOM 3457 O O . ILE B 1 138 ? 6.023 16.406 -7.113 1 92.5 138 ILE B O 1
ATOM 3461 N N . GLU B 1 139 ? 5.43 14.352 -7.719 1 89.31 139 GLU B N 1
ATOM 3462 C CA . GLU B 1 139 ? 4.312 14.82 -8.531 1 89.31 139 GLU B CA 1
ATOM 3463 C C . GLU B 1 139 ? 3.287 15.562 -7.68 1 89.31 139 GLU B C 1
ATOM 3465 O O . GLU B 1 139 ? 2.764 16.594 -8.094 1 89.31 139 GLU B O 1
ATOM 3470 N N . ARG B 1 140 ? 2.994 15.031 -6.512 1 91.81 140 ARG B N 1
ATOM 3471 C CA . ARG B 1 140 ? 2.031 15.648 -5.602 1 91.81 140 ARG B CA 1
ATOM 3472 C C . ARG B 1 140 ? 2.521 17.016 -5.129 1 91.81 140 ARG B C 1
ATOM 3474 O O . ARG B 1 140 ? 1.721 17.922 -4.93 1 91.81 140 ARG B O 1
ATOM 3481 N N . LEU B 1 141 ? 3.818 17.156 -4.91 1 91.38 141 LEU B N 1
ATOM 3482 C CA . LEU B 1 141 ? 4.391 18.453 -4.562 1 91.38 141 LEU B CA 1
ATOM 3483 C C . LEU B 1 141 ? 4.176 19.453 -5.688 1 91.38 141 LEU B C 1
ATOM 3485 O O . LEU B 1 141 ? 3.715 20.578 -5.449 1 91.38 141 LEU B O 1
ATOM 3489 N N . TYR B 1 142 ? 4.383 19 -6.898 1 85.81 142 TYR B N 1
ATOM 3490 C CA . TYR B 1 142 ? 4.246 19.891 -8.047 1 85.81 142 TYR B CA 1
ATOM 3491 C C . TYR B 1 142 ? 2.793 20.281 -8.258 1 85.81 142 TYR B C 1
ATOM 3493 O O . TYR B 1 142 ? 2.508 21.406 -8.672 1 85.81 142 TYR B O 1
ATOM 3501 N N . LYS B 1 143 ? 1.916 19.359 -7.977 1 82 143 LYS B N 1
ATOM 3502 C CA . LYS B 1 143 ? 0.489 19.609 -8.156 1 82 143 LYS B CA 1
ATOM 3503 C C . LYS B 1 143 ? -0.092 20.359 -6.965 1 82 143 LYS B C 1
ATOM 3505 O O . LYS B 1 143 ? -1.269 20.734 -6.969 1 82 143 LYS B O 1
ATOM 3510 N N . GLY B 1 144 ? 0.706 20.547 -5.945 1 84.38 144 GLY B N 1
ATOM 3511 C CA . GLY B 1 144 ? 0.247 21.25 -4.758 1 84.38 144 GLY B CA 1
ATOM 3512 C C . GLY B 1 144 ? -0.669 20.422 -3.885 1 84.38 144 GLY B C 1
ATOM 3513 O O . GLY B 1 144 ? -1.412 20.953 -3.062 1 84.38 144 GLY B O 1
ATOM 3514 N N . GLN B 1 145 ? -0.612 19.141 -4.062 1 89.44 145 GLN B N 1
ATOM 3515 C CA . GLN B 1 145 ? -1.467 18.234 -3.303 1 89.44 145 GLN B CA 1
ATOM 3516 C C . GLN B 1 145 ? -0.878 17.938 -1.925 1 89.44 145 GLN B C 1
ATOM 3518 O O . GLN B 1 145 ? -1.581 17.469 -1.031 1 89.44 145 GLN B O 1
ATOM 3523 N N . ILE B 1 146 ? 0.425 18.188 -1.805 1 95.25 146 ILE B N 1
ATOM 3524 C CA . ILE B 1 146 ? 1.098 18.141 -0.512 1 95.25 146 ILE B CA 1
ATOM 3525 C C . ILE B 1 146 ? 2.039 19.328 -0.372 1 95.25 146 ILE B C 1
ATOM 3527 O O . ILE B 1 146 ? 2.469 19.922 -1.372 1 95.25 146 ILE B O 1
ATOM 3531 N N . ASP B 1 147 ? 2.342 19.688 0.898 1 93.12 147 ASP B N 1
ATOM 3532 C CA . ASP B 1 147 ? 3.191 20.828 1.201 1 93.12 147 ASP B CA 1
ATOM 3533 C C . ASP B 1 147 ? 4.633 20.391 1.446 1 93.12 147 ASP B C 1
ATOM 3535 O O . ASP B 1 147 ? 5.566 21.172 1.222 1 93.12 147 ASP B O 1
ATOM 3539 N N . VAL B 1 148 ? 4.809 19.203 1.926 1 97.31 148 VAL B N 1
ATOM 3540 C CA . VAL B 1 148 ? 6.109 18.641 2.271 1 97.31 148 VAL B CA 1
ATOM 3541 C C . VAL B 1 148 ? 6.043 17.109 2.199 1 97.31 148 VAL B C 1
ATOM 3543 O O . VAL B 1 148 ? 5.004 16.516 2.482 1 97.31 148 VAL B O 1
ATOM 3546 N N . ALA B 1 149 ? 7.113 16.516 1.755 1 98.06 149 ALA B N 1
ATOM 3547 C CA . ALA B 1 149 ? 7.227 15.062 1.712 1 98.06 149 ALA B CA 1
ATOM 3548 C C . ALA B 1 149 ? 8.344 14.57 2.629 1 98.06 149 ALA B C 1
ATOM 3550 O O . ALA B 1 149 ? 9.445 15.117 2.621 1 98.06 149 ALA B O 1
ATOM 3551 N N . VAL B 1 150 ? 8.023 13.648 3.502 1 98.25 150 VAL B N 1
ATOM 3552 C CA . VAL B 1 150 ? 9.031 12.875 4.215 1 98.25 150 VAL B CA 1
ATOM 3553 C C . VAL B 1 150 ? 9.445 11.664 3.383 1 98.25 150 VAL B C 1
ATOM 3555 O O . VAL B 1 150 ? 8.68 10.711 3.25 1 98.25 150 VAL B O 1
ATOM 3558 N N . THR B 1 151 ? 10.586 11.727 2.799 1 97.5 151 THR B N 1
ATOM 3559 C CA . THR B 1 151 ? 10.992 10.75 1.795 1 97.5 151 THR B CA 1
ATOM 3560 C C . THR B 1 151 ? 12.516 10.625 1.74 1 97.5 151 THR B C 1
ATOM 3562 O O . THR B 1 151 ? 13.203 10.961 2.707 1 97.5 151 THR B O 1
ATOM 3565 N N . TYR B 1 152 ? 13.008 9.977 0.684 1 95.75 152 TYR B N 1
ATOM 3566 C CA . TYR B 1 152 ? 14.438 9.773 0.479 1 95.75 152 TYR B CA 1
ATOM 3567 C C . TYR B 1 152 ? 14.969 10.719 -0.594 1 95.75 152 TYR B C 1
ATOM 3569 O O . TYR B 1 152 ? 14.203 11.414 -1.256 1 95.75 152 TYR B O 1
ATOM 3577 N N . ASP B 1 153 ? 16.25 10.797 -0.637 1 86.12 153 ASP B N 1
ATOM 3578 C CA . ASP B 1 153 ? 16.922 11.617 -1.637 1 86.12 153 ASP B CA 1
ATOM 3579 C C . ASP B 1 153 ? 17 10.891 -2.977 1 86.12 153 ASP B C 1
ATOM 3581 O O . ASP B 1 153 ? 18.094 10.672 -3.5 1 86.12 153 ASP B O 1
ATOM 3585 N N . LEU B 1 154 ? 15.938 10.484 -3.451 1 75.31 154 LEU B N 1
ATOM 3586 C CA . LEU B 1 154 ? 15.953 9.758 -4.719 1 75.31 154 LEU B CA 1
ATOM 3587 C C . LEU B 1 154 ? 15.836 10.719 -5.895 1 75.31 154 LEU B C 1
ATOM 3589 O O . LEU B 1 154 ? 14.734 11.07 -6.309 1 75.31 154 LEU B O 1
ATOM 3593 N N . GLU B 1 155 ? 16.938 11.195 -6.48 1 66.06 155 GLU B N 1
ATOM 3594 C CA . GLU B 1 155 ? 17.172 12.031 -7.66 1 66.06 155 GLU B CA 1
ATOM 3595 C C . GLU B 1 155 ? 16.297 13.281 -7.629 1 66.06 155 GLU B C 1
ATOM 3597 O O . GLU B 1 155 ? 15.492 13.508 -8.539 1 66.06 155 GLU B O 1
ATOM 3602 N N . VAL B 1 156 ? 16.359 14.07 -6.723 1 59.25 156 VAL B N 1
ATOM 3603 C CA . VAL B 1 156 ? 15.656 15.352 -6.664 1 59.25 156 VAL B CA 1
ATOM 3604 C C . VAL B 1 156 ? 16.453 16.406 -7.426 1 59.25 156 VAL B C 1
ATOM 3606 O O . VAL B 1 156 ? 16.031 17.562 -7.516 1 59.25 156 VAL B O 1
ATOM 3609 N N . GLN B 1 157 ? 17.375 16 -8.25 1 56.97 157 GLN B N 1
ATOM 3610 C CA . GLN B 1 157 ? 18.266 17.016 -8.828 1 56.97 157 GLN B CA 1
ATOM 3611 C C . GLN B 1 157 ? 17.609 17.688 -10.023 1 56.97 157 GLN B C 1
ATOM 3613 O O . GLN B 1 157 ? 16.984 17.031 -10.859 1 56.97 157 GLN B O 1
ATOM 3618 N N . GLY B 1 158 ? 17.828 18.906 -9.969 1 58.16 158 GLY B N 1
ATOM 3619 C CA . GLY B 1 158 ? 17.453 19.797 -11.062 1 58.16 158 GLY B CA 1
ATOM 3620 C C . GLY B 1 158 ? 16.031 20.297 -10.953 1 58.16 158 GLY B C 1
ATOM 3621 O O . GLY B 1 158 ? 15.531 20.969 -11.867 1 58.16 158 GLY B O 1
ATOM 3622 N N . THR B 1 159 ? 15.359 19.891 -9.789 1 66 159 THR B N 1
ATOM 3623 C CA . THR B 1 159 ? 13.969 20.312 -9.641 1 66 159 THR B CA 1
ATOM 3624 C C . THR B 1 159 ? 13.859 21.5 -8.695 1 66 159 THR B C 1
ATOM 3626 O O . THR B 1 159 ? 14.828 21.859 -8.023 1 66 159 THR B O 1
ATOM 3629 N N . ASP B 1 160 ? 12.938 22.297 -8.891 1 85.31 160 ASP B N 1
ATOM 3630 C CA . ASP B 1 160 ? 12.555 23.375 -7.969 1 85.31 160 ASP B CA 1
ATOM 3631 C C . ASP B 1 160 ? 12.227 22.812 -6.586 1 85.31 160 ASP B C 1
ATOM 3633 O O . ASP B 1 160 ? 11.734 23.531 -5.719 1 85.31 160 ASP B O 1
ATOM 3637 N N . ILE B 1 161 ? 12.625 21.578 -6.391 1 91.44 161 ILE B N 1
ATOM 3638 C CA . ILE B 1 161 ? 12.352 20.922 -5.109 1 91.44 161 ILE B CA 1
ATOM 3639 C C . ILE B 1 161 ? 13.617 20.938 -4.25 1 91.44 161 ILE B C 1
ATOM 3641 O O . ILE B 1 161 ? 14.711 20.656 -4.742 1 91.44 161 ILE B O 1
ATOM 3645 N N . THR B 1 162 ? 13.516 21.359 -3.059 1 93.12 162 THR B N 1
ATOM 3646 C CA . THR B 1 162 ? 14.586 21.297 -2.07 1 93.12 162 THR B CA 1
ATOM 3647 C C . THR B 1 162 ? 14.469 20.031 -1.231 1 93.12 162 THR B C 1
ATOM 3649 O O . THR B 1 162 ? 13.367 19.625 -0.857 1 93.12 162 THR B O 1
ATOM 3652 N N . PHE B 1 163 ? 15.57 19.391 -0.994 1 95.5 163 PHE B N 1
ATOM 3653 C CA . PHE B 1 163 ? 15.641 18.234 -0.118 1 95.5 163 PHE B CA 1
ATOM 3654 C C . PHE B 1 163 ? 16.594 18.469 1.044 1 95.5 163 PHE B C 1
ATOM 3656 O O . PHE B 1 163 ? 17.734 18.875 0.839 1 95.5 163 PHE B O 1
ATOM 3663 N N . GLU B 1 164 ? 16.172 18.281 2.271 1 96.5 164 GLU B N 1
ATOM 3664 C CA . GLU B 1 164 ? 17 18.359 3.469 1 96.5 164 GLU B CA 1
ATOM 3665 C C . GLU B 1 164 ? 17.156 17 4.129 1 96.5 164 GLU B C 1
ATOM 3667 O O . GLU B 1 164 ? 16.203 16.469 4.695 1 96.5 164 GLU B O 1
ATOM 3672 N N . PRO B 1 165 ? 18.344 16.406 4.055 1 97.44 165 PRO B N 1
ATOM 3673 C CA . PRO B 1 165 ? 18.578 15.125 4.719 1 97.44 165 PRO B CA 1
ATOM 3674 C C . PRO B 1 165 ? 18.547 15.234 6.242 1 97.44 165 PRO B C 1
ATOM 3676 O O . PRO B 1 165 ? 19.047 16.203 6.805 1 97.44 165 PRO B O 1
ATOM 3679 N N . LEU B 1 166 ? 17.953 14.234 6.918 1 98.25 166 LEU B N 1
ATOM 3680 C CA . LEU B 1 166 ? 17.844 14.242 8.375 1 98.25 166 LEU B CA 1
ATOM 3681 C C . LEU B 1 166 ? 18.516 13.008 8.969 1 98.25 166 LEU B C 1
ATOM 3683 O O . LEU B 1 166 ? 19 13.039 10.109 1 98.25 166 LEU B O 1
ATOM 3687 N N . ALA B 1 167 ? 18.547 11.891 8.266 1 97.62 167 ALA B N 1
ATOM 3688 C CA . ALA B 1 167 ? 19.109 10.641 8.766 1 97.62 167 ALA B CA 1
ATOM 3689 C C . ALA B 1 167 ? 19.656 9.789 7.617 1 97.62 167 ALA B C 1
ATOM 3691 O O . ALA B 1 167 ? 19.172 9.883 6.484 1 97.62 167 ALA B O 1
ATOM 3692 N N . THR B 1 168 ? 20.609 8.992 7.902 1 96.5 168 THR B N 1
ATOM 3693 C CA . THR B 1 168 ? 21.203 8.047 6.961 1 96.5 168 THR B CA 1
ATOM 3694 C C . THR B 1 168 ? 20.781 6.617 7.293 1 96.5 168 THR B C 1
ATOM 3696 O O . THR B 1 168 ? 20.984 6.148 8.414 1 96.5 168 THR B O 1
ATOM 3699 N N . LEU B 1 169 ? 20.219 5.91 6.316 1 96.25 169 LEU B N 1
ATOM 3700 C CA . LEU B 1 169 ? 19.719 4.555 6.512 1 96.25 169 LEU B CA 1
ATOM 3701 C C . LEU B 1 169 ? 20.422 3.574 5.582 1 96.25 169 LEU B C 1
ATOM 3703 O O . LEU B 1 169 ? 19.984 3.355 4.453 1 96.25 169 LEU B O 1
ATOM 3707 N N . PRO B 1 170 ? 21.453 2.93 6.059 1 95.75 170 PRO B N 1
ATOM 3708 C CA . PRO B 1 170 ? 22.125 1.922 5.23 1 95.75 170 PRO B CA 1
ATOM 3709 C C . PRO B 1 170 ? 21.25 0.7 4.965 1 95.75 170 PRO B C 1
ATOM 3711 O O . PRO B 1 170 ? 20.391 0.366 5.781 1 95.75 170 PRO B O 1
ATOM 3714 N N . PRO B 1 171 ? 21.531 0.064 3.811 1 96.69 171 PRO B N 1
ATOM 3715 C CA . PRO B 1 171 ? 20.781 -1.159 3.537 1 96.69 171 PRO B CA 1
ATOM 3716 C C . PRO B 1 171 ? 21.188 -2.324 4.434 1 96.69 171 PRO B C 1
ATOM 3718 O O . PRO B 1 171 ? 22.344 -2.398 4.859 1 96.69 171 PRO B O 1
ATOM 3721 N N . HIS B 1 172 ? 20.312 -3.197 4.715 1 96.75 172 HIS B N 1
ATOM 3722 C CA . HIS B 1 172 ? 20.562 -4.457 5.41 1 96.75 172 HIS B CA 1
ATOM 3723 C C . HIS B 1 172 ? 19.656 -5.566 4.859 1 96.75 172 HIS B C 1
ATOM 3725 O O . HIS B 1 172 ? 18.828 -5.324 3.98 1 96.75 172 HIS B O 1
ATOM 3731 N N . VAL B 1 173 ? 19.859 -6.758 5.371 1 97.69 173 VAL B N 1
ATOM 3732 C CA . VAL B 1 173 ? 19.188 -7.934 4.82 1 97.69 173 VAL B CA 1
ATOM 3733 C C . VAL B 1 173 ? 18.125 -8.422 5.797 1 97.69 173 VAL B C 1
ATOM 3735 O O . VAL B 1 173 ? 18.344 -8.453 7.008 1 97.69 173 VAL B O 1
ATOM 3738 N N . ILE B 1 174 ? 16.969 -8.781 5.289 1 97.94 174 ILE B N 1
ATOM 3739 C CA . ILE B 1 174 ? 15.977 -9.461 6.125 1 97.94 174 ILE B CA 1
ATOM 3740 C C . ILE B 1 174 ? 15.703 -10.859 5.574 1 97.94 174 ILE B C 1
ATOM 3742 O O . ILE B 1 174 ? 15.688 -11.062 4.359 1 97.94 174 ILE B O 1
ATOM 3746 N N . VAL B 1 175 ? 15.523 -11.789 6.465 1 98.19 175 VAL B N 1
ATOM 3747 C CA . VAL B 1 175 ? 15.273 -13.188 6.125 1 98.19 175 VAL B CA 1
ATOM 3748 C C . VAL B 1 175 ? 14.234 -13.766 7.086 1 98.19 175 VAL B C 1
ATOM 3750 O O . VAL B 1 175 ? 13.961 -13.188 8.133 1 98.19 175 VAL B O 1
ATOM 3753 N N . GLY B 1 176 ? 13.578 -14.82 6.664 1 97.81 176 GLY B N 1
ATOM 3754 C CA . GLY B 1 176 ? 12.75 -15.578 7.582 1 97.81 176 GLY B CA 1
ATOM 3755 C C . GLY B 1 176 ? 13.539 -16.5 8.492 1 97.81 176 GLY B C 1
ATOM 3756 O O . GLY B 1 176 ? 14.727 -16.75 8.25 1 97.81 176 GLY B O 1
ATOM 3757 N N . GLU B 1 177 ? 12.891 -17 9.461 1 95.56 177 GLU B N 1
ATOM 3758 C CA . GLU B 1 177 ? 13.531 -17.859 10.461 1 95.56 177 GLU B CA 1
ATOM 3759 C C . GLU B 1 177 ? 14 -19.172 9.844 1 95.56 177 GLU B C 1
ATOM 3761 O O . GLU B 1 177 ? 14.961 -19.781 10.312 1 95.56 177 GLU B O 1
ATOM 3766 N N . THR B 1 178 ? 13.359 -19.562 8.805 1 93.19 178 THR B N 1
ATOM 3767 C CA . THR B 1 178 ? 13.672 -20.859 8.219 1 93.19 178 THR B CA 1
ATOM 3768 C C . THR B 1 178 ? 14.703 -20.719 7.109 1 93.19 178 THR B C 1
ATOM 3770 O O . THR B 1 178 ? 15.109 -21.719 6.5 1 93.19 178 THR B O 1
ATOM 3773 N N . SER B 1 179 ? 15.047 -19.531 6.777 1 95.31 179 SER B N 1
ATOM 3774 C CA . SER B 1 179 ? 16.047 -19.297 5.73 1 95.31 179 SER B CA 1
ATOM 3775 C C . SER B 1 179 ? 17.391 -19.906 6.102 1 95.31 179 SER B C 1
ATOM 3777 O O . SER B 1 179 ? 17.781 -19.891 7.266 1 95.31 179 SER B O 1
ATOM 3779 N N . PRO B 1 180 ? 18.125 -20.422 5.125 1 93.69 180 PRO B N 1
ATOM 3780 C CA . PRO B 1 180 ? 19.5 -20.875 5.383 1 93.69 180 PRO B CA 1
ATOM 3781 C C . PRO B 1 180 ? 20.406 -19.734 5.879 1 93.69 180 PRO B C 1
ATOM 3783 O O . PRO B 1 180 ? 21.422 -20 6.52 1 93.69 180 PRO B O 1
ATOM 3786 N N . LEU B 1 181 ? 20.047 -18.578 5.617 1 94.81 181 LEU B N 1
ATOM 3787 C CA . LEU B 1 181 ? 20.844 -17.406 5.988 1 94.81 181 LEU B CA 1
ATOM 3788 C C . LEU B 1 181 ? 20.562 -17 7.43 1 94.81 181 LEU B C 1
ATOM 3790 O O . LEU B 1 181 ? 21.266 -16.156 7.996 1 94.81 181 LEU B O 1
ATOM 3794 N N . ALA B 1 182 ? 19.516 -17.578 8.039 1 93.5 182 ALA B N 1
ATOM 3795 C CA . ALA B 1 182 ? 19.031 -17.141 9.344 1 93.5 182 ALA B CA 1
ATOM 3796 C C . ALA B 1 182 ? 20.078 -17.375 10.43 1 93.5 182 ALA B C 1
ATOM 3798 O O . ALA B 1 182 ? 20.016 -16.734 11.492 1 93.5 182 ALA B O 1
ATOM 3799 N N . GLN B 1 183 ? 20.984 -18.234 10.164 1 91.5 183 GLN B N 1
ATOM 3800 C CA . GLN B 1 183 ? 21.984 -18.562 11.164 1 91.5 183 GLN B CA 1
ATOM 3801 C C . GLN B 1 183 ? 23.172 -17.609 11.094 1 91.5 183 GLN B C 1
ATOM 3803 O O . GLN B 1 183 ? 24.031 -17.625 11.977 1 91.5 183 GLN B O 1
ATOM 3808 N N . GLN B 1 184 ? 23.172 -16.781 10.156 1 90.44 184 GLN B N 1
ATOM 3809 C CA . GLN B 1 184 ? 24.234 -15.805 9.984 1 90.44 184 GLN B CA 1
ATOM 3810 C C . GLN B 1 184 ? 23.859 -14.453 10.586 1 90.44 184 GLN B C 1
ATOM 3812 O O . GLN B 1 184 ? 22.672 -14.141 10.703 1 90.44 184 GLN B O 1
ATOM 3817 N N . ARG B 1 185 ? 24.906 -13.805 10.938 1 89.88 185 ARG B N 1
ATOM 3818 C CA . ARG B 1 185 ? 24.672 -12.445 11.406 1 89.88 185 ARG B CA 1
ATOM 3819 C C . ARG B 1 185 ? 24.984 -11.422 10.32 1 89.88 185 ARG B C 1
ATOM 3821 O O . ARG B 1 185 ? 24.531 -10.281 10.375 1 89.88 185 ARG B O 1
ATOM 3828 N N . VAL B 1 186 ? 25.797 -11.914 9.398 1 94.12 186 VAL B N 1
ATOM 3829 C CA . VAL B 1 186 ? 26.266 -11.039 8.328 1 94.12 186 VAL B CA 1
ATOM 3830 C C . VAL B 1 186 ? 26.156 -11.758 6.988 1 94.12 186 VAL B C 1
ATOM 3832 O O . VAL B 1 186 ? 26.438 -12.961 6.895 1 94.12 186 VAL B O 1
ATOM 3835 N N . ALA B 1 187 ? 25.734 -11.016 6.012 1 96 187 ALA B N 1
ATOM 3836 C CA . ALA B 1 187 ? 25.703 -11.516 4.641 1 96 187 ALA B CA 1
ATOM 3837 C C . ALA B 1 187 ? 26.375 -10.531 3.682 1 96 187 ALA B C 1
ATOM 3839 O O . ALA B 1 187 ? 26.469 -9.344 3.975 1 96 187 ALA B O 1
ATOM 3840 N N . ASP B 1 188 ? 26.906 -11.023 2.572 1 96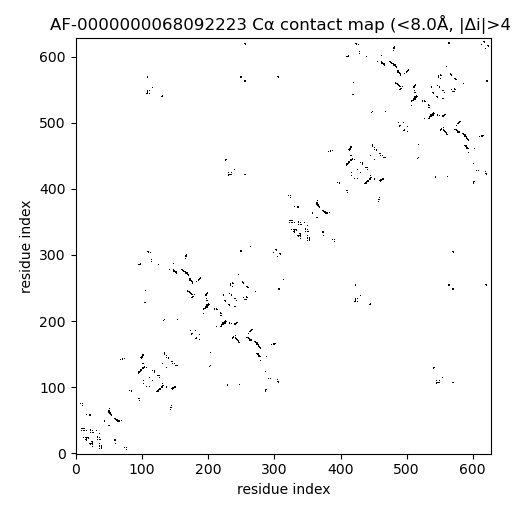.94 188 ASP B N 1
ATOM 3841 C CA . ASP B 1 188 ? 27.422 -10.148 1.528 1 96.94 188 ASP B CA 1
ATOM 3842 C C . ASP B 1 188 ? 26.641 -10.312 0.227 1 96.94 188 ASP B C 1
ATOM 3844 O O . ASP B 1 188 ? 25.875 -11.273 0.074 1 96.94 188 ASP B O 1
ATOM 3848 N N . LEU B 1 189 ? 26.828 -9.422 -0.668 1 98 189 LEU B N 1
ATOM 3849 C CA . LEU B 1 189 ? 26.047 -9.391 -1.894 1 98 189 LEU B CA 1
ATOM 3850 C C . LEU B 1 189 ? 26.359 -10.594 -2.775 1 98 189 LEU B C 1
ATOM 3852 O O . LEU B 1 189 ? 25.469 -11.109 -3.467 1 98 189 LEU B O 1
ATOM 3856 N N . LYS B 1 190 ? 27.578 -11.016 -2.822 1 97.38 190 LYS B N 1
ATOM 3857 C CA . LYS B 1 190 ? 27.969 -12.164 -3.629 1 97.38 190 LYS B CA 1
ATOM 3858 C C . LYS B 1 190 ? 27.219 -13.422 -3.195 1 97.38 190 LYS B C 1
ATOM 3860 O O . LYS B 1 190 ? 26.688 -14.156 -4.031 1 97.38 190 LYS B O 1
ATOM 3865 N N . GLY B 1 191 ? 27.266 -13.656 -1.922 1 96.94 191 GLY B N 1
ATOM 3866 C CA . GLY B 1 191 ? 26.516 -14.773 -1.394 1 96.94 191 GLY B CA 1
ATOM 3867 C C . GLY B 1 191 ? 25.016 -14.648 -1.619 1 96.94 191 GLY B C 1
ATOM 3868 O O . GLY B 1 191 ? 24.359 -15.617 -1.98 1 96.94 191 GLY B O 1
ATOM 3869 N N . LEU B 1 192 ? 24.469 -13.453 -1.408 1 98.12 192 LEU B N 1
ATOM 3870 C CA . LEU B 1 192 ? 23.031 -13.188 -1.566 1 98.12 192 LEU B CA 1
ATOM 3871 C C . LEU B 1 192 ? 22.594 -13.438 -3.006 1 98.12 192 LEU B C 1
ATOM 3873 O O . LEU B 1 192 ? 21.469 -13.867 -3.248 1 98.12 192 LEU B O 1
ATOM 3877 N N . ALA B 1 193 ? 23.469 -13.156 -3.941 1 97.62 193 ALA B N 1
ATOM 3878 C CA . ALA B 1 193 ? 23.156 -13.281 -5.363 1 97.62 193 ALA B CA 1
ATOM 3879 C C . ALA B 1 193 ? 22.828 -14.734 -5.723 1 97.62 193 ALA B C 1
ATOM 3881 O O . ALA B 1 193 ? 22.266 -15.008 -6.781 1 97.62 193 ALA B O 1
ATOM 3882 N N . GLU B 1 194 ? 23.141 -15.656 -4.863 1 96.69 194 GLU B N 1
ATOM 3883 C CA . GLU B 1 194 ? 22.938 -17.078 -5.117 1 96.69 194 GLU B CA 1
ATOM 3884 C C . GLU B 1 194 ? 21.625 -17.562 -4.504 1 96.69 194 GLU B C 1
ATOM 3886 O O . GLU B 1 194 ? 21.234 -18.719 -4.68 1 96.69 194 GLU B O 1
ATOM 3891 N N . HIS B 1 195 ? 20.969 -16.703 -3.771 1 96.88 195 HIS B N 1
ATOM 3892 C CA . HIS B 1 195 ? 19.703 -17.031 -3.107 1 96.88 195 HIS B CA 1
ATOM 3893 C C . HIS B 1 195 ? 18.547 -16.25 -3.695 1 96.88 195 HIS B C 1
ATOM 3895 O O . HIS B 1 195 ? 18.734 -15.148 -4.23 1 96.88 195 HIS B O 1
ATOM 3901 N N . PRO B 1 196 ? 17.297 -16.828 -3.611 1 96.62 196 PRO B N 1
ATOM 3902 C CA . PRO B 1 196 ? 16.141 -16.078 -4.109 1 96.62 196 PRO B CA 1
ATOM 3903 C C . PRO B 1 196 ? 15.93 -14.758 -3.377 1 96.62 196 PRO B C 1
ATOM 3905 O O . PRO B 1 196 ? 16.109 -14.688 -2.158 1 96.62 196 PRO B O 1
ATOM 3908 N N . MET B 1 197 ? 15.562 -13.758 -4.156 1 98.12 197 MET B N 1
ATOM 3909 C CA . MET B 1 197 ? 15.297 -12.43 -3.607 1 98.12 197 MET B CA 1
ATOM 3910 C C . MET B 1 197 ? 13.82 -12.07 -3.723 1 98.12 197 MET B C 1
ATOM 3912 O O . MET B 1 197 ? 13.188 -12.352 -4.742 1 98.12 197 MET B O 1
ATOM 3916 N N . VAL B 1 198 ? 13.266 -11.57 -2.66 1 98.19 198 VAL B N 1
ATOM 3917 C CA . VAL B 1 198 ? 11.992 -10.867 -2.713 1 98.19 198 VAL B CA 1
ATOM 3918 C C . VAL B 1 198 ? 12.234 -9.367 -2.879 1 98.19 198 VAL B C 1
ATOM 3920 O O . VAL B 1 198 ? 12.703 -8.703 -1.953 1 98.19 198 VAL B O 1
ATOM 3923 N N . LEU B 1 199 ? 11.883 -8.82 -3.988 1 97.81 199 LEU B N 1
ATOM 3924 C CA . LEU B 1 199 ? 12.234 -7.453 -4.34 1 97.81 199 LEU B CA 1
ATOM 3925 C C . LEU B 1 199 ? 11.109 -6.488 -3.965 1 97.81 199 LEU B C 1
ATOM 3927 O O . LEU B 1 199 ? 9.953 -6.715 -4.316 1 97.81 199 LEU B O 1
ATOM 3931 N N . LEU B 1 200 ? 11.484 -5.496 -3.168 1 97.38 200 LEU B N 1
ATOM 3932 C CA . LEU B 1 200 ? 10.609 -4.332 -3.104 1 97.38 200 LEU B CA 1
ATOM 3933 C C . LEU B 1 200 ? 10.555 -3.617 -4.449 1 97.38 200 LEU B C 1
ATOM 3935 O O . LEU B 1 200 ? 11.5 -2.908 -4.816 1 97.38 200 LEU B O 1
ATOM 3939 N N . ASP B 1 201 ? 9.438 -3.721 -5.102 1 94.75 201 ASP B N 1
ATOM 3940 C CA . ASP B 1 201 ? 9.359 -3.289 -6.492 1 94.75 201 ASP B CA 1
ATOM 3941 C C . ASP B 1 201 ? 8.609 -1.963 -6.617 1 94.75 201 ASP B C 1
ATOM 3943 O O . ASP B 1 201 ? 7.48 -1.927 -7.102 1 94.75 201 ASP B O 1
ATOM 3947 N N . LEU B 1 202 ? 9.234 -0.897 -6.258 1 93.25 202 LEU B N 1
ATOM 3948 C CA . LEU B 1 202 ? 8.766 0.474 -6.422 1 93.25 202 LEU B CA 1
ATOM 3949 C C . LEU B 1 202 ? 9.695 1.262 -7.34 1 93.25 202 LEU B C 1
ATOM 3951 O O . LEU B 1 202 ? 10.906 1.064 -7.32 1 93.25 202 LEU B O 1
ATOM 3955 N N . PRO B 1 203 ? 9.07 2.217 -8.125 1 89.5 203 PRO B N 1
ATOM 3956 C CA . PRO B 1 203 ? 9.945 3.08 -8.914 1 89.5 203 PRO B CA 1
ATOM 3957 C C . PRO B 1 203 ? 11.055 3.723 -8.086 1 89.5 203 PRO B C 1
ATOM 3959 O O . PRO B 1 203 ? 10.805 4.148 -6.949 1 89.5 203 PRO B O 1
ATOM 3962 N N . ARG B 1 204 ? 12.297 3.738 -8.586 1 90 204 ARG B N 1
ATOM 3963 C CA . ARG B 1 204 ? 13.492 4.293 -7.969 1 90 204 ARG B CA 1
ATOM 3964 C C . ARG B 1 204 ? 14.031 3.361 -6.891 1 90 204 ARG B C 1
ATOM 3966 O O . ARG B 1 204 ? 15.25 3.162 -6.785 1 90 204 ARG B O 1
ATOM 3973 N N . SER B 1 205 ? 13.164 2.73 -6.035 1 92.81 205 SER B N 1
ATOM 3974 C CA . SER B 1 205 ? 13.617 1.793 -5.012 1 92.81 205 SER B CA 1
ATOM 3975 C C . SER B 1 205 ? 14.234 0.548 -5.641 1 92.81 205 SER B C 1
ATOM 3977 O O . SER B 1 205 ? 15.289 0.088 -5.203 1 92.81 205 SER B O 1
ATOM 3979 N N . ARG B 1 206 ? 13.516 0.037 -6.617 1 93.56 206 ARG B N 1
ATOM 3980 C CA . ARG B 1 206 ? 14.031 -1.157 -7.277 1 93.56 206 ARG B CA 1
ATOM 3981 C C . ARG B 1 206 ? 15.398 -0.889 -7.902 1 93.56 206 ARG B C 1
ATOM 3983 O O . ARG B 1 206 ? 16.312 -1.712 -7.793 1 93.56 206 ARG B O 1
ATOM 3990 N N . GLU B 1 207 ? 15.562 0.308 -8.539 1 91.44 207 GLU B N 1
ATOM 3991 C CA . GLU B 1 207 ? 16.844 0.69 -9.141 1 91.44 207 GLU B CA 1
ATOM 3992 C C . GLU B 1 207 ? 17.938 0.81 -8.086 1 91.44 207 GLU B C 1
ATOM 3994 O O . GLU B 1 207 ? 19.078 0.432 -8.336 1 91.44 207 GLU B O 1
ATOM 3999 N N . TYR B 1 208 ? 17.609 1.366 -6.984 1 93.94 208 TYR B N 1
ATOM 4000 C CA . TYR B 1 208 ? 18.562 1.494 -5.887 1 93.94 208 TYR B CA 1
ATOM 4001 C C . TYR B 1 208 ? 19.094 0.13 -5.465 1 93.94 208 TYR B C 1
ATOM 4003 O O . TYR B 1 208 ? 20.297 -0.075 -5.395 1 93.94 208 TYR B O 1
ATOM 4011 N N . PHE B 1 209 ? 18.219 -0.826 -5.238 1 96.38 209 PHE B N 1
ATOM 4012 C CA . PHE B 1 209 ? 18.641 -2.125 -4.734 1 96.38 209 PHE B CA 1
ATOM 4013 C C . PHE B 1 209 ? 19.391 -2.902 -5.812 1 96.38 209 PHE B C 1
ATOM 4015 O O . PHE B 1 209 ? 20.375 -3.578 -5.52 1 96.38 209 PHE B O 1
ATOM 4022 N N . PHE B 1 210 ? 18.875 -2.82 -7.078 1 95.06 210 PHE B N 1
ATOM 4023 C CA . PHE B 1 210 ? 19.641 -3.438 -8.164 1 95.06 210 PHE B CA 1
ATOM 4024 C C . PHE B 1 210 ? 21.016 -2.803 -8.289 1 95.06 210 PHE B C 1
ATOM 4026 O O . PHE B 1 210 ? 22 -3.49 -8.57 1 95.06 210 PHE B O 1
ATOM 4033 N N . GLY B 1 211 ? 21.047 -1.485 -8.102 1 95.5 211 GLY B N 1
ATOM 4034 C CA . GLY B 1 211 ? 22.297 -0.756 -8.195 1 95.5 211 GLY B CA 1
ATOM 4035 C C . GLY B 1 211 ? 23.359 -1.265 -7.234 1 95.5 211 GLY B C 1
ATOM 4036 O O . GLY B 1 211 ? 24.547 -1.247 -7.547 1 95.5 211 GLY B O 1
ATOM 4037 N N . LEU B 1 212 ? 22.953 -1.757 -6.082 1 96.88 212 LEU B N 1
ATOM 4038 C CA . LEU B 1 212 ? 23.891 -2.314 -5.113 1 96.88 212 LEU B CA 1
ATOM 4039 C C . LEU B 1 212 ? 24.594 -3.541 -5.68 1 96.88 212 LEU B C 1
ATOM 4041 O O . LEU B 1 212 ? 25.812 -3.715 -5.48 1 96.88 212 LEU B O 1
ATOM 4045 N N . PHE B 1 213 ? 23.828 -4.398 -6.332 1 97.25 213 PHE B N 1
ATOM 4046 C CA . PHE B 1 213 ? 24.391 -5.598 -6.941 1 97.25 213 PHE B CA 1
ATOM 4047 C C . PHE B 1 213 ? 25.219 -5.242 -8.164 1 97.25 213 PHE B C 1
ATOM 4049 O O . PHE B 1 213 ? 26.344 -5.738 -8.328 1 97.25 213 PHE B O 1
ATOM 4056 N N . HIS B 1 214 ? 24.703 -4.363 -8.977 1 95.5 214 HIS B N 1
ATOM 4057 C CA . HIS B 1 214 ? 25.344 -4.008 -10.227 1 95.5 214 HIS B CA 1
ATOM 4058 C C . HIS B 1 214 ? 26.703 -3.367 -9.984 1 95.5 214 HIS B C 1
ATOM 4060 O O . HIS B 1 214 ? 27.641 -3.564 -10.758 1 95.5 214 HIS B O 1
ATOM 4066 N N . ALA B 1 215 ? 26.812 -2.611 -8.977 1 95.44 215 ALA B N 1
ATOM 4067 C CA . ALA B 1 215 ? 28.078 -1.969 -8.609 1 95.44 215 ALA B CA 1
ATOM 4068 C C . ALA B 1 215 ? 29.172 -3.004 -8.375 1 95.44 215 ALA B C 1
ATOM 4070 O O . ALA B 1 215 ? 30.359 -2.695 -8.492 1 95.44 215 ALA B O 1
ATOM 4071 N N . GLN B 1 216 ? 28.812 -4.258 -8.125 1 96 216 GLN B N 1
ATOM 4072 C CA . GLN B 1 216 ? 29.75 -5.344 -7.902 1 96 216 GLN B CA 1
ATOM 4073 C C . GLN B 1 216 ? 29.688 -6.371 -9.031 1 96 216 GLN B C 1
ATOM 4075 O O . GLN B 1 216 ? 30.125 -7.508 -8.867 1 96 216 GLN B O 1
ATOM 4080 N N . GLN B 1 217 ? 28.984 -6.004 -10.102 1 96.69 217 GLN B N 1
ATOM 4081 C CA . GLN B 1 217 ? 28.844 -6.855 -11.273 1 96.69 217 GLN B CA 1
ATOM 4082 C C . GLN B 1 217 ? 28.109 -8.148 -10.93 1 96.69 217 GLN B C 1
ATOM 4084 O O . GLN B 1 217 ? 28.484 -9.227 -11.383 1 96.69 217 GLN B O 1
ATOM 4089 N N . LEU B 1 218 ? 27.203 -8.023 -10.023 1 96.75 218 LEU B N 1
ATOM 4090 C CA . LEU B 1 218 ? 26.344 -9.133 -9.617 1 96.75 218 LEU B CA 1
ATOM 4091 C C . LEU B 1 218 ? 24.922 -8.914 -10.102 1 96.75 218 LEU B C 1
ATOM 4093 O O . LEU B 1 218 ? 24.547 -7.797 -10.445 1 96.75 218 LEU B O 1
ATOM 4097 N N . GLU B 1 219 ? 24.203 -10.016 -10.188 1 95.62 219 GLU B N 1
ATOM 4098 C CA . GLU B 1 219 ? 22.781 -9.984 -10.492 1 95.62 219 GLU B CA 1
ATOM 4099 C C . GLU B 1 219 ? 21.984 -10.82 -9.492 1 95.62 219 GLU B C 1
ATOM 4101 O O . GLU B 1 219 ? 22.266 -12 -9.289 1 95.62 219 GLU B O 1
ATOM 4106 N N . PRO B 1 220 ? 21.016 -10.211 -8.898 1 96.56 220 PRO B N 1
ATOM 4107 C CA . PRO B 1 220 ? 20.219 -11.008 -7.957 1 96.56 220 PRO B CA 1
ATOM 4108 C C . PRO B 1 220 ? 19.234 -11.945 -8.664 1 96.56 220 PRO B C 1
ATOM 4110 O O . PRO B 1 220 ? 18.891 -11.719 -9.828 1 96.56 220 PRO B O 1
ATOM 4113 N N . LEU B 1 221 ? 18.812 -12.984 -8 1 95.62 221 LEU B N 1
ATOM 4114 C CA . LEU B 1 221 ? 17.781 -13.906 -8.461 1 95.62 221 LEU B CA 1
ATOM 4115 C C . LEU B 1 221 ? 16.422 -13.508 -7.902 1 95.62 221 LEU B C 1
ATOM 4117 O O . LEU B 1 221 ? 16.031 -13.969 -6.824 1 95.62 221 LEU B O 1
ATOM 4121 N N . VAL B 1 222 ? 15.688 -12.805 -8.648 1 94.94 222 VAL B N 1
ATOM 4122 C CA . VAL B 1 222 ? 14.398 -12.328 -8.156 1 94.94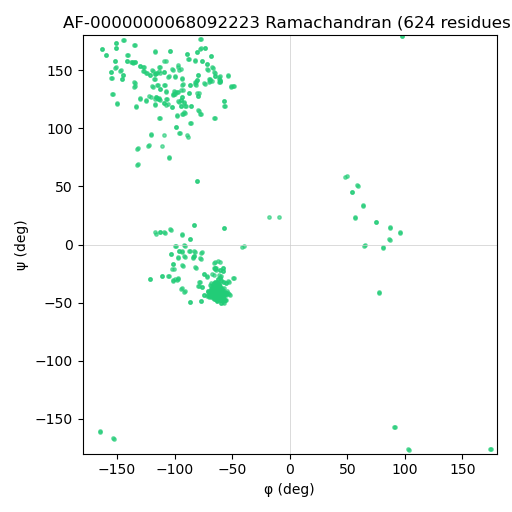 222 VAL B CA 1
ATOM 4123 C C . VAL B 1 222 ? 13.367 -13.445 -8.242 1 94.94 222 VAL B C 1
ATOM 4125 O O . VAL B 1 222 ? 13 -13.883 -9.336 1 94.94 222 VAL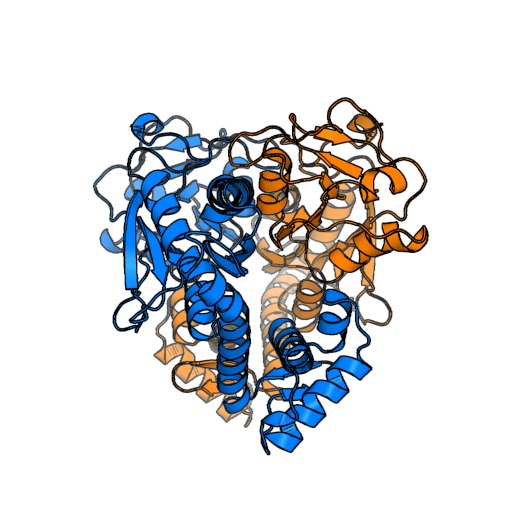 B O 1
ATOM 4128 N N . ALA B 1 223 ? 12.875 -13.867 -7.125 1 94.31 223 ALA B N 1
ATOM 4129 C CA . ALA B 1 223 ? 11.898 -14.953 -7.062 1 94.31 223 ALA B CA 1
ATOM 4130 C C . ALA B 1 223 ? 10.484 -14.414 -6.918 1 94.31 223 ALA B C 1
ATOM 4132 O O . ALA B 1 223 ? 9.516 -15.078 -7.293 1 94.31 223 ALA B O 1
ATOM 4133 N N . ALA B 1 224 ? 10.328 -13.281 -6.297 1 95.62 224 ALA B N 1
ATOM 4134 C CA . ALA B 1 224 ? 9.047 -12.594 -6.109 1 95.62 224 ALA B CA 1
ATOM 4135 C C . ALA B 1 224 ? 9.25 -11.086 -5.992 1 95.62 224 ALA B C 1
ATOM 4137 O O . ALA B 1 224 ? 10.352 -10.625 -5.699 1 95.62 224 ALA B O 1
ATOM 4138 N N . ARG B 1 225 ? 8.258 -10.336 -6.25 1 95.62 225 ARG B N 1
ATOM 4139 C CA . ARG B 1 225 ? 8.305 -8.883 -6.125 1 95.62 225 ARG B CA 1
ATOM 4140 C C . ARG B 1 225 ? 6.957 -8.32 -5.699 1 95.62 225 ARG B C 1
ATOM 4142 O O . ARG B 1 225 ? 5.914 -8.914 -5.98 1 95.62 225 ARG B O 1
ATOM 4149 N N . SER B 1 226 ? 6.945 -7.285 -5.023 1 96.94 226 SER B N 1
ATOM 4150 C CA . SER B 1 226 ? 5.746 -6.562 -4.613 1 96.94 226 SER B CA 1
ATOM 4151 C C . SER B 1 226 ? 6.051 -5.094 -4.348 1 96.94 226 SER B C 1
ATOM 4153 O O . SER B 1 226 ? 7.148 -4.75 -3.904 1 96.94 226 SER B O 1
ATOM 4155 N N . GLY B 1 227 ? 5.07 -4.277 -4.613 1 95.5 227 GLY B N 1
ATOM 4156 C CA . GLY B 1 227 ? 5.191 -2.875 -4.242 1 95.5 227 GLY B CA 1
ATOM 4157 C C . GLY B 1 227 ? 4.828 -2.607 -2.795 1 95.5 227 GLY B C 1
ATOM 4158 O O . GLY B 1 227 ? 5.039 -1.503 -2.289 1 95.5 227 GLY B O 1
ATOM 4159 N N . SER B 1 228 ? 4.277 -3.576 -2.143 1 96.44 228 SER B N 1
ATOM 4160 C CA . SER B 1 228 ? 3.846 -3.445 -0.754 1 96.44 228 SER B CA 1
ATOM 4161 C C . SER B 1 228 ? 4.926 -3.93 0.208 1 96.44 228 SER B C 1
ATOM 4163 O O . SER B 1 228 ? 5.297 -5.105 0.192 1 96.44 228 SER B O 1
ATOM 4165 N N . PRO B 1 229 ? 5.387 -2.988 1.054 1 96.44 229 PRO B N 1
ATOM 4166 C CA . PRO B 1 229 ? 6.398 -3.424 2.021 1 96.44 229 PRO B CA 1
ATOM 4167 C C . PRO B 1 229 ? 5.898 -4.539 2.934 1 96.44 229 PRO B C 1
ATOM 4169 O O . PRO B 1 229 ? 6.672 -5.414 3.328 1 96.44 229 PRO B O 1
ATOM 4172 N N . ASP B 1 230 ? 4.625 -4.57 3.23 1 96.12 230 ASP B N 1
ATOM 4173 C CA . ASP B 1 230 ? 4.074 -5.59 4.117 1 96.12 230 ASP B CA 1
ATOM 4174 C C . ASP B 1 230 ? 4.062 -6.957 3.436 1 96.12 230 ASP B C 1
ATOM 4176 O O . ASP B 1 230 ? 4.309 -7.98 4.078 1 96.12 230 ASP B O 1
ATOM 4180 N N . VAL B 1 231 ? 3.725 -6.957 2.189 1 97.44 231 VAL B N 1
ATOM 4181 C CA . VAL B 1 231 ? 3.721 -8.211 1.446 1 97.44 231 VAL B CA 1
ATOM 4182 C C . VAL B 1 231 ? 5.148 -8.734 1.312 1 97.44 231 VAL B C 1
ATOM 4184 O O . VAL B 1 231 ? 5.398 -9.93 1.505 1 97.44 231 VAL B O 1
ATOM 4187 N N . VAL B 1 232 ? 6.086 -7.832 1.032 1 98 232 VAL B N 1
ATOM 4188 C CA . VAL B 1 232 ? 7.488 -8.219 0.939 1 98 232 VAL B CA 1
ATOM 4189 C C . VAL B 1 232 ? 7.934 -8.867 2.246 1 98 232 VAL B C 1
ATOM 4191 O O . VAL B 1 232 ? 8.531 -9.945 2.238 1 98 232 VAL B O 1
ATOM 4194 N N . ARG B 1 233 ? 7.617 -8.25 3.336 1 97.69 233 ARG B N 1
ATOM 4195 C CA . ARG B 1 233 ? 8.008 -8.773 4.645 1 97.69 233 ARG B CA 1
ATOM 4196 C C . ARG B 1 233 ? 7.391 -10.141 4.895 1 97.69 233 ARG B C 1
ATOM 4198 O O . ARG B 1 233 ? 8.047 -11.039 5.43 1 97.69 233 ARG B O 1
ATOM 4205 N N . SER B 1 234 ? 6.121 -10.305 4.543 1 98 234 SER B N 1
ATOM 4206 C CA . SER B 1 234 ? 5.434 -11.57 4.758 1 98 234 SER B CA 1
ATOM 4207 C C . SER B 1 234 ? 6.039 -12.68 3.902 1 98 234 SER B C 1
ATOM 4209 O O . SER B 1 234 ? 6.195 -13.812 4.359 1 98 234 SER B O 1
ATOM 4211 N N . LEU B 1 235 ? 6.328 -12.352 2.646 1 97.94 235 LEU B N 1
ATOM 4212 C CA . LEU B 1 235 ? 6.957 -13.336 1.771 1 97.94 235 LEU B CA 1
ATOM 4213 C C . LEU B 1 235 ? 8.312 -13.766 2.32 1 97.94 235 LEU B C 1
ATOM 4215 O O . LEU B 1 235 ? 8.633 -14.953 2.334 1 97.94 235 LEU B O 1
ATOM 4219 N N . VAL B 1 236 ? 9.078 -12.781 2.811 1 98.38 236 VAL B N 1
ATOM 4220 C CA . VAL B 1 236 ? 10.383 -13.062 3.402 1 98.38 236 VAL B CA 1
ATOM 4221 C C . VAL B 1 236 ? 10.211 -13.945 4.637 1 98.38 236 VAL B C 1
ATOM 4223 O O . VAL B 1 236 ? 10.891 -14.969 4.777 1 98.38 236 VAL B O 1
ATOM 4226 N N . ALA B 1 237 ? 9.297 -13.57 5.488 1 98.12 237 ALA B N 1
ATOM 4227 C CA . ALA B 1 237 ? 9.062 -14.281 6.742 1 98.12 237 ALA B CA 1
ATOM 4228 C C . ALA B 1 237 ? 8.656 -15.734 6.48 1 98.12 237 ALA B C 1
ATOM 4230 O O . ALA B 1 237 ? 8.938 -16.625 7.293 1 98.12 237 ALA B O 1
ATOM 4231 N N . ASN B 1 238 ? 8.047 -15.945 5.336 1 96.75 238 ASN B N 1
ATOM 4232 C CA . ASN B 1 238 ? 7.566 -17.281 4.984 1 96.75 238 ASN B CA 1
ATOM 4233 C C . ASN B 1 238 ? 8.594 -18.047 4.156 1 96.75 238 ASN B C 1
ATOM 4235 O O . ASN B 1 238 ? 8.266 -19.062 3.547 1 96.75 238 ASN B O 1
ATOM 4239 N N . GLY B 1 239 ? 9.766 -17.5 4.023 1 95.44 239 GLY B N 1
ATOM 4240 C CA . GLY B 1 239 ? 10.891 -18.25 3.486 1 95.44 239 GLY B CA 1
ATOM 4241 C C . GLY B 1 239 ? 10.977 -18.203 1.973 1 95.44 239 GLY B C 1
ATOM 4242 O O . GLY B 1 239 ? 11.672 -19.016 1.356 1 95.44 239 GLY B O 1
ATOM 4243 N N . VAL B 1 240 ? 10.266 -17.312 1.332 1 95.94 240 VAL B N 1
ATOM 4244 C CA . VAL B 1 240 ? 10.305 -17.203 -0.122 1 95.94 240 VAL B CA 1
ATOM 4245 C C . VAL B 1 240 ? 11.695 -16.781 -0.576 1 95.94 240 VAL B C 1
ATOM 4247 O O . VAL B 1 240 ? 12.164 -17.203 -1.635 1 95.94 240 VAL B O 1
ATOM 4250 N N . GLY B 1 241 ? 12.32 -15.922 0.189 1 97.44 241 GLY B N 1
ATOM 4251 C CA . GLY B 1 241 ? 13.648 -15.398 -0.075 1 97.44 241 GLY B CA 1
ATOM 4252 C C . GLY B 1 241 ? 14.07 -14.32 0.904 1 97.44 241 GLY B C 1
ATOM 4253 O O . GLY B 1 241 ? 13.359 -14.047 1.877 1 97.44 241 GLY B O 1
ATOM 4254 N N . TYR B 1 242 ? 15.25 -13.758 0.633 1 98.5 242 TYR B N 1
ATOM 4255 C CA . TYR B 1 242 ? 15.695 -12.594 1.384 1 98.5 242 TYR B CA 1
ATOM 4256 C C . TYR B 1 242 ? 15.219 -11.305 0.716 1 98.5 242 TYR B C 1
ATOM 4258 O O . TYR B 1 242 ? 14.773 -11.32 -0.434 1 98.5 242 TYR B O 1
ATOM 4266 N N . SER B 1 243 ? 15.25 -10.234 1.399 1 98.62 243 SER B N 1
ATOM 4267 C CA . SER B 1 243 ? 15.086 -8.906 0.816 1 98.62 243 SER B CA 1
ATOM 4268 C C . SER B 1 243 ? 16.141 -7.934 1.35 1 98.62 243 SER B C 1
ATOM 4270 O O . SER B 1 243 ? 16.75 -8.188 2.383 1 98.62 243 SER B O 1
ATOM 4272 N N . LEU B 1 244 ? 16.422 -6.875 0.608 1 98.31 244 LEU B N 1
ATOM 4273 C CA . LEU B 1 244 ? 17.172 -5.719 1.07 1 98.31 244 LEU B CA 1
ATOM 4274 C C . LEU B 1 244 ? 16.25 -4.57 1.445 1 98.31 244 LEU B C 1
ATOM 4276 O O . LEU B 1 244 ? 15.305 -4.266 0.711 1 98.31 244 LEU B O 1
ATOM 4280 N N . VAL B 1 245 ? 16.5 -4.031 2.6 1 97.75 245 VAL B N 1
ATOM 4281 C CA . VAL B 1 245 ? 15.656 -2.949 3.088 1 97.75 245 VAL B CA 1
ATOM 4282 C C . VAL B 1 245 ? 16.5 -1.893 3.783 1 97.75 245 VAL B C 1
ATOM 4284 O O . VAL B 1 245 ? 17.672 -2.145 4.121 1 97.75 245 VAL B O 1
ATOM 4287 N N . ASN B 1 246 ? 15.961 -0.715 3.967 1 96.88 246 ASN B N 1
ATOM 4288 C CA . ASN B 1 246 ? 16.641 0.36 4.684 1 96.88 246 ASN B CA 1
ATOM 4289 C C . ASN B 1 246 ? 15.969 0.652 6.023 1 96.88 246 ASN B C 1
ATOM 4291 O O . ASN B 1 246 ? 16.609 1.141 6.949 1 96.88 246 ASN B O 1
ATOM 4295 N N . VAL B 1 247 ? 14.656 0.366 6.082 1 96.5 247 VAL B N 1
ATOM 4296 C CA . VAL B 1 247 ? 13.906 0.674 7.293 1 96.5 247 VAL B CA 1
ATOM 4297 C C . VAL B 1 247 ? 14.102 -0.438 8.32 1 96.5 247 VAL B C 1
ATOM 4299 O O . VAL B 1 247 ? 14.398 -1.58 7.961 1 96.5 247 VAL B O 1
ATOM 4302 N N . ARG B 1 248 ? 13.883 -0.11 9.594 1 95.94 248 ARG B N 1
ATOM 4303 C CA . ARG B 1 248 ? 14.062 -1.026 10.719 1 95.94 248 ARG B CA 1
ATOM 4304 C C . ARG B 1 248 ? 12.852 -1.001 11.641 1 95.94 248 ARG B C 1
ATOM 4306 O O . ARG B 1 248 ? 12.953 -0.572 12.797 1 95.94 248 ARG B O 1
ATOM 4313 N N . PRO B 1 249 ? 11.734 -1.521 11.141 1 96.06 249 PRO B N 1
ATOM 4314 C CA . PRO B 1 249 ? 10.547 -1.483 11.992 1 96.06 249 PRO B CA 1
ATOM 4315 C C . PRO B 1 249 ? 10.781 -2.105 13.367 1 96.06 249 PRO B C 1
ATOM 4317 O O . PRO B 1 249 ? 11.5 -3.104 13.477 1 96.06 249 PRO B O 1
ATOM 4320 N N . ARG B 1 250 ? 10.18 -1.607 14.414 1 95.19 250 ARG B N 1
ATOM 4321 C CA . ARG B 1 250 ? 10.266 -2.162 15.758 1 95.19 250 ARG B CA 1
ATOM 4322 C C . ARG B 1 250 ? 9.672 -3.564 15.812 1 95.19 250 ARG B C 1
ATOM 4324 O O . ARG B 1 250 ? 10.133 -4.414 16.578 1 95.19 250 ARG B O 1
ATOM 4331 N N . MET B 1 251 ? 8.664 -3.754 15.008 1 93.12 251 MET B N 1
ATOM 4332 C CA . MET B 1 251 ? 8.039 -5.07 14.961 1 93.12 251 MET B CA 1
ATOM 4333 C C . MET B 1 251 ? 8.852 -6.035 14.109 1 93.12 251 MET B C 1
ATOM 4335 O O . MET B 1 251 ? 9.109 -5.766 12.93 1 93.12 251 MET B O 1
ATOM 4339 N N . SER B 1 252 ? 9.148 -7.137 14.672 1 94.25 252 SER B N 1
ATOM 4340 C CA . SER B 1 252 ? 10.008 -8.102 13.992 1 94.25 252 SER B CA 1
ATOM 4341 C C . SER B 1 252 ? 9.203 -9.258 13.414 1 94.25 252 SER B C 1
ATOM 4343 O O . SER B 1 252 ? 9.758 -10.32 13.125 1 94.25 252 SER B O 1
ATOM 4345 N N . HIS B 1 253 ? 7.93 -9.109 13.367 1 96.19 253 HIS B N 1
ATOM 4346 C CA . HIS B 1 253 ? 7.062 -10.125 12.789 1 96.19 253 HIS B CA 1
ATOM 4347 C C . HIS B 1 253 ? 6.25 -9.562 11.625 1 96.19 253 HIS B C 1
ATOM 4349 O O . HIS B 1 253 ? 5.934 -8.375 11.609 1 96.19 253 HIS B O 1
ATOM 4355 N N . SER B 1 254 ? 6.031 -10.43 10.672 1 96.38 254 SER B N 1
ATOM 4356 C CA . SER B 1 254 ? 5.094 -10.094 9.602 1 96.38 254 SER B CA 1
ATOM 4357 C C . SER B 1 254 ? 3.65 -10.156 10.094 1 96.38 254 SER B C 1
ATOM 4359 O O . SER B 1 254 ? 3.385 -10.625 11.203 1 96.38 254 SER B O 1
ATOM 4361 N N . LEU B 1 255 ? 2.721 -9.672 9.297 1 94 255 LEU B N 1
ATOM 4362 C CA . LEU B 1 255 ? 1.313 -9.578 9.672 1 94 255 LEU B CA 1
ATOM 4363 C C . LEU B 1 255 ? 0.726 -10.961 9.93 1 94 255 LEU B C 1
ATOM 4365 O O . LEU B 1 255 ? -0.194 -11.109 10.734 1 94 255 LEU B O 1
ATOM 4369 N N . ASP B 1 256 ? 1.252 -11.953 9.266 1 94.5 256 ASP B N 1
ATOM 4370 C CA . ASP B 1 256 ? 0.75 -13.312 9.438 1 94.5 256 ASP B CA 1
ATOM 4371 C C . ASP B 1 256 ? 1.438 -14.008 10.609 1 94.5 256 ASP B C 1
ATOM 4373 O O . ASP B 1 256 ? 1.286 -15.219 10.797 1 94.5 256 ASP B O 1
ATOM 4377 N N . GLY B 1 257 ? 2.285 -13.32 11.359 1 94.56 257 GLY B N 1
ATOM 4378 C CA . GLY B 1 257 ? 2.775 -13.797 12.648 1 94.56 257 GLY B CA 1
ATOM 4379 C C . GLY B 1 257 ? 4.117 -14.492 12.547 1 94.56 257 GLY B C 1
ATOM 4380 O O . GLY B 1 257 ? 4.582 -15.102 13.516 1 94.56 257 GLY B O 1
ATOM 4381 N N . LYS B 1 258 ? 4.73 -14.422 11.453 1 96.88 258 LYS B N 1
ATOM 4382 C CA . LYS B 1 258 ? 6.016 -15.094 11.281 1 96.88 258 LYS B CA 1
ATOM 4383 C C . LYS B 1 258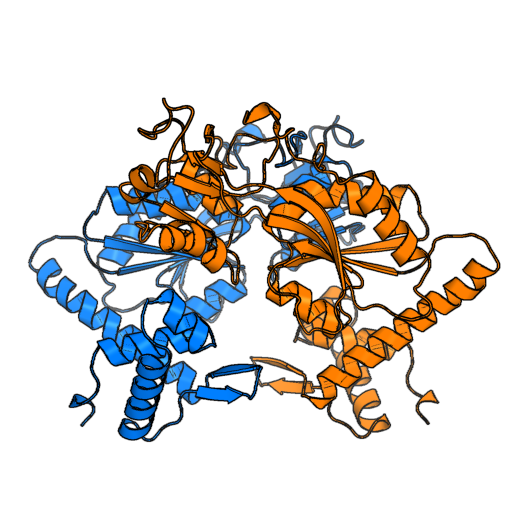 ? 7.176 -14.133 11.555 1 96.88 258 LYS B C 1
ATOM 4385 O O . LYS B 1 258 ? 7.078 -12.938 11.273 1 96.88 258 LYS B O 1
ATOM 4390 N N . ARG B 1 259 ? 8.234 -14.656 11.992 1 96.62 259 ARG B N 1
ATOM 4391 C CA . ARG B 1 259 ? 9.359 -13.836 12.43 1 96.62 259 ARG B CA 1
ATOM 4392 C C . ARG B 1 259 ? 10.211 -13.406 11.25 1 96.62 259 ARG B C 1
ATOM 4394 O O . ARG B 1 259 ? 10.453 -14.188 10.328 1 96.62 259 ARG B O 1
ATOM 4401 N N . VAL B 1 260 ? 10.656 -12.18 11.266 1 97.25 260 VAL B N 1
ATOM 4402 C CA . VAL B 1 260 ? 11.609 -11.602 10.32 1 97.25 260 VAL B CA 1
ATOM 4403 C C . VAL B 1 260 ? 12.914 -11.273 11.039 1 97.25 260 VAL B C 1
ATOM 4405 O O . VAL B 1 260 ? 12.914 -10.578 12.055 1 97.25 260 VAL B O 1
ATOM 4408 N N . LEU B 1 261 ? 14 -11.766 10.531 1 96.31 261 LEU B N 1
ATOM 4409 C CA . LEU B 1 261 ? 15.328 -11.516 11.094 1 96.31 261 LEU B CA 1
ATOM 4410 C C . LEU B 1 261 ? 16.109 -10.531 10.234 1 96.31 261 LEU B C 1
ATOM 4412 O O . LEU B 1 261 ? 15.992 -10.547 9.008 1 96.31 261 LEU B O 1
ATOM 4416 N N . SER B 1 262 ? 16.875 -9.711 10.867 1 95.88 262 SER B N 1
ATOM 4417 C CA . SER B 1 262 ? 17.703 -8.734 10.18 1 95.88 262 SER B CA 1
ATOM 4418 C C . SER B 1 262 ? 19.172 -9.125 10.25 1 95.88 262 SER B C 1
ATOM 4420 O O . SER B 1 262 ? 19.672 -9.516 11.305 1 95.88 262 SER B O 1
ATOM 4422 N N . LEU B 1 263 ? 19.812 -9.078 9.117 1 95.81 263 LEU B N 1
ATOM 4423 C CA . LEU B 1 263 ? 21.25 -9.336 9.008 1 95.81 263 LEU B CA 1
ATOM 4424 C C . LEU B 1 263 ? 21.984 -8.086 8.539 1 95.81 263 LEU B C 1
ATOM 4426 O O . LEU B 1 263 ? 21.469 -7.324 7.719 1 95.81 263 LEU B O 1
ATOM 4430 N N . ARG B 1 264 ? 23.188 -7.992 9.023 1 95.25 264 ARG B N 1
ATOM 4431 C CA . ARG B 1 264 ? 24.047 -6.934 8.516 1 95.25 264 ARG B CA 1
ATOM 4432 C C . ARG B 1 264 ? 24.547 -7.258 7.105 1 95.25 264 ARG B C 1
ATOM 4434 O O . ARG B 1 264 ? 24.875 -8.406 6.812 1 95.25 264 ARG B O 1
ATOM 4441 N N . LEU B 1 265 ? 24.547 -6.227 6.293 1 96.44 265 LEU B N 1
ATOM 4442 C CA . LEU B 1 265 ? 25.125 -6.375 4.965 1 96.44 265 LEU B CA 1
ATOM 4443 C C . LEU B 1 265 ? 26.609 -6 4.98 1 96.44 265 LEU B C 1
ATOM 4445 O O . LEU B 1 265 ? 26.953 -4.855 5.277 1 96.44 265 LEU B O 1
ATOM 4449 N N . ALA B 1 266 ? 27.438 -6.879 4.652 1 95.5 266 ALA B N 1
ATOM 4450 C CA . ALA B 1 266 ? 28.891 -6.668 4.707 1 95.5 266 ALA B CA 1
ATOM 4451 C C . ALA B 1 266 ? 29.328 -5.672 3.639 1 95.5 266 ALA B C 1
ATOM 4453 O O . ALA B 1 266 ? 28.844 -5.703 2.508 1 95.5 266 ALA B O 1
ATOM 4454 N N . GLY B 1 267 ? 30.297 -4.824 4.102 1 92.38 267 GLY B N 1
ATOM 4455 C CA . GLY B 1 267 ? 30.859 -3.846 3.18 1 92.38 267 GLY B CA 1
ATOM 4456 C C . GLY B 1 267 ? 30.219 -2.475 3.311 1 92.38 267 GLY B C 1
ATOM 4457 O O . GLY B 1 267 ? 29.391 -2.252 4.195 1 92.38 267 GLY B O 1
ATOM 4458 N N . LYS B 1 268 ? 30.75 -1.606 2.473 1 91.75 268 LYS B N 1
ATOM 4459 C CA . LYS B 1 268 ? 30.203 -0.25 2.418 1 91.75 268 LYS B CA 1
ATOM 4460 C C . LYS B 1 268 ? 29.297 -0.068 1.207 1 91.75 268 LYS B C 1
ATOM 4462 O O . LYS B 1 268 ? 29.719 -0.296 0.07 1 91.75 268 LYS B O 1
ATOM 4467 N N . HIS B 1 269 ? 28.078 0.217 1.529 1 95 269 HIS B N 1
ATOM 4468 C CA . HIS B 1 269 ? 27.094 0.42 0.469 1 95 269 HIS B CA 1
ATOM 4469 C C . HIS B 1 269 ? 26.422 1.781 0.597 1 95 269 HIS B C 1
ATOM 4471 O O . HIS B 1 269 ? 26.281 2.314 1.702 1 95 269 HIS B O 1
ATOM 4477 N N . GLN B 1 270 ? 26.062 2.355 -0.55 1 93.94 270 GLN B N 1
ATOM 4478 C CA . GLN B 1 270 ? 25.391 3.648 -0.538 1 93.94 270 GLN B CA 1
ATOM 4479 C C . GLN B 1 270 ? 24.109 3.598 0.306 1 93.94 270 GLN B C 1
ATOM 4481 O O . GLN B 1 270 ? 23.203 2.811 0.026 1 93.94 270 GLN B O 1
ATOM 4486 N N . PRO B 1 271 ? 24.062 4.402 1.348 1 95.25 271 PRO B N 1
ATOM 4487 C CA . PRO B 1 271 ? 22.828 4.43 2.146 1 95.25 271 PRO B CA 1
ATOM 4488 C C . PRO B 1 271 ? 21.734 5.293 1.522 1 95.25 271 PRO B C 1
ATOM 4490 O O . PRO B 1 271 ? 22 6.016 0.554 1 95.25 271 PRO B O 1
ATOM 4493 N N . MET B 1 272 ? 20.562 5.102 2.051 1 95.19 272 MET B N 1
ATOM 4494 C CA . MET B 1 272 ? 19.5 6.062 1.765 1 95.19 272 MET B CA 1
ATOM 4495 C C . MET B 1 272 ? 19.547 7.227 2.746 1 95.19 272 MET B C 1
ATOM 4497 O O . MET B 1 272 ? 19.797 7.031 3.939 1 95.19 272 MET B O 1
ATOM 4501 N N . ARG B 1 273 ? 19.359 8.406 2.191 1 96.5 273 ARG B N 1
ATOM 4502 C CA . ARG B 1 273 ? 19.203 9.57 3.057 1 96.5 273 ARG B CA 1
ATOM 4503 C C . ARG B 1 273 ? 17.719 9.922 3.248 1 96.5 273 ARG B C 1
ATOM 4505 O O . ARG B 1 273 ? 17.047 10.336 2.303 1 96.5 273 ARG B O 1
ATOM 4512 N N . LEU B 1 274 ? 17.266 9.719 4.465 1 97.62 274 LEU B N 1
ATOM 4513 C CA . LEU B 1 274 ? 15.906 10.102 4.844 1 97.62 274 LEU B CA 1
ATOM 4514 C C . LEU B 1 274 ? 15.836 11.594 5.145 1 97.62 274 LEU B C 1
ATOM 4516 O O . LEU B 1 274 ? 16.703 12.133 5.84 1 97.62 274 LEU B O 1
ATOM 4520 N N . GLY B 1 275 ? 14.836 12.266 4.539 1 97.88 275 GLY B N 1
ATOM 4521 C CA . GLY B 1 275 ? 14.703 13.695 4.797 1 97.88 275 GLY B CA 1
ATOM 4522 C C . GLY B 1 275 ? 13.359 14.25 4.375 1 97.88 275 GLY B C 1
ATOM 4523 O O . GLY B 1 275 ? 12.367 13.523 4.312 1 97.88 275 GLY B O 1
ATOM 4524 N N . MET B 1 276 ? 13.352 15.547 4.211 1 97.75 276 MET B N 1
ATOM 4525 C CA . MET B 1 276 ? 12.164 16.281 3.783 1 97.75 276 MET B CA 1
ATOM 4526 C C . MET B 1 276 ? 12.383 16.922 2.41 1 97.75 276 MET B C 1
ATOM 4528 O O . MET B 1 276 ? 13.461 17.422 2.121 1 97.75 276 MET B O 1
ATOM 4532 N N . ALA B 1 277 ? 11.391 16.828 1.57 1 97 277 ALA B N 1
ATOM 4533 C CA . ALA B 1 277 ? 11.375 17.484 0.268 1 97 277 ALA B CA 1
ATOM 4534 C C . ALA B 1 277 ? 10.211 18.469 0.164 1 97 277 ALA B C 1
ATOM 4536 O O . ALA B 1 277 ? 9.094 18.156 0.583 1 97 277 ALA B O 1
ATOM 4537 N N . TRP B 1 278 ? 10.422 19.625 -0.345 1 95.25 278 TRP B N 1
ATOM 4538 C CA . TRP B 1 278 ? 9.367 20.625 -0.535 1 95.25 278 TRP B CA 1
ATOM 4539 C C . TRP B 1 278 ? 9.773 21.656 -1.588 1 95.25 278 TRP B C 1
ATOM 4541 O O . TRP B 1 278 ? 10.93 21.672 -2.027 1 95.25 278 TRP B O 1
ATOM 4551 N N . ILE B 1 279 ? 8.836 22.391 -2.105 1 91.69 279 ILE B N 1
ATOM 4552 C CA . ILE B 1 279 ? 9.094 23.516 -3.002 1 91.69 279 ILE B CA 1
ATOM 4553 C C . ILE B 1 279 ? 9.227 24.797 -2.191 1 91.69 279 ILE B C 1
ATOM 4555 O O . ILE B 1 279 ? 8.25 25.281 -1.618 1 91.69 279 ILE B O 1
ATOM 4559 N N . PRO B 1 280 ? 10.398 25.312 -2.203 1 90.62 280 PRO B N 1
ATOM 4560 C CA . PRO B 1 280 ? 10.617 26.5 -1.391 1 90.62 280 PRO B CA 1
ATOM 4561 C C . PRO B 1 280 ? 9.891 27.734 -1.938 1 90.62 280 PRO B C 1
ATOM 4563 O O . PRO B 1 280 ? 9.789 27.906 -3.154 1 90.62 280 PRO B O 1
ATOM 4566 N N . VAL B 1 281 ? 9.398 28.5 -1.018 1 81.88 281 VAL B N 1
ATOM 4567 C CA . VAL B 1 281 ? 8.812 29.797 -1.337 1 81.88 281 VAL B CA 1
ATOM 4568 C C . VAL B 1 281 ? 9.461 30.891 -0.477 1 81.88 281 VAL B C 1
ATOM 4570 O O . VAL B 1 281 ? 9.984 30.594 0.603 1 81.88 281 VAL B O 1
ATOM 4573 N N . PRO B 1 282 ? 9.531 32.125 -0.898 1 77.81 282 PRO B N 1
ATOM 4574 C CA . PRO B 1 282 ? 10.203 33.188 -0.157 1 77.81 282 PRO B CA 1
ATOM 4575 C C . PRO B 1 282 ? 9.68 33.344 1.269 1 77.81 282 PRO B C 1
ATOM 4577 O O . PRO B 1 282 ? 10.453 33.594 2.193 1 77.81 282 PRO B O 1
ATOM 4580 N N . ARG B 1 283 ? 8.344 33.281 1.524 1 79.75 283 ARG B N 1
ATOM 4581 C CA . ARG B 1 283 ? 7.73 33.375 2.844 1 79.75 283 ARG B CA 1
ATOM 4582 C C . ARG B 1 283 ? 6.875 32.156 3.145 1 79.75 283 ARG B C 1
ATOM 4584 O O . ARG B 1 283 ? 5.66 32.188 2.941 1 79.75 283 ARG B O 1
ATOM 4591 N N . PRO B 1 284 ? 7.516 31.094 3.646 1 83.5 284 PRO B N 1
ATOM 4592 C CA . PRO B 1 284 ? 6.742 29.891 3.939 1 83.5 284 PRO B CA 1
ATOM 4593 C C . PRO B 1 284 ? 5.719 30.094 5.055 1 83.5 284 PRO B C 1
ATOM 4595 O O . PRO B 1 284 ? 5.941 30.906 5.953 1 83.5 284 PRO B O 1
ATOM 4598 N N . ARG B 1 285 ? 4.621 29.406 4.957 1 83.5 285 ARG B N 1
ATOM 4599 C CA . ARG B 1 285 ? 3.625 29.422 6.023 1 83.5 285 ARG B CA 1
ATOM 4600 C C . ARG B 1 285 ? 4.215 28.906 7.332 1 83.5 285 ARG B C 1
ATOM 4602 O O . ARG B 1 285 ? 5.004 27.969 7.336 1 83.5 285 ARG B O 1
ATOM 4609 N N . ARG B 1 286 ? 3.904 29.422 8.422 1 86.31 286 ARG B N 1
ATOM 4610 C CA . ARG B 1 286 ? 4.422 29.078 9.742 1 86.31 286 ARG B CA 1
ATOM 4611 C C . ARG B 1 286 ? 4.141 27.625 10.07 1 86.31 286 ARG B C 1
ATOM 4613 O O . ARG B 1 286 ? 4.957 26.969 10.719 1 86.31 286 ARG B O 1
ATOM 4620 N N . VAL B 1 287 ? 2.951 27.125 9.695 1 90.81 287 VAL B N 1
ATOM 4621 C CA . VAL B 1 287 ? 2.561 25.75 9.984 1 90.81 287 VAL B CA 1
ATOM 4622 C C . VAL B 1 287 ? 3.537 24.797 9.312 1 90.81 287 VAL B C 1
ATOM 4624 O O . VAL B 1 287 ? 3.918 23.781 9.898 1 90.81 287 VAL B O 1
ATOM 4627 N N . LEU B 1 288 ? 3.939 25.094 8.062 1 93.88 288 LEU B N 1
ATOM 4628 C CA . LEU B 1 288 ? 4.898 24.266 7.344 1 93.88 288 LEU B CA 1
ATOM 4629 C C . LEU B 1 288 ? 6.258 24.281 8.039 1 93.88 288 LEU B C 1
ATOM 4631 O O . LEU B 1 288 ? 6.867 23.234 8.25 1 93.88 288 LEU B O 1
ATOM 4635 N N . GLU B 1 289 ? 6.73 25.438 8.461 1 93.62 289 GLU B N 1
ATOM 4636 C CA . GLU B 1 289 ? 8.016 25.594 9.133 1 93.62 289 GLU B CA 1
ATOM 4637 C C . GLU B 1 289 ? 8.031 24.844 10.469 1 93.62 289 GLU B C 1
ATOM 4639 O O . GLU B 1 289 ? 9.016 24.203 10.82 1 93.62 289 GLU B O 1
ATOM 4644 N N . ALA B 1 290 ? 6.918 25.016 11.156 1 95.06 290 ALA B N 1
ATOM 4645 C CA . ALA B 1 290 ? 6.812 24.344 12.445 1 95.06 290 ALA B CA 1
ATOM 4646 C C . ALA B 1 290 ? 6.875 22.828 12.281 1 95.06 290 ALA B C 1
ATOM 4648 O O . ALA B 1 290 ? 7.516 22.141 13.078 1 95.06 290 ALA B O 1
ATOM 4649 N N . PHE B 1 291 ? 6.207 22.297 11.328 1 97.81 291 PHE B N 1
ATOM 4650 C CA . PHE B 1 291 ? 6.23 20.859 11.078 1 97.81 291 PHE B CA 1
ATOM 4651 C C . PHE B 1 291 ? 7.629 20.406 10.688 1 97.81 291 PHE B C 1
ATOM 4653 O O . PHE B 1 291 ? 8.094 19.359 11.141 1 97.81 291 PHE B O 1
ATOM 4660 N N . MET B 1 292 ? 8.273 21.125 9.758 1 97.88 292 MET B N 1
ATOM 4661 C CA . MET B 1 292 ? 9.625 20.797 9.344 1 97.88 292 MET B CA 1
ATOM 4662 C C . MET B 1 292 ? 10.578 20.797 10.539 1 97.88 292 MET B C 1
ATOM 4664 O O . MET B 1 292 ? 11.469 19.938 10.633 1 97.88 292 MET B O 1
ATOM 4668 N N . GLN B 1 293 ? 10.383 21.719 11.477 1 97.56 293 GLN B N 1
ATOM 4669 C CA . GLN B 1 293 ? 11.18 21.75 12.695 1 97.56 293 GLN B CA 1
ATOM 4670 C C . GLN B 1 293 ? 10.93 20.5 13.539 1 97.56 293 GLN B C 1
ATOM 4672 O O . GLN B 1 293 ? 11.859 19.969 14.156 1 97.56 293 GLN B O 1
ATOM 4677 N N . ARG B 1 294 ? 9.719 20.047 13.617 1 97.56 294 ARG B N 1
ATOM 4678 C CA . ARG B 1 294 ? 9.414 18.812 14.312 1 97.56 294 ARG B CA 1
ATOM 4679 C C . ARG B 1 294 ? 10.172 17.641 13.695 1 97.56 294 ARG B C 1
ATOM 4681 O O . ARG B 1 294 ? 10.734 16.797 14.414 1 97.56 294 ARG B O 1
ATOM 4688 N N . CYS B 1 295 ? 10.125 17.547 12.367 1 98.56 295 CYS B N 1
ATOM 4689 C CA . CYS B 1 295 ? 10.859 16.484 11.688 1 98.56 295 CYS B CA 1
ATOM 4690 C C . CYS B 1 295 ? 12.336 16.516 12.062 1 98.56 295 CYS B C 1
ATOM 4692 O O . CYS B 1 295 ? 12.93 15.477 12.344 1 98.56 295 CYS B O 1
ATOM 4694 N N . ARG B 1 296 ? 12.93 17.75 12.133 1 98.38 296 ARG B N 1
ATOM 4695 C CA . ARG B 1 296 ? 14.336 17.922 12.492 1 98.38 296 ARG B CA 1
ATOM 4696 C C . ARG B 1 296 ? 14.602 17.438 13.906 1 98.38 296 ARG B C 1
ATOM 4698 O O . ARG B 1 296 ? 15.68 16.906 14.195 1 98.38 296 ARG B O 1
ATOM 4705 N N . THR B 1 297 ? 13.664 17.578 14.734 1 97.44 297 THR B N 1
ATOM 4706 C CA . THR B 1 297 ? 13.805 17.234 16.141 1 97.44 297 THR B CA 1
ATOM 4707 C C . THR B 1 297 ? 13.664 15.727 16.344 1 97.44 297 THR B C 1
ATOM 4709 O O . THR B 1 297 ? 14.352 15.133 17.172 1 97.44 297 THR B O 1
ATOM 4712 N N . TYR B 1 298 ? 12.805 15.039 15.602 1 97.31 298 TYR B N 1
ATOM 4713 C CA . TYR B 1 298 ? 12.414 13.664 15.898 1 97.31 298 TYR B CA 1
ATOM 4714 C C . TYR B 1 298 ? 13.156 12.68 15.008 1 97.31 298 TYR B C 1
ATOM 4716 O O . TYR B 1 298 ? 13.133 11.469 15.258 1 97.31 298 TYR B O 1
ATOM 4724 N N . ILE B 1 299 ? 13.742 13.172 13.914 1 98.06 299 ILE B N 1
ATOM 4725 C CA . ILE B 1 299 ? 14.469 12.281 13.016 1 98.06 299 ILE B CA 1
ATOM 4726 C C . ILE B 1 299 ? 15.953 12.609 13.055 1 98.06 299 ILE B C 1
ATOM 4728 O O . ILE B 1 299 ? 16.344 13.758 12.867 1 98.06 299 ILE B O 1
ATOM 4732 N N . SER B 1 300 ? 16.766 11.672 13.336 1 97.06 300 SER B N 1
ATOM 4733 C CA . SER B 1 300 ? 18.219 11.742 13.336 1 97.06 300 SER B CA 1
ATOM 4734 C C . SER B 1 300 ? 18.828 10.383 13.016 1 97.06 300 SER B C 1
ATOM 4736 O O . SER B 1 300 ? 18.125 9.391 12.875 1 97.06 300 SER B O 1
ATOM 4738 N N . ASP B 1 301 ? 20.078 10.328 12.852 1 95.25 301 ASP B N 1
ATOM 4739 C CA . ASP B 1 301 ? 20.766 9.07 12.586 1 95.25 301 ASP B CA 1
ATOM 4740 C C . ASP B 1 301 ? 20.547 8.078 13.734 1 95.25 301 ASP B C 1
ATOM 4742 O O . ASP B 1 301 ? 20.516 6.867 13.516 1 95.25 301 ASP B O 1
ATOM 4746 N N . GLU B 1 302 ? 20.328 8.609 14.891 1 92.5 302 GLU B N 1
ATOM 4747 C CA . GLU B 1 302 ? 20.234 7.766 16.078 1 92.5 302 GLU B CA 1
ATOM 4748 C C . GLU B 1 302 ? 18.781 7.379 16.359 1 92.5 302 GLU B C 1
ATOM 4750 O O . GLU B 1 302 ? 18.531 6.434 17.109 1 92.5 302 GLU B O 1
ATOM 4755 N N . HIS B 1 303 ? 17.938 8.172 15.742 1 95.25 303 HIS B N 1
ATOM 4756 C CA . HIS B 1 303 ? 16.531 7.945 16.094 1 95.25 303 HIS B CA 1
ATOM 4757 C C . HIS B 1 303 ? 15.609 8.289 14.938 1 95.25 303 HIS B C 1
ATOM 4759 O O . HIS B 1 303 ? 15.633 9.406 14.43 1 95.25 303 HIS B O 1
ATOM 4765 N N . VAL B 1 304 ? 14.859 7.379 14.5 1 97.19 304 VAL B N 1
ATOM 4766 C CA . VAL B 1 304 ? 13.734 7.547 13.594 1 97.19 304 VAL B CA 1
ATOM 4767 C C . VAL B 1 304 ? 12.469 6.949 14.219 1 97.19 304 VAL B C 1
ATOM 4769 O O . VAL B 1 304 ? 12.469 5.785 14.625 1 97.19 304 VAL B O 1
ATOM 4772 N N . PRO B 1 305 ? 11.398 7.754 14.367 1 96.81 305 PRO B N 1
ATOM 4773 C CA . PRO B 1 305 ? 10.188 7.215 14.992 1 96.81 305 PRO B CA 1
ATOM 4774 C C . PRO B 1 305 ? 9.773 5.871 14.398 1 96.81 305 PRO B C 1
ATOM 4776 O O . PRO B 1 305 ? 9.812 5.688 13.18 1 96.81 305 PRO B O 1
ATOM 4779 N N . GLY B 1 306 ? 9.406 4.938 15.297 1 96.5 306 GLY B N 1
ATOM 4780 C CA . GLY B 1 306 ? 8.867 3.65 14.883 1 96.5 306 GLY B CA 1
ATOM 4781 C C . GLY B 1 306 ? 9.945 2.654 14.484 1 96.5 306 GLY B C 1
ATOM 4782 O O . GLY B 1 306 ? 9.641 1.497 14.188 1 96.5 306 GLY B O 1
ATOM 4783 N N . MET B 1 307 ? 11.227 3.023 14.492 1 96.31 307 MET B N 1
ATOM 4784 C CA . MET B 1 307 ? 12.312 2.139 14.094 1 96.31 307 MET B CA 1
ATOM 4785 C C . MET B 1 307 ? 13.203 1.797 15.281 1 96.31 307 MET B C 1
ATOM 4787 O O . MET B 1 307 ? 13.305 2.576 16.234 1 96.31 307 MET B O 1
ATOM 4791 N N . VAL B 1 308 ? 13.766 0.627 15.258 1 93.94 308 VAL B N 1
ATOM 4792 C CA . VAL B 1 308 ? 14.781 0.278 16.234 1 93.94 308 VAL B CA 1
ATOM 4793 C C . VAL B 1 308 ? 16.078 1.039 15.945 1 93.94 308 VAL B C 1
ATOM 4795 O O . VAL B 1 308 ? 16.312 1.45 14.812 1 93.94 308 VAL B O 1
ATOM 4798 N N . ALA B 1 309 ? 16.844 1.21 16.969 1 87.56 309 ALA B N 1
ATOM 4799 C CA . ALA B 1 309 ? 18.125 1.908 16.812 1 87.56 309 ALA B CA 1
ATOM 4800 C C . ALA B 1 309 ? 19.078 1.122 15.914 1 87.56 309 ALA B C 1
ATOM 4802 O O . ALA B 1 309 ? 19.016 -0.109 15.867 1 87.56 309 ALA B O 1
ATOM 4803 N N . PRO B 1 310 ? 19.859 1.841 15.148 1 77.94 310 PRO B N 1
ATOM 4804 C CA . PRO B 1 310 ? 20.812 1.168 14.258 1 77.94 310 PRO B CA 1
ATOM 4805 C C . PRO B 1 310 ? 21.719 0.177 14.992 1 77.94 310 PRO B C 1
ATOM 4807 O O . PRO B 1 310 ? 22.188 -0.797 14.398 1 77.94 310 PRO B O 1
ATOM 4810 N N . SER B 1 311 ? 22.031 0.439 16.203 1 67 311 SER B N 1
ATOM 4811 C CA . SER B 1 311 ? 22.938 -0.396 16.984 1 67 311 SER B CA 1
ATOM 4812 C C . SER B 1 311 ? 22.422 -1.828 17.078 1 67 311 SER B C 1
ATOM 4814 O O . SER B 1 311 ? 23.203 -2.756 17.328 1 67 311 SER B O 1
ATOM 4816 N N . HIS B 1 312 ? 21.156 -1.995 16.906 1 56.25 312 HIS B N 1
ATOM 4817 C CA . HIS B 1 312 ? 20.578 -3.336 16.938 1 56.25 312 HIS B CA 1
ATOM 4818 C C . HIS B 1 312 ? 21.094 -4.188 15.781 1 56.25 312 HIS B C 1
ATOM 4820 O O . HIS B 1 312 ? 21.047 -5.418 15.852 1 56.25 312 HIS B O 1
ATOM 4826 N N . PHE B 1 313 ? 21.562 -3.496 14.812 1 54.69 313 PHE B N 1
ATOM 4827 C CA . PHE B 1 313 ? 22.047 -4.188 13.625 1 54.69 313 PHE B CA 1
ATOM 4828 C C . PHE B 1 313 ? 23.562 -4.227 13.609 1 54.69 313 PHE B C 1
ATOM 4830 O O . PHE B 1 313 ? 24.172 -4.754 12.672 1 54.69 313 PHE B O 1
ATOM 4837 N N . MET B 1 314 ? 24.172 -3.49 14.57 1 45.41 314 MET B N 1
ATOM 4838 C CA . MET B 1 314 ? 25.625 -3.545 14.695 1 45.41 314 MET B CA 1
ATOM 4839 C C . MET B 1 314 ? 26.062 -4.73 15.555 1 45.41 314 MET B C 1
ATOM 4841 O O . MET B 1 314 ? 25.328 -5.125 16.469 1 45.41 314 MET B O 1
#

Sequence (628 aa):
MLSRITLRQLEYCLAAGDYKSIAEAAACIHVSPSSISAAIAHIESELDAQVFVRHHAQGLSTTPLGEDLLKQMRGVLDQTAGLYGIVSDAQSSIRGPLRVGCFTTLAAMVTPELCQGFSRAHPQVQVTHVEDHHEGLIERLYKGQIDVAVTYDLEVQGTDITFEPLATLPPHVIVGETSPLAQQRVADLKGLAEHPMVLLDLPRSREYFFGLFHAQQLEPLVAARSGSPDVVRSLVANGVGYSLVNVRPRMSHSLDGKRVLSLRLAGKHQPMRLGMAWIPVPRPRRVLEAFMQRCRTYISDEHVPGMVAPSHFMMLSRITLRQLEYCLAAGDYKSIAEAAACIHVSPSSISAAIAHIESELDAQVFVRHHAQGLSTTPLGEDLLKQMRGVLDQTAGLYGIVSDAQSSIRGPLRVGCFTTLAAMVTPELCQGFSRAHPQVQVTHVEDHHEGLIERLYKGQIDVAVTYDLEVQGTDITFEPLATLPPHVIVGETSPLAQQRVADLKGLAEHPMVLLDLPRSREYFFGLFHAQQLEPLVAARSGSPDVVRSLVANGVGYSLVNVRPRMSHSLDGKRVLSLRLAGKHQPMRLGMAWIPVPRPRRVLEAFMQRCRTYISDEHVPGMVAPSHFM

Secondary structure (DSSP, 8-state):
-GGG--HHHHHHHHHHHHHT-HHHHHHHHTS-HHHHHHHHHHHHHHHT---EEEETTTEEEE-HHHHHHHHHHHHHHHHHHHHHHHHHHHTT---EEEEEEEEHHHHHHHHIIIIIHHHHH-TTEEEEEEEE-HHHHHHHHHTTS-SEEEEE-SS-TTSS-EEEEEEEE--EEEEETTSGGGG-SEE-HHHHTTSEEEEE--TTHHHHHHHHHHTTT---EEEEEES-HHHHHHHHHTTS-BEEES--BS--B-TTS-BEEEEEEPS--PPEEEEEEE---SS--HHHHHHHHHHHHH--SS--TTB--GGGG-/-GGG--HHHHHHHHHHHHHT-HHHHHHHHTS-HHHHHHHHHHHHHHHT---EEEETTTEEEE-HHHHHHHHHHHHHHHHHHHHHHHHHHHTT---EEEEEEEEHHHHHHHHIIIIIHHHHH-TTEEEEEEEE-HHHHHHHHHTTS-SEEEEE-SS-TTSS-EEEEEEEE--EEEEETTSGGGG-SEE-HHHHTTSEEEEE--TTHHHHHHHHHHTTT---EEEEEES-HHHHHHHHHTTS-BEEES--BS--B-TTS-BEEEEEEPS--PPEEEEEEE---SS--HHHHHHHHHHHHH--SS--TTB--GGGG-

Solvent-accessible surface area (backbone atoms only — not comparable to full-atom values): 32774 Å² total; per-residue (Å²): 118,84,78,76,61,50,71,65,36,46,51,38,39,46,36,25,62,74,56,29,17,54,60,56,22,13,63,73,70,71,51,53,43,65,58,37,52,50,32,40,52,50,51,26,60,76,66,70,43,66,40,64,46,80,42,87,98,67,38,40,44,70,32,77,66,16,50,55,49,46,26,49,45,46,48,52,52,48,49,54,40,34,52,53,31,55,57,17,66,76,41,90,53,60,45,32,78,44,33,37,28,24,27,55,85,47,30,35,29,33,42,45,60,59,49,52,45,46,33,69,76,26,76,59,30,49,66,45,60,48,70,32,52,61,68,55,45,53,49,30,45,74,48,54,71,25,63,37,30,46,35,63,75,74,79,59,76,93,48,80,47,46,72,49,75,45,26,66,32,51,60,28,33,35,28,4,72,79,32,89,64,50,83,45,64,63,44,42,68,76,66,49,34,76,39,43,25,35,39,58,53,40,81,68,51,35,55,53,59,50,44,61,33,46,76,69,75,44,64,72,38,75,66,45,57,30,72,42,66,58,38,40,44,20,31,16,22,68,48,67,19,32,31,75,42,51,77,45,54,49,38,50,51,22,49,40,53,34,46,45,43,79,25,31,46,60,77,90,67,87,51,45,38,37,26,40,34,32,66,80,58,99,79,68,58,63,46,59,53,53,50,53,50,48,49,60,72,53,32,34,65,72,39,45,58,28,38,54,50,62,67,78,62,99,115,84,79,76,60,48,72,66,36,46,52,38,41,45,36,24,61,74,57,28,18,54,61,56,22,14,64,72,69,72,50,52,44,66,59,36,53,50,32,42,51,51,50,25,59,76,66,70,43,67,40,64,46,80,41,86,98,69,37,40,43,72,33,76,66,17,49,56,48,49,26,50,46,46,48,50,51,49,48,54,41,34,52,52,33,55,57,18,66,77,40,94,56,58,47,34,78,42,34,36,28,25,25,56,86,47,31,36,30,34,40,42,60,59,50,51,45,44,32,69,77,28,76,58,31,49,67,45,60,48,70,33,51,61,68,56,45,54,51,31,45,74,47,53,70,26,64,36,29,45,37,62,71,76,78,58,75,94,49,80,47,47,72,48,76,46,26,66,31,52,60,28,33,36,27,4,70,79,31,89,63,51,84,45,63,63,44,42,65,75,66,48,35,76,38,44,25,34,39,58,52,38,80,68,52,36,55,52,58,51,45,63,34,46,78,70,75,44,63,71,38,75,66,46,57,32,70,43,64,59,39,40,44,20,31,15,22,68,47,66,19,34,32,76,42,52,76,45,53,49,37,49,50,21,49,41,54,34,46,44,44,79,24,30,47,61,77,90,67,86,52,45,37,36,25,39,36,33,66,79,58,97,78,68,57,61,46,60,54,52,51,53,51,48,49,59,70,55,32,34,66,72,37,45,58,29,39,52,49,63,67,80,64,101

Organism: Bordetella pertussis (strain Tohama I / ATCC BAA-589 / NCTC 13251) (NCBI:txid257313)

Nearest PDB structures (foldseek):
  6m5f-assembly1_C  TM=6.922E-01  e=1.145E-28  Pseudomonas aeruginosa PAO1
  6m5f-assembly1_B  TM=6.700E-01  e=1.411E-27  Pseudomonas aeruginosa PAO1
  3fzv-assembly1_B  TM=6.717E-01  e=3.055E-27  Pseudomonas aeruginosa PAO1
  3fzv-assembly1_D  TM=7.197E-01  e=8.690E-26  Pseudomonas aeruginosa PAO1
  6m5f-assembly1_A  TM=6.773E-01  e=2.727E-26  Pseudomonas aeruginosa PAO1

InterPro domains:
  IPR000847 LysR, HTH, N-terminal domain [PF00126] (7-67)
  IPR000847 LysR, HTH, N-terminal domain [PS50931] (5-63)
  IPR005119 LysR, substrate-binding [PF03466] (93-297)
  IPR036388 Winged helix-like DNA-binding domain superfamily [G3DSA:1.10.10.10] (3-82)
  IPR036390 Winged helix DNA-binding domain superfamily [SSF46785] (4-114)